Protein AF-A0A1B6FHH0-F1 (afdb_monomer_lite)

Radius of gyration: 31.62 Å; chains: 1; bounding box: 97×94×81 Å

pLDDT: mean 74.46, std 24.97, range [25.98, 98.75]

Secondary structure (DSSP, 8-state):
-TTTSSSS--HHHHHHHHHHHHHHHT----S-TT-----HHHHHHHHHHHHHHHHHT--HHHHHHHHHHHHHHHHHHHHTT-S-HHHHHHHHHHHHHHHHTTS-TTSTT----HHHHHHHHHHHHHHHHHHHHHHGGGGT---HHHHHT-TTHHHHHHHHHHHHH-GGGGGSHHHHT-TTHHHHHHHHHHHHHHHTTT--GGGGTTPPPHHHHHTTT-HHHHGGGTT--TT----HHHHHHHHHHHHHHHHHHHHHH-TTTEEEEEETTEEEEEE--SS--PPPHHHHHHHHHHHHGGGGS-PPP---S-----------------HHHHHHHHHHHHHHS--------PPP---------------HHHHHHHHHHHSSSS-------PPPPPP-PPPPPPPPP--------------PPPPP-PPPPP-

InterPro domains:
  IPR011990 Tetratricopeptide-like helical domain superfamily [SSF48452] (1-264)
  IPR018834 DNA/RNA-binding domain, Est1-type [PF10373] (1-224)
  IPR045153 Est1/Ebs1-like [PTHR15696] (1-316)

Structure (mmCIF, N/CA/C/O backbone):
data_AF-A0A1B6FHH0-F1
#
_entry.id   AF-A0A1B6FHH0-F1
#
loop_
_atom_site.group_PDB
_atom_site.id
_atom_site.type_symbol
_atom_site.label_atom_id
_atom_site.label_alt_id
_atom_site.label_comp_id
_atom_site.label_asym_id
_atom_site.label_entity_id
_atom_site.label_seq_id
_atom_site.pdbx_PDB_ins_code
_atom_site.Cartn_x
_atom_site.Cartn_y
_atom_site.Cartn_z
_atom_site.occupancy
_atom_site.B_iso_or_equiv
_atom_site.auth_seq_id
_atom_site.auth_comp_id
_atom_site.auth_asym_id
_atom_site.auth_atom_id
_atom_site.pdbx_PDB_model_num
ATOM 1 N N . MET A 1 1 ? -1.819 -0.570 -17.343 1.00 93.25 1 MET A N 1
ATOM 2 C CA . MET A 1 1 ? -1.731 -1.490 -16.185 1.00 93.25 1 MET A CA 1
ATOM 3 C C . MET A 1 1 ? -3.051 -2.209 -15.928 1.00 93.25 1 MET A C 1
ATOM 5 O O . MET A 1 1 ? -3.100 -3.400 -16.185 1.00 93.25 1 MET A O 1
ATOM 9 N N . ARG A 1 2 ? -4.151 -1.539 -15.540 1.00 93.25 2 ARG A N 1
ATOM 10 C CA . ARG A 1 2 ? -5.451 -2.225 -15.341 1.00 93.25 2 ARG A CA 1
ATOM 11 C C . ARG A 1 2 ? -5.987 -2.968 -16.563 1.00 93.25 2 ARG A C 1
ATOM 13 O O . ARG A 1 2 ? -6.430 -4.091 -16.419 1.00 93.25 2 ARG A O 1
ATOM 20 N N . SER A 1 3 ? -5.861 -2.399 -17.760 1.00 93.81 3 SER A N 1
ATOM 21 C CA . SER A 1 3 ? -6.237 -3.080 -19.012 1.00 93.81 3 SER A CA 1
ATOM 22 C C . SER A 1 3 ? -5.343 -4.274 -19.380 1.00 93.81 3 SER A C 1
ATOM 24 O O . SER A 1 3 ? -5.603 -4.926 -20.383 1.00 93.81 3 SER A O 1
ATOM 26 N N . ILE A 1 4 ? -4.273 -4.519 -18.618 1.00 94.00 4 ILE A N 1
ATOM 27 C CA . ILE A 1 4 ? -3.348 -5.645 -18.797 1.00 94.00 4 ILE A CA 1
ATOM 28 C C . ILE A 1 4 ? -3.644 -6.704 -17.731 1.00 94.00 4 ILE A C 1
ATOM 30 O O . ILE A 1 4 ? -3.868 -7.856 -18.061 1.00 94.00 4 ILE A O 1
ATOM 34 N N . ALA A 1 5 ? -3.717 -6.303 -16.459 1.00 93.19 5 ALA A N 1
ATOM 35 C CA . ALA A 1 5 ? -3.992 -7.192 -15.329 1.00 93.19 5 ALA A CA 1
ATOM 36 C C . ALA A 1 5 ? -5.498 -7.445 -15.126 1.00 93.19 5 ALA A C 1
ATOM 38 O O . ALA A 1 5 ? -6.064 -7.132 -14.076 1.00 93.19 5 ALA A O 1
ATOM 39 N N . VAL A 1 6 ? -6.132 -7.994 -16.159 1.00 92.56 6 VAL A N 1
ATOM 40 C CA . VAL A 1 6 ? -7.525 -8.468 -16.214 1.00 92.56 6 VAL A CA 1
ATOM 41 C C . VAL A 1 6 ? -7.544 -9.786 -16.988 1.00 92.56 6 VAL A C 1
ATOM 43 O O . VAL A 1 6 ? -6.705 -9.984 -17.863 1.00 92.56 6 VAL A O 1
ATOM 46 N N . ARG A 1 7 ? -8.510 -10.674 -16.717 1.00 89.19 7 ARG A N 1
ATOM 47 C CA . ARG A 1 7 ? -8.594 -11.996 -17.382 1.00 89.19 7 ARG A CA 1
ATOM 48 C C . ARG A 1 7 ? -8.558 -11.927 -18.910 1.00 89.19 7 ARG A C 1
ATOM 50 O O . ARG A 1 7 ? -8.029 -12.815 -19.566 1.00 89.19 7 ARG A O 1
ATOM 57 N N . HIS A 1 8 ? -9.140 -10.871 -19.472 1.00 89.62 8 HIS A N 1
ATOM 58 C CA . HIS A 1 8 ? -9.124 -10.591 -20.902 1.00 89.62 8 HIS A CA 1
ATOM 59 C C . HIS A 1 8 ? -8.351 -9.298 -21.145 1.00 89.62 8 HIS A C 1
ATOM 61 O O . HIS A 1 8 ? -8.933 -8.214 -21.227 1.00 89.62 8 HIS A O 1
ATOM 67 N N . MET A 1 9 ? -7.024 -9.419 -21.193 1.00 91.06 9 MET A N 1
ATOM 68 C CA . MET A 1 9 ? -6.137 -8.281 -21.415 1.00 91.06 9 MET A CA 1
ATOM 69 C C . MET A 1 9 ? -6.401 -7.614 -22.767 1.00 91.06 9 MET A C 1
ATOM 71 O O . MET A 1 9 ? -6.722 -8.270 -23.757 1.00 91.06 9 MET A O 1
ATOM 75 N N . PHE A 1 10 ? -6.214 -6.297 -22.823 1.00 92.88 10 PHE A N 1
ATOM 76 C CA . PHE A 1 10 ? -6.217 -5.535 -24.066 1.00 92.88 10 PHE A CA 1
ATOM 77 C C . PHE A 1 10 ? -4.772 -5.375 -24.567 1.00 92.88 10 PHE A C 1
ATOM 79 O O . PHE A 1 10 ? -4.033 -4.569 -23.995 1.00 92.88 10 PHE A O 1
ATOM 86 N N . PRO A 1 11 ? -4.334 -6.083 -25.627 1.00 90.44 11 PRO A N 1
ATOM 87 C CA . PRO A 1 11 ? -2.913 -6.160 -25.986 1.00 90.44 11 PRO A CA 1
ATOM 88 C C . PRO A 1 11 ? -2.252 -4.811 -26.277 1.00 90.44 11 PRO A C 1
ATOM 90 O O . PRO A 1 11 ? -1.123 -4.568 -25.854 1.00 90.44 11 PRO A O 1
ATOM 93 N N . ALA A 1 12 ? -2.973 -3.884 -26.916 1.00 94.44 12 ALA A N 1
ATOM 94 C CA . ALA A 1 12 ? -2.444 -2.551 -27.205 1.00 94.44 12 ALA A CA 1
ATOM 95 C C . ALA A 1 12 ? -2.113 -1.747 -25.930 1.00 94.44 12 ALA A C 1
ATOM 97 O O . ALA A 1 12 ? -1.269 -0.851 -25.967 1.00 94.44 12 ALA A O 1
ATOM 98 N N . ALA A 1 13 ? -2.721 -2.075 -24.782 1.00 94.62 13 ALA A N 1
ATOM 99 C CA . ALA A 1 13 ? -2.372 -1.447 -23.512 1.00 94.62 13 ALA A CA 1
ATOM 100 C C . ALA A 1 13 ? -0.943 -1.780 -23.065 1.00 94.62 13 ALA A C 1
ATOM 102 O O . ALA A 1 13 ? -0.305 -0.919 -22.462 1.00 94.62 13 ALA A O 1
ATOM 103 N N . SER A 1 14 ? -0.435 -2.980 -23.362 1.00 92.19 14 SER A N 1
ATOM 104 C CA . SER A 1 14 ? 0.941 -3.371 -23.032 1.00 92.19 14 SER A CA 1
ATOM 105 C C . SER A 1 14 ? 1.955 -2.565 -23.840 1.00 92.19 14 SER A C 1
ATOM 107 O O . SER A 1 14 ? 2.889 -2.009 -23.266 1.00 92.19 14 SER A O 1
ATOM 109 N N . SER A 1 15 ? 1.728 -2.404 -25.148 1.00 94.00 15 SER A N 1
ATOM 110 C CA . SER A 1 15 ? 2.579 -1.566 -26.006 1.00 94.00 15 SER A CA 1
ATOM 111 C C . SER A 1 15 ? 2.551 -0.096 -25.578 1.00 94.00 15 SER A C 1
ATOM 113 O O . SER A 1 15 ? 3.599 0.533 -25.447 1.00 94.00 15 SER A O 1
ATOM 115 N N . ASN A 1 16 ? 1.364 0.445 -25.285 1.00 96.25 16 ASN A N 1
ATOM 116 C CA . ASN A 1 16 ? 1.227 1.824 -24.812 1.00 96.25 16 ASN A CA 1
ATOM 117 C C . ASN A 1 16 ? 1.906 2.042 -23.455 1.00 96.25 16 ASN A C 1
ATOM 119 O O . ASN A 1 16 ? 2.530 3.082 -23.235 1.00 96.25 16 ASN A O 1
ATOM 123 N N . LEU A 1 17 ? 1.796 1.070 -22.543 1.00 96.31 17 LEU A N 1
ATOM 124 C CA . LEU A 1 17 ? 2.469 1.121 -21.250 1.00 96.31 17 LEU A CA 1
ATOM 125 C C . LEU A 1 17 ? 3.990 1.124 -21.419 1.00 96.31 17 LEU A C 1
ATOM 127 O O . LEU A 1 17 ? 4.640 1.978 -20.827 1.00 96.31 17 LEU A O 1
ATOM 131 N N . ALA A 1 18 ? 4.539 0.236 -22.251 1.00 94.12 18 ALA A N 1
ATOM 132 C CA . ALA A 1 18 ? 5.974 0.175 -22.517 1.00 94.12 18 ALA A CA 1
ATOM 133 C C . ALA A 1 18 ? 6.516 1.518 -23.040 1.00 94.12 18 ALA A C 1
ATOM 135 O O . ALA A 1 18 ? 7.456 2.058 -22.463 1.00 94.12 18 ALA A O 1
ATOM 136 N N . LEU A 1 19 ? 5.859 2.116 -24.043 1.00 95.75 19 LEU A N 1
ATOM 137 C CA . LEU A 1 19 ? 6.241 3.429 -24.588 1.00 95.75 19 LEU A CA 1
ATOM 138 C C . LEU A 1 19 ? 6.138 4.559 -23.555 1.00 95.75 19 LEU A C 1
ATOM 140 O O . LEU A 1 19 ? 6.924 5.505 -23.567 1.00 95.75 19 LEU A O 1
ATOM 144 N N . THR A 1 20 ? 5.145 4.491 -22.668 1.00 96.44 20 THR A N 1
ATOM 145 C CA . THR A 1 20 ? 4.966 5.487 -21.604 1.00 96.44 20 THR A CA 1
ATOM 146 C C . THR A 1 20 ? 6.088 5.371 -20.576 1.00 96.44 20 THR A C 1
ATOM 148 O O . THR A 1 20 ? 6.711 6.371 -20.228 1.00 96.44 20 THR A O 1
ATOM 151 N N . LEU A 1 21 ? 6.385 4.150 -20.128 1.00 96.38 21 LEU A N 1
ATOM 152 C CA . LEU A 1 21 ? 7.426 3.882 -19.141 1.00 96.38 21 LEU A CA 1
ATOM 153 C C . LEU A 1 21 ? 8.827 4.169 -19.687 1.00 96.38 21 LEU A C 1
ATOM 155 O O . LEU A 1 21 ? 9.650 4.704 -18.956 1.00 96.38 21 LEU A O 1
ATOM 159 N N . GLU A 1 22 ? 9.088 3.933 -20.970 1.00 95.06 22 GLU A N 1
ATOM 160 C CA . GLU A 1 22 ? 10.348 4.322 -21.616 1.00 95.06 22 GLU A CA 1
ATOM 161 C C . GLU A 1 22 ? 10.596 5.840 -21.535 1.00 95.06 22 GLU A C 1
ATOM 163 O O . GLU A 1 22 ? 11.692 6.301 -21.192 1.00 95.06 22 GLU A O 1
ATOM 168 N N . LYS A 1 23 ? 9.549 6.648 -21.743 1.00 95.62 23 LYS A N 1
ATOM 169 C CA . LYS A 1 23 ? 9.636 8.100 -21.540 1.00 95.62 23 LYS A CA 1
ATOM 170 C C . LYS A 1 23 ? 9.844 8.465 -20.069 1.00 95.62 23 LYS A C 1
ATOM 172 O O . LYS A 1 23 ? 10.603 9.387 -19.776 1.00 95.62 23 LYS A O 1
ATOM 177 N N . CYS A 1 24 ? 9.207 7.753 -19.138 1.00 95.75 24 CYS A N 1
ATOM 178 C CA . CYS A 1 24 ? 9.413 7.962 -17.702 1.00 95.75 24 CYS A CA 1
ATOM 179 C C . CYS A 1 24 ? 10.842 7.604 -17.263 1.00 95.75 24 CYS A C 1
ATOM 181 O O . CYS A 1 24 ? 11.438 8.343 -16.483 1.00 95.75 24 CYS A O 1
ATOM 183 N N . ALA A 1 25 ? 11.429 6.532 -17.802 1.00 94.69 25 ALA A N 1
ATOM 184 C CA . ALA A 1 25 ? 12.813 6.134 -17.539 1.00 94.69 25 ALA A CA 1
ATOM 185 C C . ALA A 1 25 ? 13.814 7.235 -17.928 1.00 94.69 25 ALA A C 1
ATOM 187 O O . ALA A 1 25 ? 14.804 7.464 -17.229 1.00 94.69 25 ALA A O 1
ATOM 188 N N . SER A 1 26 ? 13.505 7.984 -18.991 1.00 92.56 26 SER A N 1
ATOM 189 C CA . SER A 1 26 ? 14.321 9.098 -19.491 1.00 92.56 26 SER A CA 1
ATOM 190 C C . SER A 1 26 ? 14.317 10.341 -18.584 1.00 92.56 26 SER A C 1
ATOM 192 O O . SER A 1 26 ? 15.105 11.264 -18.805 1.00 92.56 26 SER A O 1
ATOM 194 N N . TYR A 1 27 ? 13.457 10.392 -17.558 1.00 90.00 27 TYR A N 1
ATOM 195 C CA . TYR A 1 27 ? 13.427 11.495 -16.597 1.00 90.00 27 TYR A CA 1
ATOM 196 C C . TYR A 1 27 ? 14.773 11.632 -15.868 1.00 90.00 27 TYR A C 1
ATOM 198 O O . TYR A 1 27 ? 15.286 10.675 -15.277 1.00 90.00 27 TYR A O 1
ATOM 206 N N . LYS A 1 28 ? 15.357 12.834 -15.884 1.00 88.31 28 LYS A N 1
ATOM 207 C CA . LYS A 1 28 ? 16.637 13.106 -15.217 1.00 88.31 28 LYS A CA 1
ATOM 208 C C . LYS A 1 28 ? 16.417 13.378 -13.733 1.00 88.31 28 LYS A C 1
ATOM 210 O O . LYS A 1 28 ? 15.902 14.429 -13.356 1.00 88.31 28 LYS A O 1
ATOM 215 N N . TRP A 1 29 ? 16.825 12.426 -12.899 1.00 86.00 29 TRP A N 1
ATOM 216 C CA . TRP A 1 29 ? 16.830 12.583 -11.451 1.00 86.00 29 TRP A CA 1
ATOM 217 C C . TRP A 1 29 ? 18.149 13.218 -11.003 1.00 86.00 29 TRP A C 1
ATOM 219 O O . TRP A 1 29 ? 19.179 12.553 -10.989 1.00 86.00 29 TRP A O 1
ATOM 229 N N . ASN A 1 30 ? 18.105 14.505 -10.651 1.00 77.00 30 ASN A N 1
ATOM 230 C CA . ASN A 1 30 ? 19.296 15.301 -10.327 1.00 77.00 30 ASN A CA 1
ATOM 231 C C . ASN A 1 30 ? 19.348 15.746 -8.854 1.00 77.00 30 ASN A C 1
ATOM 233 O O . ASN A 1 30 ? 20.070 16.684 -8.529 1.00 77.00 30 ASN A O 1
ATOM 237 N N . LYS A 1 31 ? 18.542 15.141 -7.973 1.00 74.31 31 LYS A N 1
ATOM 238 C CA . LYS A 1 31 ? 18.535 15.466 -6.541 1.00 74.31 31 LYS A CA 1
ATOM 239 C C . LYS A 1 31 ? 19.353 14.455 -5.750 1.00 74.31 31 LYS A C 1
ATOM 241 O O . LYS A 1 31 ? 19.289 13.254 -6.021 1.00 74.31 31 LYS A O 1
ATOM 246 N N . ASP A 1 32 ? 20.049 14.951 -4.733 1.00 67.50 32 ASP A N 1
ATOM 247 C CA . ASP A 1 32 ? 20.791 14.113 -3.798 1.00 67.50 32 ASP A CA 1
ATOM 248 C C . ASP A 1 32 ? 19.856 13.142 -3.071 1.00 67.50 32 ASP A C 1
ATOM 250 O O . ASP A 1 32 ? 18.746 13.506 -2.667 1.00 67.50 32 ASP A O 1
ATOM 254 N N . TYR A 1 33 ? 20.344 11.920 -2.847 1.00 61.41 33 TYR A N 1
ATOM 255 C CA . TYR A 1 33 ? 19.647 10.820 -2.160 1.00 61.41 33 TYR A CA 1
ATOM 256 C C . TYR A 1 33 ? 19.243 11.148 -0.709 1.00 61.41 33 TYR A C 1
ATOM 258 O O . TYR A 1 33 ? 18.449 10.429 -0.105 1.00 61.41 33 TYR A O 1
ATOM 266 N N . LEU A 1 34 ? 19.773 12.240 -0.151 1.00 60.81 34 LEU A N 1
ATOM 267 C CA . LEU A 1 34 ? 19.448 12.760 1.180 1.00 60.81 34 LEU A CA 1
ATOM 268 C C . LEU A 1 34 ? 18.203 13.664 1.189 1.00 60.81 34 LEU A C 1
ATOM 270 O O . LEU A 1 34 ? 17.724 14.037 2.259 1.00 60.81 34 LEU A O 1
ATOM 274 N N . THR A 1 35 ? 17.667 14.033 0.021 1.00 68.06 35 THR A N 1
ATOM 275 C CA . THR A 1 35 ? 16.518 14.941 -0.065 1.00 68.06 35 THR A CA 1
ATOM 276 C C . THR A 1 35 ? 15.218 14.197 0.240 1.00 68.06 35 THR A C 1
ATOM 278 O O . THR A 1 35 ? 14.702 13.469 -0.602 1.00 68.06 35 THR A O 1
ATOM 281 N N . THR A 1 36 ? 14.647 14.418 1.425 1.00 67.81 36 THR A N 1
ATOM 282 C CA . THR A 1 36 ? 13.345 13.848 1.832 1.00 67.81 36 THR A CA 1
ATOM 283 C C . THR A 1 36 ? 12.146 14.713 1.429 1.00 67.81 36 THR A C 1
ATOM 285 O O . THR A 1 36 ? 11.003 14.270 1.501 1.00 67.81 36 THR A O 1
ATOM 288 N N . LYS A 1 37 ? 12.382 15.954 0.980 1.00 83.69 37 LYS A N 1
ATOM 289 C CA . LYS A 1 37 ? 11.332 16.899 0.574 1.00 83.69 37 LYS A CA 1
ATOM 290 C C . LYS A 1 37 ? 11.139 16.878 -0.937 1.00 83.69 37 LYS A C 1
ATOM 292 O O . LYS A 1 37 ? 11.902 17.507 -1.674 1.00 83.69 37 LYS A O 1
ATOM 297 N N . LEU A 1 38 ? 10.105 16.172 -1.384 1.00 91.69 38 LEU A N 1
ATOM 298 C CA . LEU A 1 38 ? 9.662 16.174 -2.776 1.00 91.69 38 LEU A CA 1
ATOM 299 C C . LEU A 1 38 ? 8.357 16.952 -2.914 1.00 91.69 38 LEU A C 1
ATOM 301 O O . LEU A 1 38 ? 7.483 16.892 -2.054 1.00 91.69 38 LEU A O 1
ATOM 305 N N . THR A 1 39 ? 8.223 17.690 -4.010 1.00 92.75 39 THR A N 1
ATOM 306 C CA . THR A 1 39 ? 6.906 18.157 -4.455 1.00 92.75 39 THR A CA 1
ATOM 307 C C . THR A 1 39 ? 6.102 16.983 -5.017 1.00 92.75 39 THR A C 1
ATOM 309 O O . THR A 1 39 ? 6.673 15.975 -5.434 1.00 92.75 39 THR A O 1
ATOM 312 N N . THR A 1 40 ? 4.778 17.126 -5.108 1.00 94.31 40 THR A N 1
ATOM 313 C CA . THR A 1 40 ? 3.891 16.115 -5.710 1.00 94.31 40 THR A CA 1
ATOM 314 C C . THR A 1 40 ? 4.357 15.696 -7.111 1.00 94.31 40 THR A C 1
ATOM 316 O O . THR A 1 40 ? 4.399 14.509 -7.427 1.00 94.31 40 THR A O 1
ATOM 319 N N . THR A 1 41 ? 4.773 16.655 -7.943 1.00 93.81 41 THR A N 1
ATOM 320 C CA . THR A 1 41 ? 5.261 16.402 -9.308 1.00 93.81 41 THR A CA 1
ATOM 321 C C . THR A 1 41 ? 6.580 15.632 -9.319 1.00 93.81 41 THR A C 1
ATOM 323 O O . THR A 1 41 ? 6.754 14.705 -10.110 1.00 93.81 41 THR A O 1
ATOM 326 N N . GLU A 1 42 ? 7.515 15.986 -8.437 1.00 94.31 42 GLU A N 1
ATOM 327 C CA . GLU A 1 42 ? 8.805 15.295 -8.323 1.00 94.31 42 GLU A CA 1
ATOM 328 C C . GLU A 1 42 ? 8.637 13.875 -7.790 1.00 94.31 42 GLU A C 1
ATOM 330 O O . GLU A 1 42 ? 9.250 12.953 -8.328 1.00 94.31 42 GLU A O 1
ATOM 335 N N . TYR A 1 43 ? 7.769 13.700 -6.787 1.00 95.88 43 TYR A N 1
ATOM 336 C CA . TYR A 1 43 ? 7.392 12.397 -6.257 1.00 95.88 43 TYR A CA 1
ATOM 337 C C . TYR A 1 43 ? 6.847 11.506 -7.373 1.00 95.88 43 TYR A C 1
ATOM 339 O O . TYR A 1 43 ? 7.370 10.419 -7.604 1.00 95.88 43 TYR A O 1
ATOM 347 N N . LEU A 1 44 ? 5.840 11.980 -8.118 1.00 96.62 44 LEU A N 1
ATOM 348 C CA . LEU A 1 44 ? 5.216 11.198 -9.187 1.00 96.62 44 LEU A CA 1
ATOM 349 C C . LEU A 1 44 ? 6.182 10.912 -10.345 1.00 96.62 44 LEU A C 1
ATOM 351 O O . LEU A 1 44 ? 6.155 9.816 -10.899 1.00 96.62 44 LEU A O 1
ATOM 355 N N . SER A 1 45 ? 7.064 11.854 -10.687 1.00 95.94 45 SER A N 1
ATOM 356 C CA . SER A 1 45 ? 8.067 11.652 -11.742 1.00 95.94 45 SER A CA 1
ATOM 357 C C . SER A 1 45 ? 9.079 10.569 -11.362 1.00 95.94 45 SER A C 1
ATOM 359 O O . SER A 1 45 ? 9.348 9.672 -12.161 1.00 95.94 45 SER A O 1
ATOM 361 N N . LEU A 1 46 ? 9.609 10.611 -10.132 1.00 96.56 46 LEU A N 1
ATOM 362 C CA . LEU A 1 46 ? 10.515 9.577 -9.630 1.00 96.56 46 LEU A CA 1
ATOM 363 C C . LEU A 1 46 ? 9.801 8.229 -9.475 1.00 96.56 46 LEU A C 1
ATOM 365 O O . LEU A 1 46 ? 10.354 7.198 -9.846 1.00 96.56 46 LEU A O 1
ATOM 369 N N . TYR A 1 47 ? 8.564 8.239 -8.981 1.00 98.00 47 TYR A N 1
ATOM 370 C CA . TYR A 1 47 ? 7.730 7.050 -8.831 1.00 98.00 47 TYR A CA 1
ATOM 371 C C . TYR A 1 47 ? 7.496 6.341 -10.171 1.00 98.00 47 TYR A C 1
ATOM 373 O O . TYR A 1 47 ? 7.731 5.140 -10.287 1.00 98.00 47 TYR A O 1
ATOM 381 N N . LEU A 1 48 ? 7.098 7.073 -11.216 1.00 98.00 48 LEU A N 1
ATOM 382 C CA . LEU A 1 48 ? 6.895 6.494 -12.547 1.00 98.00 48 LEU A CA 1
ATOM 383 C C . LEU A 1 48 ? 8.209 6.030 -13.185 1.00 98.00 48 LEU A C 1
ATOM 385 O O . LEU A 1 48 ? 8.221 5.011 -13.873 1.00 98.00 48 LEU A O 1
ATOM 389 N N . LYS A 1 49 ? 9.319 6.737 -12.938 1.00 97.25 49 LYS A N 1
ATOM 390 C CA . LYS A 1 49 ? 10.655 6.294 -13.356 1.00 97.25 49 LYS A CA 1
ATOM 391 C C . LYS A 1 49 ? 11.048 4.973 -12.688 1.00 97.25 49 LYS A C 1
ATOM 393 O O . LYS A 1 49 ? 11.475 4.055 -13.380 1.00 97.25 49 LYS A O 1
ATOM 398 N N . LEU A 1 50 ? 10.848 4.848 -11.376 1.00 97.88 50 LEU A N 1
ATOM 399 C CA . LEU A 1 50 ? 11.085 3.602 -10.645 1.00 97.88 50 LEU A CA 1
ATOM 400 C C . LEU A 1 50 ? 10.240 2.455 -11.218 1.00 97.88 50 LEU A C 1
ATOM 402 O O . LEU A 1 50 ? 10.758 1.371 -11.467 1.00 97.88 50 LEU A O 1
ATOM 406 N N . HIS A 1 51 ? 8.963 2.707 -11.510 1.00 97.94 51 HIS A N 1
ATOM 407 C CA . HIS A 1 51 ? 8.082 1.708 -12.124 1.00 97.94 51 HIS A CA 1
ATOM 408 C C . HIS A 1 51 ? 8.463 1.343 -13.562 1.00 97.94 51 HIS A C 1
ATOM 410 O O . HIS A 1 51 ? 8.204 0.221 -13.991 1.00 97.94 51 HIS A O 1
ATOM 416 N N . ALA A 1 52 ? 9.131 2.231 -14.300 1.00 97.38 52 ALA A N 1
ATOM 417 C CA . ALA A 1 52 ? 9.716 1.886 -15.593 1.00 97.38 52 ALA A CA 1
ATOM 418 C C . ALA A 1 52 ? 10.892 0.908 -15.453 1.00 97.38 52 ALA A C 1
ATOM 420 O O . ALA A 1 52 ? 11.015 -0.038 -16.236 1.00 97.38 52 ALA A O 1
ATOM 421 N N . TYR A 1 53 ? 11.725 1.100 -14.430 1.00 97.00 53 TYR A N 1
ATOM 422 C CA . TYR A 1 53 ? 12.817 0.186 -14.092 1.00 97.00 53 TYR A CA 1
ATOM 423 C C . TYR A 1 53 ? 12.299 -1.160 -13.593 1.00 97.00 53 TYR A C 1
ATOM 425 O O . TYR A 1 53 ? 12.800 -2.194 -14.024 1.00 97.00 53 TYR A O 1
ATOM 433 N N . PHE A 1 54 ? 11.231 -1.166 -12.792 1.00 96.88 54 PHE A N 1
ATOM 434 C CA . PHE A 1 54 ? 10.558 -2.398 -12.381 1.00 96.88 54 PHE A CA 1
ATOM 435 C C . PHE A 1 54 ? 9.968 -3.165 -13.564 1.00 96.88 54 PHE A C 1
ATOM 437 O O . PHE A 1 54 ? 10.194 -4.363 -13.687 1.00 96.88 54 PHE A O 1
ATOM 444 N N . TYR A 1 55 ? 9.273 -2.475 -14.470 1.00 94.88 55 TYR A N 1
ATOM 445 C CA . TYR A 1 55 ? 8.650 -3.095 -15.642 1.00 94.88 55 TYR A CA 1
ATOM 446 C C . TYR A 1 55 ? 9.662 -3.706 -16.619 1.00 94.88 55 TYR A C 1
ATOM 448 O O . TYR A 1 55 ? 9.350 -4.668 -17.311 1.00 94.88 55 TYR A O 1
ATOM 456 N N . THR A 1 56 ? 10.866 -3.138 -16.703 1.00 93.50 56 THR A N 1
ATOM 457 C CA . THR A 1 56 ? 11.915 -3.605 -17.625 1.00 93.50 56 THR A CA 1
ATOM 458 C C . THR A 1 56 ? 13.003 -4.438 -16.950 1.00 93.50 56 THR A C 1
ATOM 460 O O . THR A 1 56 ? 13.875 -4.943 -17.654 1.00 93.50 56 THR A O 1
ATOM 463 N N . CYS A 1 57 ? 12.967 -4.563 -15.619 1.00 93.44 57 CYS A N 1
ATOM 464 C CA . CYS A 1 57 ? 14.030 -5.128 -14.784 1.00 93.44 57 CYS A CA 1
ATOM 465 C C . CYS A 1 57 ? 15.421 -4.542 -15.107 1.00 93.44 57 CYS A C 1
ATOM 467 O O . CYS A 1 57 ? 16.398 -5.269 -15.250 1.00 93.44 57 CYS A O 1
ATOM 469 N N . ARG A 1 58 ? 15.517 -3.212 -15.251 1.00 92.06 58 ARG A N 1
ATOM 470 C CA . ARG A 1 58 ? 16.768 -2.491 -15.570 1.00 92.06 58 ARG A CA 1
ATOM 471 C C . ARG A 1 58 ? 17.151 -1.518 -14.465 1.00 92.06 58 ARG A C 1
ATOM 473 O O . ARG A 1 58 ? 16.297 -1.084 -13.705 1.00 92.06 58 ARG A O 1
ATOM 480 N N . GLU A 1 59 ? 18.438 -1.167 -14.403 1.00 93.81 59 GLU A N 1
ATOM 481 C CA . GLU A 1 59 ? 18.996 -0.204 -13.436 1.00 93.81 59 GLU A CA 1
ATOM 482 C C . GLU A 1 59 ? 18.618 -0.503 -11.967 1.00 93.81 59 GLU A C 1
ATOM 484 O O . GLU A 1 59 ? 18.405 0.397 -11.155 1.00 93.81 59 GLU A O 1
ATOM 489 N N . LEU A 1 60 ? 18.570 -1.789 -11.596 1.00 95.81 60 LEU A N 1
ATOM 490 C CA . LEU A 1 60 ? 18.160 -2.227 -10.254 1.00 95.81 60 LEU A CA 1
ATOM 491 C C . LEU A 1 60 ? 19.074 -1.712 -9.131 1.00 95.81 60 LEU A C 1
ATOM 493 O O . LEU A 1 60 ? 18.653 -1.630 -7.978 1.00 95.81 60 LEU A O 1
ATOM 497 N N . ASP A 1 61 ? 20.305 -1.321 -9.455 1.00 95.12 61 ASP A N 1
ATOM 498 C CA . ASP A 1 61 ? 21.259 -0.782 -8.486 1.00 95.12 61 ASP A CA 1
ATOM 499 C C . ASP A 1 61 ? 20.826 0.569 -7.905 1.00 95.12 61 ASP A C 1
ATOM 501 O O . ASP A 1 61 ? 21.114 0.850 -6.742 1.00 95.12 61 ASP A O 1
ATOM 505 N N . VAL A 1 62 ? 20.075 1.382 -8.660 1.00 94.56 62 VAL A N 1
ATOM 506 C CA . VAL A 1 62 ? 19.550 2.662 -8.151 1.00 94.56 62 VAL A CA 1
ATOM 507 C C . VAL A 1 62 ? 18.163 2.529 -7.518 1.00 94.56 62 VAL A C 1
ATOM 509 O O . VAL A 1 62 ? 17.757 3.402 -6.747 1.00 94.56 62 VAL A O 1
ATOM 512 N N . CYS A 1 63 ? 17.443 1.432 -7.784 1.00 95.81 63 CYS A N 1
ATOM 513 C CA . CYS A 1 63 ? 16.080 1.216 -7.293 1.00 95.81 63 CYS A CA 1
ATOM 514 C C . CYS A 1 63 ? 15.984 1.251 -5.765 1.00 95.81 63 CYS A C 1
ATOM 516 O O . CYS A 1 63 ? 15.060 1.868 -5.247 1.00 95.81 63 CYS A O 1
ATOM 518 N N . ALA A 1 64 ? 16.947 0.670 -5.041 1.00 94.69 64 ALA A N 1
ATOM 519 C CA . ALA A 1 64 ? 16.962 0.701 -3.574 1.00 94.69 64 ALA A CA 1
ATOM 520 C C . ALA A 1 64 ? 16.950 2.140 -3.020 1.00 94.69 64 ALA A C 1
ATOM 522 O O . ALA A 1 64 ? 16.199 2.464 -2.100 1.00 94.69 64 ALA A O 1
ATOM 523 N N . SER A 1 65 ? 17.756 3.022 -3.622 1.00 94.00 65 SER A N 1
ATOM 524 C CA . SER A 1 65 ? 17.820 4.439 -3.251 1.00 94.00 65 SER A CA 1
ATOM 525 C C . SER A 1 65 ? 16.498 5.147 -3.553 1.00 94.00 65 SER A C 1
ATOM 527 O O . SER A 1 65 ? 15.955 5.841 -2.696 1.00 94.00 65 SER A O 1
ATOM 529 N N . TYR A 1 66 ? 15.919 4.905 -4.733 1.00 95.75 66 TYR A N 1
ATOM 530 C CA . TYR A 1 66 ? 14.634 5.493 -5.117 1.00 95.75 66 TYR A CA 1
ATOM 531 C C . TYR A 1 66 ? 13.479 5.026 -4.234 1.00 95.75 66 TYR A C 1
ATOM 533 O O . TYR A 1 66 ? 12.657 5.853 -3.846 1.00 95.75 66 TYR A O 1
ATOM 541 N N . VAL A 1 67 ? 13.428 3.737 -3.879 1.00 96.75 67 VAL A N 1
ATOM 542 C CA . VAL A 1 67 ? 12.443 3.208 -2.926 1.00 96.75 67 VAL A CA 1
ATOM 543 C C . VAL A 1 67 ? 12.567 3.945 -1.602 1.00 96.75 67 VAL A C 1
ATOM 545 O O . VAL A 1 67 ? 11.573 4.499 -1.143 1.00 96.75 67 VAL A O 1
ATOM 548 N N . LYS A 1 68 ? 13.778 4.052 -1.040 1.00 94.31 68 LYS A N 1
ATOM 549 C CA . LYS A 1 68 ? 14.003 4.784 0.211 1.00 94.31 68 LYS A CA 1
ATOM 550 C C . LYS A 1 68 ? 13.525 6.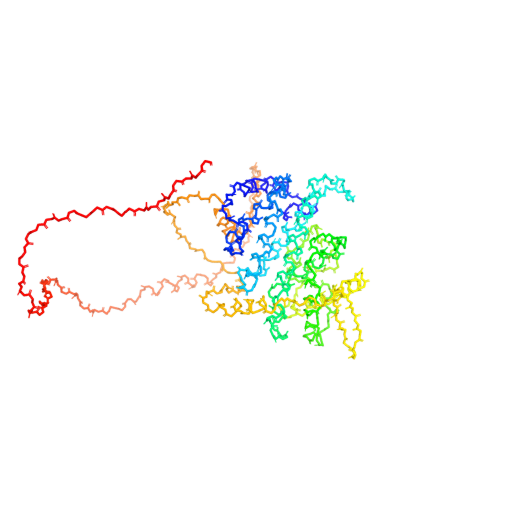237 0.115 1.00 94.31 68 LYS A C 1
ATOM 552 O O . LYS A 1 68 ? 12.740 6.679 0.952 1.00 94.31 68 LYS A O 1
ATOM 557 N N . THR A 1 69 ? 13.953 6.970 -0.915 1.00 94.81 69 THR A N 1
ATOM 558 C CA . THR A 1 69 ? 13.558 8.370 -1.126 1.00 94.81 69 THR A CA 1
ATOM 559 C C . THR A 1 69 ? 12.040 8.521 -1.241 1.00 94.81 69 THR A C 1
ATOM 561 O O . THR A 1 69 ? 11.469 9.411 -0.614 1.00 94.81 69 THR A O 1
ATOM 564 N N . LEU A 1 70 ? 11.365 7.650 -1.997 1.00 96.31 70 LEU A N 1
ATOM 565 C CA . LEU A 1 70 ? 9.909 7.684 -2.152 1.00 96.31 70 LEU A CA 1
ATOM 566 C C . LEU A 1 70 ? 9.181 7.311 -0.858 1.00 96.31 70 LEU A C 1
ATOM 568 O O . LEU A 1 70 ? 8.168 7.929 -0.544 1.00 96.31 70 LEU A O 1
ATOM 572 N N . THR A 1 71 ? 9.669 6.337 -0.086 1.00 95.31 71 THR A N 1
ATOM 573 C CA . THR A 1 71 ? 9.030 5.970 1.186 1.00 95.31 71 THR A CA 1
ATOM 574 C C . THR A 1 71 ? 9.186 7.064 2.237 1.00 95.31 71 THR A C 1
ATOM 576 O O . THR A 1 71 ? 8.224 7.357 2.943 1.00 95.31 71 THR A O 1
ATOM 579 N N . ASP A 1 72 ? 10.347 7.725 2.289 1.00 92.94 72 ASP A N 1
ATOM 580 C CA . ASP A 1 72 ? 10.601 8.834 3.214 1.00 92.94 72 ASP A CA 1
ATOM 581 C C . ASP A 1 72 ? 9.770 10.071 2.826 1.00 92.94 72 ASP A C 1
ATOM 583 O O . ASP A 1 72 ? 9.126 10.687 3.675 1.00 92.94 72 ASP A O 1
ATOM 587 N N . ALA A 1 73 ? 9.717 10.405 1.531 1.00 94.56 73 ALA A N 1
ATOM 588 C CA . ALA A 1 73 ? 8.966 11.553 1.023 1.00 94.56 73 ALA A CA 1
ATOM 589 C C . ALA A 1 73 ? 7.440 11.368 1.081 1.00 94.56 73 ALA A C 1
ATOM 591 O O . ALA A 1 73 ? 6.699 12.351 1.090 1.00 94.56 73 ALA A O 1
ATOM 592 N N . LEU A 1 74 ? 6.939 10.130 1.135 1.00 96.12 74 LEU A N 1
ATOM 593 C CA . LEU A 1 74 ? 5.500 9.882 1.223 1.00 96.12 74 LEU A CA 1
ATOM 594 C C . LEU A 1 74 ? 4.923 10.327 2.574 1.00 96.12 74 LEU A C 1
ATOM 596 O O . LEU A 1 74 ? 3.806 10.833 2.611 1.00 96.12 74 LEU A O 1
ATOM 600 N N . ILE A 1 75 ? 5.681 10.202 3.666 1.00 93.44 75 ILE A N 1
ATOM 601 C CA . ILE A 1 75 ? 5.244 10.576 5.021 1.00 93.44 75 ILE A CA 1
ATOM 602 C C . ILE A 1 75 ? 4.695 12.020 5.074 1.00 93.44 75 ILE A C 1
ATOM 604 O O . ILE A 1 75 ? 3.524 12.191 5.435 1.00 93.44 75 ILE A O 1
ATOM 608 N N . PRO A 1 76 ? 5.449 13.064 4.666 1.00 92.06 76 PRO A N 1
ATOM 609 C CA . PRO A 1 76 ? 4.930 14.429 4.661 1.00 92.06 76 PRO A CA 1
ATOM 610 C C . PRO A 1 76 ? 3.783 14.637 3.661 1.00 92.06 76 PRO A C 1
ATOM 612 O O . PRO A 1 76 ? 2.881 15.429 3.941 1.00 92.06 76 PRO A O 1
ATOM 615 N N . HIS A 1 77 ? 3.743 13.921 2.530 1.00 94.31 77 HIS A N 1
ATOM 616 C CA . HIS A 1 77 ? 2.608 13.999 1.600 1.00 94.31 77 HIS A CA 1
ATOM 617 C C . HIS A 1 77 ? 1.307 13.474 2.210 1.00 94.31 77 HIS A C 1
ATOM 619 O O . HIS A 1 77 ? 0.244 14.038 1.955 1.00 94.31 77 HIS A O 1
ATOM 625 N N . ILE A 1 78 ? 1.379 12.422 3.027 1.00 94.81 78 ILE A N 1
ATOM 626 C CA . ILE A 1 78 ? 0.214 11.893 3.734 1.00 94.81 78 ILE A CA 1
ATOM 627 C C . ILE A 1 78 ? -0.215 12.840 4.856 1.00 94.81 78 ILE A C 1
ATOM 629 O O . ILE A 1 78 ? -1.404 13.141 4.957 1.00 94.81 78 ILE A O 1
ATOM 633 N N . ALA A 1 79 ? 0.730 13.356 5.649 1.00 90.69 79 ALA A N 1
ATOM 634 C CA . ALA A 1 79 ? 0.436 14.303 6.730 1.00 90.69 79 ALA A CA 1
ATOM 635 C C . ALA A 1 79 ? -0.253 15.579 6.211 1.00 90.69 79 ALA A C 1
ATOM 637 O O . ALA A 1 79 ? -1.250 16.033 6.767 1.00 90.69 79 ALA A O 1
ATOM 638 N N . THR A 1 80 ? 0.232 16.113 5.088 1.00 90.69 80 THR A N 1
ATOM 639 C CA . THR A 1 80 ? -0.322 17.315 4.441 1.00 90.69 80 THR A CA 1
ATOM 640 C C . THR A 1 80 ? -1.515 17.033 3.524 1.00 90.69 80 THR A C 1
ATOM 642 O O . THR A 1 80 ? -2.104 17.967 2.987 1.00 90.69 80 THR A O 1
ATOM 645 N N . GLN A 1 81 ? -1.887 15.762 3.329 1.00 92.75 81 GLN A N 1
ATOM 646 C CA . GLN A 1 81 ? -2.922 15.329 2.379 1.00 92.75 81 GLN A CA 1
ATOM 647 C C . GLN A 1 81 ? -2.686 15.841 0.945 1.00 92.75 81 GLN A C 1
ATOM 649 O O . GLN A 1 81 ? -3.624 16.175 0.225 1.00 92.75 81 GLN A O 1
ATOM 654 N N . SER A 1 82 ? -1.421 15.871 0.513 1.00 93.69 82 SER A N 1
ATOM 655 C CA . SER A 1 82 ? -1.024 16.242 -0.858 1.00 93.69 82 SER A CA 1
ATOM 656 C C . SER A 1 82 ? -1.621 15.310 -1.924 1.00 93.69 82 SER A C 1
ATOM 658 O O . SER A 1 82 ? -1.730 15.680 -3.092 1.00 93.69 82 SER A O 1
ATOM 660 N N . PHE A 1 83 ? -1.995 14.092 -1.526 1.00 95.69 83 PHE A N 1
ATOM 661 C CA . PHE A 1 83 ? -2.694 13.118 -2.353 1.00 95.69 83 PHE A CA 1
ATOM 662 C C . PHE A 1 83 ? -4.089 12.866 -1.792 1.00 95.69 83 PHE A C 1
ATOM 664 O O . PHE A 1 83 ? -4.257 12.691 -0.587 1.00 95.69 83 PHE A O 1
ATOM 671 N N . ASN A 1 84 ? -5.087 12.782 -2.671 1.00 95.19 84 ASN A N 1
ATOM 672 C CA . ASN A 1 84 ? -6.413 12.313 -2.285 1.00 95.19 84 ASN A CA 1
ATOM 673 C C . ASN A 1 84 ? -6.460 10.775 -2.217 1.00 95.19 84 ASN A C 1
ATOM 675 O O . ASN A 1 84 ? -5.565 10.080 -2.706 1.00 95.19 84 ASN A O 1
ATOM 679 N N . SER A 1 85 ? -7.537 10.244 -1.635 1.00 96.38 85 SER A N 1
ATOM 680 C CA . SER A 1 85 ? -7.728 8.799 -1.463 1.00 96.38 85 SER A CA 1
ATOM 681 C C . SER A 1 85 ? -7.618 8.023 -2.781 1.00 96.38 85 SER A C 1
ATOM 683 O O . SER A 1 85 ? -6.911 7.019 -2.865 1.00 96.38 85 SER A O 1
ATOM 685 N N . TRP A 1 86 ? -8.230 8.544 -3.849 1.00 95.88 86 TRP A N 1
ATOM 686 C CA . TRP A 1 86 ? -8.203 7.919 -5.169 1.00 95.88 86 TRP A CA 1
ATOM 687 C C . TRP A 1 86 ? -6.784 7.783 -5.732 1.00 95.88 86 TRP A C 1
ATOM 689 O O . TRP A 1 86 ? -6.409 6.732 -6.252 1.00 95.88 86 TRP A O 1
ATOM 699 N N . LYS A 1 87 ? -5.949 8.816 -5.580 1.00 97.56 87 LYS A N 1
ATOM 700 C CA . LYS A 1 87 ? -4.549 8.769 -6.012 1.00 97.56 87 LYS A CA 1
ATOM 701 C C . LYS A 1 87 ? -3.756 7.713 -5.240 1.00 97.56 87 LYS A C 1
ATOM 703 O O . LYS A 1 87 ? -2.933 7.030 -5.844 1.00 97.56 87 LYS A O 1
ATOM 708 N N . LEU A 1 88 ? -4.033 7.520 -3.948 1.00 98.50 88 LEU A N 1
ATOM 709 C CA . LEU A 1 88 ? -3.406 6.450 -3.164 1.00 98.50 88 LEU A CA 1
ATOM 710 C C . LEU A 1 88 ? -3.830 5.055 -3.644 1.00 98.50 88 LEU A C 1
ATOM 712 O O . LEU A 1 88 ? -2.981 4.173 -3.763 1.00 98.50 88 LEU A O 1
ATOM 716 N N . VAL A 1 89 ? -5.106 4.866 -4.000 1.00 98.50 89 VAL A N 1
ATOM 717 C CA . VAL A 1 89 ? -5.591 3.619 -4.623 1.00 98.50 89 VAL A CA 1
ATOM 718 C C . VAL A 1 89 ? -4.880 3.360 -5.958 1.00 98.50 89 VAL A C 1
ATOM 720 O O . VAL A 1 89 ? -4.480 2.228 -6.231 1.00 98.50 89 VAL A O 1
ATOM 723 N N . GLN A 1 90 ? -4.642 4.397 -6.771 1.00 98.19 90 GLN A N 1
ATOM 724 C CA . GLN A 1 90 ? -3.868 4.278 -8.015 1.00 98.19 90 GLN A CA 1
ATOM 725 C C . GLN A 1 90 ? -2.409 3.869 -7.762 1.00 98.19 90 GLN A C 1
ATOM 727 O O . GLN A 1 90 ? -1.920 2.958 -8.429 1.00 98.19 90 GLN A O 1
ATOM 732 N N . ILE A 1 91 ? -1.728 4.502 -6.799 1.00 98.50 91 ILE A N 1
ATOM 733 C CA . ILE A 1 91 ? -0.352 4.151 -6.400 1.00 98.50 91 ILE A CA 1
ATOM 734 C C . ILE A 1 91 ? -0.289 2.686 -5.949 1.00 98.50 91 ILE A C 1
ATOM 736 O O . ILE A 1 91 ? 0.570 1.923 -6.388 1.00 98.50 91 ILE A O 1
ATOM 740 N N . PHE A 1 92 ? -1.239 2.252 -5.125 1.00 98.62 92 PHE A N 1
ATOM 741 C CA . PHE A 1 92 ? -1.321 0.861 -4.697 1.00 98.62 92 PHE A CA 1
ATOM 742 C C . PHE A 1 92 ? -1.550 -0.107 -5.870 1.00 98.62 92 PHE A C 1
ATOM 744 O O . PHE A 1 92 ? -0.871 -1.132 -5.965 1.00 98.62 92 PHE A O 1
ATOM 751 N N . ALA A 1 93 ? -2.453 0.219 -6.799 1.00 98.38 93 ALA A N 1
ATOM 752 C CA . ALA A 1 93 ? -2.721 -0.614 -7.970 1.00 98.38 93 ALA A CA 1
ATOM 753 C C . ALA A 1 93 ? -1.496 -0.739 -8.893 1.00 98.38 93 ALA A C 1
ATOM 755 O O . ALA A 1 93 ? -1.256 -1.799 -9.465 1.00 98.38 93 ALA A O 1
ATOM 756 N N . ILE A 1 94 ? -0.703 0.325 -9.037 1.00 98.44 94 ILE A N 1
ATOM 757 C CA . ILE A 1 94 ? 0.548 0.303 -9.807 1.00 98.44 94 ILE A CA 1
ATOM 758 C C . ILE A 1 94 ? 1.609 -0.548 -9.086 1.00 98.44 94 ILE A C 1
ATOM 760 O O . ILE A 1 94 ? 2.238 -1.395 -9.717 1.00 98.44 94 ILE A O 1
ATOM 764 N N . ASN A 1 95 ? 1.756 -0.402 -7.763 1.00 98.38 95 ASN A N 1
ATOM 765 C CA . ASN A 1 95 ? 2.686 -1.211 -6.965 1.00 98.38 95 ASN A CA 1
ATOM 766 C C . ASN A 1 95 ? 2.372 -2.712 -7.048 1.00 98.38 95 ASN A C 1
ATOM 768 O O . ASN A 1 95 ? 3.249 -3.526 -7.325 1.00 98.38 95 ASN A O 1
ATOM 772 N N . THR A 1 96 ? 1.109 -3.085 -6.856 1.00 97.06 96 THR A N 1
ATOM 773 C CA . THR A 1 96 ? 0.673 -4.490 -6.923 1.00 97.06 96 THR A CA 1
ATOM 774 C C . THR A 1 96 ? 0.693 -5.047 -8.344 1.00 97.06 96 THR A C 1
ATOM 776 O O . THR A 1 96 ? 0.986 -6.226 -8.528 1.00 97.06 96 THR A O 1
ATOM 779 N N . PHE A 1 97 ? 0.473 -4.209 -9.364 1.00 96.38 97 PHE A N 1
ATOM 780 C CA . PHE A 1 97 ? 0.732 -4.589 -10.752 1.00 96.38 97 PHE A CA 1
ATOM 781 C C . PHE A 1 97 ? 2.210 -4.930 -10.971 1.00 96.38 97 PHE A C 1
ATOM 783 O O . PHE A 1 97 ? 2.488 -5.962 -11.568 1.00 96.38 97 PHE A O 1
ATOM 790 N N . ALA A 1 98 ? 3.146 -4.113 -10.478 1.00 96.06 98 ALA A N 1
ATOM 791 C CA . ALA A 1 98 ? 4.580 -4.376 -10.623 1.00 96.06 98 ALA A CA 1
ATOM 792 C C . ALA A 1 98 ? 5.012 -5.679 -9.929 1.00 96.06 98 ALA A C 1
ATOM 794 O O . ALA A 1 98 ? 5.836 -6.410 -10.466 1.00 96.06 98 ALA A O 1
ATOM 795 N N . TYR A 1 99 ? 4.408 -6.009 -8.783 1.00 94.56 99 TYR A N 1
ATOM 796 C CA . TYR A 1 99 ? 4.628 -7.291 -8.106 1.00 94.56 99 TYR A CA 1
ATOM 797 C C . TYR A 1 99 ? 4.131 -8.488 -8.932 1.00 94.56 99 TYR A C 1
ATOM 799 O O . TYR A 1 99 ? 4.767 -9.538 -8.955 1.00 94.56 99 TYR A O 1
ATOM 807 N N . TYR A 1 100 ? 2.982 -8.332 -9.594 1.00 89.88 100 TYR A N 1
ATOM 808 C CA . TYR A 1 100 ? 2.329 -9.396 -10.357 1.00 89.88 100 TYR A CA 1
ATOM 809 C C . TYR A 1 100 ? 2.908 -9.577 -11.766 1.00 89.88 100 TYR A C 1
ATOM 811 O O . TYR A 1 100 ? 3.017 -10.700 -12.235 1.00 89.88 100 TYR A O 1
ATOM 819 N N . HIS A 1 101 ? 3.291 -8.492 -12.440 1.00 87.62 101 HIS A N 1
ATOM 820 C CA . HIS A 1 101 ? 3.656 -8.474 -13.859 1.00 87.62 101 HIS A CA 1
ATOM 821 C C . HIS A 1 101 ? 4.718 -9.509 -14.296 1.00 87.62 101 HIS A C 1
ATOM 823 O O . HIS A 1 101 ? 4.543 -10.065 -15.381 1.00 87.62 101 HIS A O 1
ATOM 829 N N . PRO A 1 102 ? 5.770 -9.810 -13.506 1.00 81.19 102 PRO A N 1
ATOM 830 C CA . PRO A 1 102 ? 6.748 -10.843 -13.866 1.00 81.19 102 PRO A CA 1
ATOM 831 C C . PRO A 1 102 ? 6.187 -12.271 -13.839 1.00 81.19 102 PRO A C 1
ATOM 833 O O . PRO A 1 102 ? 6.734 -13.164 -14.482 1.00 81.19 102 PRO A O 1
ATOM 836 N N . CYS A 1 103 ? 5.100 -12.510 -13.098 1.00 68.50 103 CYS A N 1
ATOM 837 C CA . CYS A 1 103 ? 4.452 -13.816 -13.034 1.00 68.50 103 CYS A CA 1
ATOM 838 C C . CYS A 1 103 ? 3.707 -14.045 -14.357 1.00 68.50 103 CYS A C 1
ATOM 840 O O . CYS A 1 103 ? 2.620 -13.507 -14.569 1.00 68.50 103 CYS A O 1
ATOM 842 N N . ARG A 1 104 ? 4.326 -14.796 -15.275 1.00 62.12 104 ARG A N 1
ATOM 843 C CA . ARG A 1 104 ? 3.736 -15.162 -16.572 1.00 62.12 104 ARG A CA 1
ATOM 844 C C . ARG A 1 104 ? 2.436 -15.951 -16.379 1.00 62.12 104 ARG A C 1
ATOM 846 O O . ARG A 1 104 ? 2.266 -16.639 -15.375 1.00 62.12 104 ARG A O 1
ATOM 853 N N . ASP A 1 105 ? 1.530 -15.844 -17.351 1.00 53.47 105 ASP A N 1
ATOM 854 C CA . ASP A 1 105 ? 0.211 -16.480 -17.312 1.00 53.47 105 ASP A CA 1
ATOM 855 C C . ASP A 1 105 ? 0.306 -17.991 -17.025 1.00 53.47 105 ASP A C 1
ATOM 857 O O . ASP A 1 105 ? 0.857 -18.747 -17.822 1.00 53.47 105 ASP A O 1
ATOM 861 N N . GLY A 1 106 ? -0.303 -18.434 -15.921 1.00 49.88 106 GLY A N 1
ATOM 862 C CA . GLY A 1 106 ? -0.729 -19.827 -15.741 1.00 49.88 106 GLY A CA 1
ATOM 863 C C . GLY A 1 106 ? 0.162 -20.764 -14.923 1.00 49.88 106 GLY A C 1
ATOM 864 O O . GLY A 1 106 ? -0.256 -21.900 -14.721 1.00 49.88 106 GLY A O 1
ATOM 865 N N . GLU A 1 107 ? 1.311 -20.328 -14.400 1.00 44.22 107 GLU A N 1
ATOM 866 C CA . GLU A 1 107 ? 2.139 -21.166 -13.518 1.00 44.22 107 GLU A CA 1
ATOM 867 C C . GLU A 1 107 ? 2.330 -20.518 -12.141 1.00 44.22 107 GLU A C 1
ATOM 869 O O . GLU A 1 107 ? 2.740 -19.359 -12.020 1.00 44.22 107 GLU A O 1
ATOM 874 N N . ASP A 1 108 ? 2.005 -21.281 -11.091 1.00 49.31 108 ASP A N 1
ATOM 875 C CA . ASP A 1 108 ? 2.363 -20.961 -9.711 1.00 49.31 108 ASP A CA 1
ATOM 876 C C . ASP A 1 108 ? 3.868 -20.697 -9.655 1.00 49.31 108 ASP A C 1
ATOM 878 O O . ASP A 1 108 ? 4.661 -21.609 -9.853 1.00 49.31 108 ASP A O 1
ATOM 882 N N . GLN A 1 109 ? 4.249 -19.443 -9.400 1.00 52.16 109 GLN A N 1
ATOM 883 C CA . GLN A 1 109 ? 5.648 -19.027 -9.298 1.00 52.16 109 GLN A CA 1
ATOM 884 C C . GLN A 1 109 ? 6.512 -19.561 -10.451 1.00 52.16 109 GLN A C 1
ATOM 886 O O . GLN A 1 109 ? 7.445 -20.328 -10.221 1.00 52.16 109 GLN A O 1
ATOM 891 N N . ALA A 1 110 ? 6.233 -19.122 -11.684 1.00 57.06 110 ALA A N 1
ATOM 892 C CA . ALA A 1 110 ? 7.236 -19.178 -12.749 1.00 57.06 110 ALA A CA 1
ATOM 893 C C . ALA A 1 110 ? 8.615 -18.808 -12.169 1.00 57.06 110 ALA A C 1
ATOM 895 O O . ALA A 1 110 ? 8.700 -17.845 -11.397 1.00 57.06 110 ALA A O 1
ATOM 896 N N . GLU A 1 111 ? 9.654 -19.591 -12.484 1.00 75.94 111 GLU A N 1
ATOM 897 C CA . GLU A 1 111 ? 11.016 -19.375 -11.983 1.00 75.94 111 GLU A CA 1
ATOM 898 C C . GLU A 1 111 ? 11.456 -17.945 -12.313 1.00 75.94 111 GLU A C 1
ATOM 900 O O . GLU A 1 111 ? 11.850 -17.635 -13.438 1.00 75.94 111 GLU A O 1
ATOM 905 N N . LEU A 1 112 ? 11.326 -17.052 -11.331 1.00 87.56 112 LEU A N 1
ATOM 906 C CA . LEU A 1 112 ? 11.732 -15.668 -11.479 1.00 87.56 112 LEU A CA 1
ATOM 907 C C . LEU A 1 112 ? 13.247 -15.637 -11.640 1.00 87.56 112 LEU A C 1
ATOM 909 O O . LEU A 1 112 ? 13.990 -16.270 -10.886 1.00 87.56 112 LEU A O 1
ATOM 913 N N . THR A 1 113 ? 13.712 -14.852 -12.600 1.00 91.56 113 THR A N 1
ATOM 914 C CA . THR A 1 113 ? 15.130 -14.531 -12.730 1.00 91.56 113 THR A CA 1
ATOM 915 C C . THR A 1 113 ? 15.636 -13.825 -11.470 1.00 91.56 113 THR A C 1
ATOM 917 O O . THR A 1 113 ? 14.869 -13.218 -10.718 1.00 91.56 113 THR A O 1
ATOM 920 N N . ALA A 1 114 ? 16.952 -13.849 -11.238 1.00 92.75 114 ALA A N 1
ATOM 921 C CA . ALA A 1 114 ? 17.553 -13.147 -10.100 1.00 92.75 114 ALA A CA 1
ATOM 922 C C . ALA A 1 114 ? 17.198 -11.645 -10.083 1.00 92.75 114 ALA A C 1
ATOM 924 O O . ALA A 1 114 ? 16.940 -11.080 -9.018 1.00 92.75 114 ALA A O 1
ATOM 925 N N . ASP A 1 115 ? 17.118 -11.024 -11.263 1.00 94.19 115 ASP A N 1
ATOM 926 C CA . ASP A 1 115 ? 16.718 -9.626 -11.417 1.00 94.19 115 ASP A CA 1
ATOM 927 C C . ASP A 1 115 ? 15.235 -9.408 -11.088 1.00 94.19 115 ASP A C 1
ATOM 929 O O . ASP A 1 115 ? 14.901 -8.443 -10.404 1.00 94.19 115 ASP A O 1
ATOM 933 N N . GLU A 1 116 ? 14.338 -10.312 -11.492 1.00 93.69 116 GLU A N 1
ATOM 934 C CA . GLU A 1 116 ? 12.914 -10.243 -11.132 1.00 93.69 116 GLU A CA 1
ATOM 935 C C . GLU A 1 116 ? 12.689 -10.456 -9.631 1.00 93.69 116 GLU A C 1
ATOM 937 O O . GLU A 1 116 ? 11.876 -9.752 -9.033 1.00 93.69 116 GLU A O 1
ATOM 942 N N . VAL A 1 117 ? 13.436 -11.366 -8.994 1.00 93.31 117 VAL A N 1
ATOM 943 C CA . VAL A 1 117 ? 13.408 -11.557 -7.533 1.00 93.31 117 VAL A CA 1
ATOM 944 C C . VAL A 1 117 ? 13.873 -10.287 -6.819 1.00 93.31 117 VAL A C 1
ATOM 946 O O . VAL A 1 117 ? 13.199 -9.808 -5.904 1.00 93.31 117 VAL A O 1
ATOM 949 N N . ARG A 1 118 ? 14.994 -9.702 -7.257 1.00 95.00 118 ARG A N 1
ATOM 950 C CA . ARG A 1 118 ? 15.531 -8.452 -6.698 1.00 95.00 118 ARG A CA 1
ATOM 951 C C . ARG A 1 118 ? 14.584 -7.271 -6.920 1.00 95.00 118 ARG A C 1
ATOM 953 O O . ARG A 1 118 ? 14.392 -6.450 -6.032 1.00 95.00 118 ARG A O 1
ATOM 960 N N . MET A 1 119 ? 13.967 -7.175 -8.091 1.00 95.81 119 MET A N 1
ATOM 961 C CA . MET A 1 119 ? 12.966 -6.155 -8.389 1.00 95.81 119 MET A CA 1
ATOM 962 C C . MET A 1 119 ? 11.736 -6.312 -7.488 1.00 95.81 119 MET A C 1
ATOM 964 O O . MET A 1 119 ? 11.271 -5.339 -6.893 1.00 95.81 119 MET A O 1
ATOM 968 N N . ARG A 1 120 ? 11.241 -7.544 -7.329 1.00 94.56 120 ARG A N 1
ATOM 969 C CA . ARG A 1 120 ? 10.082 -7.855 -6.488 1.00 94.56 120 ARG A CA 1
ATOM 970 C C . ARG A 1 120 ? 10.327 -7.483 -5.029 1.00 94.56 120 ARG A C 1
ATOM 972 O O . ARG A 1 120 ? 9.429 -6.902 -4.423 1.00 94.56 120 ARG A O 1
ATOM 979 N N . SER A 1 121 ? 11.530 -7.713 -4.497 1.00 96.06 121 SER A N 1
ATOM 980 C CA . SER A 1 121 ? 11.856 -7.287 -3.131 1.00 96.06 121 SER A CA 1
ATOM 981 C C . SER A 1 121 ? 11.806 -5.761 -2.974 1.00 96.06 121 SER A C 1
ATOM 983 O O . SER A 1 121 ? 11.267 -5.271 -1.983 1.00 96.06 121 SER A O 1
ATOM 985 N N . TYR A 1 122 ? 12.243 -4.988 -3.978 1.00 97.81 122 TYR A N 1
ATOM 986 C CA . TYR A 1 122 ? 12.081 -3.526 -3.989 1.00 97.81 122 TYR A CA 1
ATOM 987 C C . TYR A 1 122 ? 10.616 -3.078 -4.081 1.00 97.81 122 TYR A C 1
ATOM 989 O O . TYR A 1 122 ? 10.237 -2.085 -3.458 1.00 97.81 122 TYR A O 1
ATOM 997 N N . VAL A 1 123 ? 9.768 -3.800 -4.818 1.00 98.00 123 VAL A N 1
ATOM 998 C CA . VAL A 1 123 ? 8.321 -3.526 -4.851 1.00 98.00 123 VAL A CA 1
ATOM 999 C C . VAL A 1 123 ? 7.686 -3.783 -3.483 1.00 98.00 123 VAL A C 1
ATOM 1001 O O . VAL A 1 123 ? 6.896 -2.960 -3.015 1.00 98.00 123 VAL A O 1
ATOM 1004 N N . VAL A 1 124 ? 8.041 -4.884 -2.815 1.00 98.00 124 VAL A N 1
ATOM 1005 C CA . VAL A 1 124 ? 7.557 -5.192 -1.459 1.00 98.00 124 VAL A CA 1
ATOM 1006 C C . VAL A 1 124 ? 8.036 -4.145 -0.457 1.00 98.00 124 VAL A C 1
ATOM 1008 O O . VAL A 1 124 ? 7.244 -3.678 0.361 1.00 98.00 124 VAL A O 1
ATOM 1011 N N . ASP A 1 125 ? 9.290 -3.708 -0.565 1.00 98.19 125 ASP A N 1
ATOM 1012 C CA . ASP A 1 125 ? 9.857 -2.615 0.227 1.00 98.19 125 ASP A CA 1
ATOM 1013 C C . ASP A 1 125 ? 9.069 -1.302 0.039 1.00 98.19 125 ASP A C 1
ATOM 1015 O O . ASP A 1 125 ? 8.663 -0.664 1.016 1.00 98.19 125 ASP A O 1
ATOM 1019 N N . LEU A 1 126 ? 8.725 -0.953 -1.205 1.00 98.50 126 LEU A N 1
ATOM 1020 C CA . LEU A 1 126 ? 7.898 0.214 -1.522 1.00 98.50 126 LEU A CA 1
ATOM 1021 C C . LEU A 1 126 ? 6.470 0.103 -0.957 1.00 98.50 126 LEU A C 1
ATOM 1023 O O . LEU A 1 126 ? 5.946 1.086 -0.425 1.00 98.50 126 LEU A O 1
ATOM 1027 N N . ILE A 1 127 ? 5.832 -1.070 -1.047 1.00 98.62 127 ILE A N 1
ATOM 1028 C CA . ILE A 1 127 ? 4.487 -1.310 -0.492 1.00 98.62 127 ILE A CA 1
ATOM 1029 C C . ILE A 1 127 ? 4.511 -1.214 1.037 1.00 98.62 127 ILE A C 1
ATOM 1031 O O . ILE A 1 127 ? 3.689 -0.501 1.613 1.00 98.62 127 ILE A O 1
ATOM 1035 N N . ALA A 1 128 ? 5.468 -1.871 1.698 1.00 98.38 128 ALA A N 1
ATOM 1036 C CA . ALA A 1 128 ? 5.604 -1.845 3.152 1.00 98.38 128 ALA A CA 1
ATOM 1037 C C . ALA A 1 128 ? 5.928 -0.435 3.669 1.00 98.38 128 ALA A C 1
ATOM 1039 O O . ALA A 1 128 ? 5.346 0.022 4.655 1.00 98.38 128 ALA A O 1
ATOM 1040 N N . GLY A 1 129 ? 6.808 0.298 2.980 1.00 98.00 129 GLY A N 1
ATOM 1041 C CA . GLY A 1 129 ? 7.088 1.697 3.295 1.00 98.00 129 GLY A CA 1
ATOM 1042 C C . GLY A 1 129 ? 5.886 2.614 3.088 1.00 98.00 129 GLY A C 1
ATOM 1043 O O . GLY A 1 129 ? 5.655 3.501 3.910 1.00 98.00 129 GLY A O 1
ATOM 1044 N N . SER A 1 130 ? 5.070 2.355 2.063 1.00 98.44 130 SER A N 1
ATOM 1045 C CA . SER A 1 130 ? 3.813 3.079 1.852 1.00 98.44 130 SER A CA 1
ATOM 1046 C C . SER A 1 130 ? 2.808 2.813 2.971 1.00 98.44 130 SER A C 1
ATOM 1048 O O . SER A 1 130 ? 2.267 3.759 3.538 1.00 98.44 130 SER A O 1
ATOM 1050 N N . LEU A 1 131 ? 2.621 1.545 3.356 1.00 98.56 131 LEU A N 1
ATOM 1051 C CA . LEU A 1 131 ? 1.759 1.171 4.477 1.00 98.56 131 LEU A CA 1
ATOM 1052 C C . LEU A 1 131 ? 2.202 1.845 5.777 1.00 98.56 131 LEU A C 1
ATOM 1054 O O . LEU A 1 131 ? 1.371 2.394 6.494 1.00 98.56 131 LEU A O 1
ATOM 1058 N N . ASN A 1 132 ? 3.508 1.857 6.053 1.00 97.19 132 ASN A N 1
ATOM 1059 C CA . ASN A 1 132 ? 4.053 2.561 7.208 1.00 97.19 132 ASN A CA 1
ATOM 1060 C C . ASN A 1 132 ? 3.687 4.055 7.176 1.00 97.19 132 ASN A C 1
ATOM 1062 O O . ASN A 1 132 ? 3.159 4.572 8.156 1.00 97.19 132 ASN A O 1
ATOM 1066 N N . ALA A 1 133 ? 3.878 4.734 6.040 1.00 96.38 133 ALA A N 1
ATOM 1067 C CA . ALA A 1 133 ? 3.514 6.144 5.887 1.00 96.38 133 ALA A CA 1
ATOM 1068 C C . ALA A 1 133 ? 2.009 6.404 6.088 1.00 96.38 133 ALA A C 1
ATOM 1070 O O . ALA A 1 133 ? 1.645 7.406 6.700 1.00 96.38 133 ALA A O 1
ATOM 1071 N N . PHE A 1 134 ? 1.133 5.503 5.629 1.00 97.44 134 PHE A N 1
ATOM 1072 C CA . PHE A 1 134 ? -0.318 5.608 5.843 1.00 97.44 134 PHE A CA 1
ATOM 1073 C C . PHE A 1 134 ? -0.722 5.405 7.306 1.00 97.44 134 PHE A C 1
ATOM 1075 O O . PHE A 1 134 ? -1.747 5.917 7.742 1.00 97.44 134 PHE A O 1
ATOM 1082 N N . LEU A 1 135 ? 0.060 4.648 8.074 1.00 96.06 135 LEU A N 1
ATOM 1083 C CA . LEU A 1 135 ? -0.262 4.338 9.461 1.00 96.06 135 LEU A CA 1
ATOM 1084 C C . LEU A 1 135 ? 0.305 5.359 10.455 1.00 96.06 135 LEU A C 1
ATOM 1086 O O . LEU A 1 135 ? -0.213 5.459 11.557 1.00 96.06 135 LEU A O 1
ATOM 1090 N N . LEU A 1 136 ? 1.320 6.150 10.105 1.00 92.50 136 LEU A N 1
ATOM 1091 C CA . LEU A 1 136 ? 1.896 7.139 11.030 1.00 92.50 136 LEU A CA 1
ATOM 1092 C C . LEU A 1 136 ? 0.919 8.247 11.492 1.00 92.50 136 LEU A C 1
ATOM 1094 O O . LEU A 1 136 ? 0.954 8.607 12.671 1.00 92.50 136 LEU A O 1
ATOM 1098 N N . PRO A 1 137 ? 0.005 8.781 10.660 1.00 89.38 137 PRO A N 1
ATOM 1099 C CA . PRO A 1 137 ? -0.950 9.798 11.110 1.00 89.38 137 PRO A CA 1
ATOM 1100 C C . PRO A 1 137 ? -1.924 9.337 12.203 1.00 89.38 137 PRO A C 1
ATOM 1102 O O . PRO A 1 137 ? -2.541 10.169 12.862 1.00 89.38 137 PRO A O 1
ATOM 1105 N N . VAL A 1 138 ? -2.050 8.033 12.477 1.00 88.88 138 VAL A N 1
ATOM 1106 C CA . VAL A 1 138 ? -2.925 7.522 13.556 1.00 88.88 138 VAL A CA 1
ATOM 1107 C C . VAL A 1 138 ? -2.477 7.981 14.954 1.00 88.88 138 VAL A C 1
ATOM 1109 O O . VAL A 1 138 ? -3.231 7.882 15.925 1.00 88.88 138 VAL A O 1
ATOM 1112 N N . TYR A 1 139 ? -1.241 8.478 15.078 1.00 86.69 139 TYR A N 1
ATOM 1113 C CA . TYR A 1 139 ? -0.719 9.063 16.313 1.00 86.69 139 TYR A CA 1
ATOM 1114 C C . TYR A 1 139 ? -1.110 10.533 16.494 1.00 86.69 139 TYR A C 1
ATOM 1116 O O . TYR A 1 139 ? -1.162 10.996 17.633 1.00 86.69 139 TYR A O 1
ATOM 1124 N N . THR A 1 140 ? -1.425 11.243 15.408 1.00 83.88 140 THR A N 1
ATOM 1125 C CA . THR A 1 140 ? -1.731 12.683 15.411 1.00 83.88 140 THR A CA 1
ATOM 1126 C C . THR A 1 140 ? -3.223 12.978 15.233 1.00 83.88 140 THR A C 1
ATOM 1128 O O . THR A 1 140 ? -3.706 14.019 15.678 1.00 83.88 140 THR A O 1
ATOM 1131 N N . LEU A 1 141 ? -3.985 12.044 14.659 1.00 80.19 141 LEU A N 1
ATOM 1132 C CA . LEU A 1 141 ? -5.446 12.090 14.574 1.00 80.19 141 LEU A CA 1
ATOM 1133 C C . LEU A 1 141 ? -6.050 11.716 15.944 1.00 80.19 141 LEU A C 1
ATOM 1135 O O . LEU A 1 141 ? -6.261 10.549 16.258 1.00 80.19 141 LEU A O 1
ATOM 1139 N N . LYS A 1 142 ? -6.247 12.720 16.809 1.00 61.56 142 LYS A N 1
ATOM 1140 C CA . LYS A 1 142 ? -6.585 12.568 18.244 1.00 61.56 142 LYS A CA 1
ATOM 1141 C C . LYS A 1 142 ? -8.075 12.309 18.552 1.00 61.56 142 LYS A C 1
ATOM 1143 O O . LYS A 1 142 ? -8.428 12.269 19.725 1.00 61.56 142 LYS A O 1
ATOM 1148 N N . GLN A 1 143 ? -8.951 12.168 17.552 1.00 62.91 143 GLN A N 1
ATOM 1149 C CA . GLN A 1 143 ? -10.404 12.030 17.754 1.00 62.91 143 GLN A CA 1
ATOM 1150 C C . GLN A 1 143 ? -10.960 10.788 17.040 1.00 62.91 143 GLN A C 1
ATOM 1152 O O . GLN A 1 143 ? -10.802 10.647 15.828 1.00 62.91 143 GLN A O 1
ATOM 1157 N N . ASP A 1 144 ? -11.650 9.915 17.777 1.00 61.00 144 ASP A N 1
ATOM 1158 C CA . ASP A 1 144 ? -12.149 8.608 17.306 1.00 61.00 144 ASP A CA 1
ATOM 1159 C C . ASP A 1 144 ? -13.034 8.688 16.045 1.00 61.00 144 ASP A C 1
ATOM 1161 O O . ASP A 1 144 ? -12.972 7.815 15.175 1.00 61.00 144 ASP A O 1
ATOM 1165 N N . GLU A 1 145 ? -13.822 9.760 15.905 1.00 59.69 145 GLU A N 1
ATOM 1166 C CA . GLU A 1 145 ? -14.662 10.002 14.721 1.00 59.69 145 GLU A CA 1
ATOM 1167 C C . GLU A 1 145 ? -13.834 10.437 13.502 1.00 59.69 145 GLU A C 1
ATOM 1169 O O . GLU A 1 145 ? -14.119 10.028 12.379 1.00 59.69 145 GLU A O 1
ATOM 1174 N N . THR A 1 146 ? -12.737 11.171 13.711 1.00 74.12 146 THR A N 1
ATOM 1175 C CA . THR A 1 146 ? -11.881 11.658 12.613 1.00 74.12 146 THR A CA 1
ATOM 1176 C C . THR A 1 146 ? -11.076 10.546 11.949 1.00 74.12 146 THR A C 1
ATOM 1178 O O . THR A 1 146 ? -10.699 10.668 10.783 1.00 74.12 146 THR A O 1
ATOM 1181 N N . LEU A 1 147 ? -10.825 9.444 12.667 1.00 86.94 147 LEU A N 1
ATOM 1182 C CA . LEU A 1 147 ? -10.086 8.312 12.117 1.00 86.94 147 LEU A CA 1
ATOM 1183 C C . LEU A 1 147 ? -10.948 7.465 11.179 1.00 86.94 147 LEU A C 1
ATOM 1185 O O . LEU A 1 147 ? -10.416 6.897 10.231 1.00 86.94 147 LEU A O 1
ATOM 1189 N N . LEU A 1 148 ? -12.265 7.414 11.400 1.00 89.69 148 LEU A N 1
ATOM 1190 C CA . LEU A 1 148 ? -13.197 6.708 10.517 1.00 89.69 148 LEU A CA 1
ATOM 1191 C C . LEU A 1 148 ? -13.278 7.368 9.128 1.00 89.69 148 LEU A C 1
ATOM 1193 O O . LEU A 1 148 ? -13.466 6.683 8.122 1.00 89.69 148 LEU A O 1
ATOM 1197 N N . ASP A 1 149 ? -13.059 8.682 9.081 1.00 90.19 149 ASP A N 1
ATOM 1198 C CA . ASP A 1 149 ? -13.014 9.492 7.861 1.00 90.19 149 ASP A CA 1
ATOM 1199 C C . ASP A 1 149 ? -11.587 9.683 7.318 1.00 90.19 149 ASP A C 1
ATOM 1201 O O . ASP A 1 149 ? -11.352 10.470 6.395 1.00 90.19 149 ASP A O 1
ATOM 1205 N N . TYR A 1 150 ? -10.603 8.962 7.864 1.00 94.00 150 TYR A N 1
ATOM 1206 C CA . TYR A 1 150 ? -9.224 9.088 7.420 1.00 94.00 150 TYR A CA 1
ATOM 1207 C C . TYR A 1 150 ? -9.067 8.632 5.960 1.00 94.00 150 TYR A C 1
ATOM 1209 O O . TYR A 1 150 ? -9.276 7.473 5.597 1.00 94.00 150 TYR A O 1
ATOM 1217 N N . PHE A 1 151 ? -8.652 9.564 5.099 1.00 94.62 151 PHE A N 1
ATOM 1218 C CA . PHE A 1 151 ? -8.659 9.394 3.643 1.00 94.62 151 PHE A CA 1
ATOM 1219 C C . PHE A 1 151 ? -7.793 8.236 3.119 1.00 94.62 151 PHE A C 1
ATOM 1221 O O . PHE A 1 151 ? -8.014 7.787 1.993 1.00 94.62 151 PHE A O 1
ATOM 1228 N N . ALA A 1 152 ? -6.815 7.751 3.892 1.00 97.06 152 ALA A N 1
ATOM 1229 C CA . ALA A 1 152 ? -5.965 6.631 3.493 1.00 97.06 152 ALA A CA 1
ATOM 1230 C C . ALA A 1 152 ? -6.496 5.258 3.949 1.00 97.06 152 ALA A C 1
ATOM 1232 O O . ALA A 1 152 ? -5.935 4.240 3.547 1.00 97.06 152 ALA A O 1
ATOM 1233 N N . LEU A 1 153 ? -7.599 5.180 4.713 1.00 97.44 153 LEU A N 1
ATOM 1234 C CA . LEU A 1 153 ? -8.195 3.885 5.073 1.00 97.44 153 LEU A CA 1
ATOM 1235 C C . LEU A 1 153 ? -8.483 2.976 3.866 1.00 97.44 153 LEU A C 1
ATOM 1237 O O . LEU A 1 153 ? -8.224 1.779 3.993 1.00 97.44 153 LEU A O 1
ATOM 1241 N N . PRO A 1 154 ? -8.970 3.473 2.706 1.00 98.12 154 PRO A N 1
ATOM 1242 C CA . PRO A 1 154 ? -9.182 2.626 1.532 1.00 98.12 154 PRO A CA 1
ATOM 1243 C C . PRO A 1 154 ? -7.907 1.906 1.090 1.00 98.12 154 PRO A C 1
ATOM 1245 O O . PRO A 1 154 ? -7.911 0.696 0.880 1.00 98.12 154 PRO A O 1
ATOM 1248 N N . VAL A 1 155 ? -6.779 2.622 1.017 1.00 98.62 155 VAL A N 1
ATOM 1249 C CA . VAL A 1 155 ? -5.512 2.020 0.586 1.00 98.62 155 VAL A CA 1
ATOM 1250 C C . VAL A 1 155 ? -4.896 1.124 1.663 1.00 98.62 155 VAL A C 1
ATOM 1252 O O . VAL A 1 155 ? -4.308 0.099 1.324 1.00 98.62 155 VAL A O 1
ATOM 1255 N N . VAL A 1 156 ? -5.077 1.438 2.952 1.00 98.69 156 VAL A N 1
ATOM 1256 C CA . VAL A 1 156 ? -4.677 0.543 4.053 1.00 98.69 156 VAL A CA 1
ATOM 1257 C C . VAL A 1 156 ? -5.443 -0.777 3.948 1.00 98.69 156 VAL A C 1
ATOM 1259 O O . VAL A 1 156 ? -4.830 -1.842 3.969 1.00 98.69 156 VAL A O 1
ATOM 1262 N N . LYS A 1 157 ? -6.765 -0.710 3.746 1.00 98.50 157 LYS A N 1
ATOM 1263 C CA . LYS A 1 157 ? -7.641 -1.875 3.574 1.00 98.50 157 LYS A CA 1
ATOM 1264 C C . LYS A 1 157 ? -7.184 -2.750 2.403 1.00 98.50 157 LYS A C 1
ATOM 1266 O O . LYS A 1 157 ? -6.949 -3.940 2.592 1.00 98.50 157 LYS A O 1
ATOM 1271 N N . LEU A 1 158 ? -6.981 -2.154 1.228 1.00 98.69 158 LEU A N 1
ATOM 1272 C CA . LEU A 1 158 ? -6.502 -2.867 0.040 1.00 98.69 158 LEU A CA 1
ATOM 1273 C C . LEU A 1 158 ? -5.102 -3.473 0.231 1.00 98.69 158 LEU A C 1
ATOM 1275 O O . LEU A 1 158 ? -4.841 -4.587 -0.220 1.00 98.69 158 LEU A O 1
ATOM 1279 N N . THR A 1 159 ? -4.205 -2.770 0.929 1.00 98.75 159 THR A N 1
ATOM 1280 C CA . THR A 1 159 ? -2.850 -3.273 1.206 1.00 98.75 159 THR A CA 1
ATOM 1281 C C . THR A 1 159 ? -2.887 -4.506 2.102 1.00 98.75 159 THR A C 1
ATOM 1283 O O . THR A 1 159 ? -2.211 -5.490 1.812 1.00 98.75 159 THR A O 1
ATOM 1286 N N . LEU A 1 160 ? -3.705 -4.492 3.156 1.00 98.56 160 LEU A N 1
ATOM 1287 C CA . LEU A 1 160 ? -3.874 -5.644 4.044 1.00 98.56 160 LEU A CA 1
ATOM 1288 C C . LEU A 1 160 ? -4.595 -6.812 3.355 1.00 98.56 160 LEU A C 1
ATOM 1290 O O . LEU A 1 160 ? -4.251 -7.967 3.598 1.00 98.56 160 LEU A O 1
ATOM 1294 N N . GLU A 1 161 ? -5.543 -6.542 2.451 1.00 98.12 161 GLU A N 1
ATOM 1295 C CA . GLU A 1 161 ? -6.130 -7.586 1.602 1.00 98.12 161 GLU A CA 1
ATOM 1296 C C . GLU A 1 161 ? -5.086 -8.243 0.700 1.00 98.12 161 GLU A C 1
ATOM 1298 O O . GLU A 1 161 ? -5.047 -9.467 0.608 1.00 98.12 161 GLU A O 1
ATOM 1303 N N . TRP A 1 162 ? -4.210 -7.455 0.078 1.00 98.06 162 TRP A N 1
ATOM 1304 C CA . TRP A 1 162 ? -3.119 -7.983 -0.736 1.00 98.06 162 TRP A CA 1
ATOM 1305 C C . TRP A 1 162 ? -2.123 -8.809 0.093 1.00 98.06 162 TRP A C 1
ATOM 1307 O O . TRP A 1 162 ? -1.761 -9.910 -0.316 1.00 98.06 162 TRP A O 1
ATOM 1317 N N . VAL A 1 163 ? -1.756 -8.349 1.296 1.00 97.81 163 VAL A N 1
ATOM 1318 C CA . VAL A 1 163 ? -0.938 -9.129 2.246 1.00 97.81 163 VAL A CA 1
ATOM 1319 C C . VAL A 1 163 ? -1.616 -10.454 2.602 1.00 97.81 163 VAL A C 1
ATOM 1321 O O . VAL A 1 163 ? -0.954 -11.487 2.633 1.00 97.81 163 VAL A O 1
ATOM 1324 N N . ARG A 1 164 ? -2.939 -10.463 2.806 1.00 97.12 164 ARG A N 1
ATOM 1325 C CA . ARG A 1 164 ? -3.704 -11.694 3.055 1.00 97.12 164 ARG A CA 1
ATOM 1326 C C . ARG A 1 164 ? -3.633 -12.686 1.892 1.00 97.12 164 ARG A C 1
ATOM 1328 O O . ARG A 1 164 ? -3.636 -13.893 2.119 1.00 97.12 164 ARG A O 1
ATOM 1335 N N . LEU A 1 165 ? -3.580 -12.196 0.653 1.00 95.75 165 LEU A N 1
ATOM 1336 C CA . LEU A 1 165 ? -3.408 -13.037 -0.537 1.00 95.75 165 LEU A CA 1
ATOM 1337 C C . LEU A 1 165 ? -1.967 -13.541 -0.710 1.00 95.75 165 LEU A C 1
ATOM 1339 O O . LEU A 1 165 ? -1.764 -14.586 -1.328 1.00 95.75 165 LEU A O 1
ATOM 1343 N N . HIS A 1 166 ? -0.988 -12.825 -0.158 1.00 95.00 166 HIS A N 1
ATOM 1344 C CA . HIS A 1 166 ? 0.439 -13.109 -0.294 1.00 95.00 166 HIS A CA 1
ATOM 1345 C C . HIS A 1 166 ? 1.166 -13.081 1.063 1.00 95.00 166 HIS A C 1
ATOM 1347 O O . HIS A 1 166 ? 2.091 -12.288 1.237 1.00 95.00 166 HIS A O 1
ATOM 1353 N N . PRO A 1 167 ? 0.802 -13.943 2.033 1.00 95.50 167 PRO A N 1
ATOM 1354 C CA . PRO A 1 167 ? 1.333 -13.888 3.400 1.00 95.50 167 PRO A CA 1
ATOM 1355 C C . PRO A 1 167 ? 2.863 -13.978 3.482 1.00 95.50 167 PRO A C 1
ATOM 1357 O O . PRO A 1 167 ? 3.464 -13.435 4.406 1.00 95.50 167 PRO A O 1
ATOM 1360 N N . GLN A 1 168 ? 3.514 -14.617 2.506 1.00 93.94 168 GLN A N 1
ATOM 1361 C CA . GLN A 1 168 ? 4.968 -14.762 2.448 1.00 93.94 168 GLN A CA 1
ATOM 1362 C C . GLN A 1 168 ? 5.722 -13.424 2.388 1.00 93.94 168 GLN A C 1
ATOM 1364 O O . GLN A 1 168 ? 6.865 -13.365 2.833 1.00 93.94 168 GLN A O 1
ATOM 1369 N N . VAL A 1 169 ? 5.093 -12.341 1.908 1.00 95.50 169 VAL A N 1
ATOM 1370 C CA . VAL A 1 169 ? 5.736 -11.011 1.844 1.00 95.50 169 VAL A CA 1
ATOM 1371 C C . VAL A 1 169 ? 6.071 -10.460 3.228 1.00 95.50 169 VAL A C 1
ATOM 1373 O O . VAL A 1 169 ? 6.953 -9.620 3.360 1.00 95.50 169 VAL A O 1
ATOM 1376 N N . LEU A 1 170 ? 5.409 -10.956 4.277 1.00 95.69 170 LEU A N 1
ATOM 1377 C CA . LEU A 1 170 ? 5.678 -10.570 5.663 1.00 95.69 170 LEU A CA 1
ATOM 1378 C C . LEU A 1 170 ? 7.056 -11.035 6.155 1.00 95.69 170 LEU A C 1
ATOM 1380 O O . LEU A 1 170 ? 7.564 -10.491 7.133 1.00 95.69 170 LEU A O 1
ATOM 1384 N N . LEU A 1 171 ? 7.664 -12.012 5.474 1.00 94.06 171 LEU A N 1
ATOM 1385 C CA . LEU A 1 171 ? 9.025 -12.480 5.741 1.00 94.06 171 LEU A CA 1
ATOM 1386 C C . LEU A 1 171 ? 10.085 -11.662 4.990 1.00 94.06 171 LEU A C 1
ATOM 1388 O O . LEU A 1 171 ? 11.274 -11.797 5.271 1.00 94.06 171 LEU A O 1
ATOM 1392 N N . GLU A 1 172 ? 9.679 -10.818 4.039 1.00 95.00 172 GLU A N 1
ATOM 1393 C CA . GLU A 1 172 ? 10.604 -10.023 3.239 1.00 95.00 172 GLU A CA 1
ATOM 1394 C C . GLU A 1 172 ? 11.117 -8.792 4.000 1.00 95.00 172 GLU A C 1
ATOM 1396 O O . GLU A 1 172 ? 10.498 -8.264 4.932 1.00 95.00 172 GLU A O 1
ATOM 1401 N N . GLU A 1 173 ? 12.282 -8.305 3.574 1.00 92.12 173 GLU A N 1
ATOM 1402 C CA . GLU A 1 173 ? 13.018 -7.208 4.207 1.00 92.12 173 GLU A CA 1
ATOM 1403 C C . GLU A 1 173 ? 12.182 -5.922 4.357 1.00 92.12 173 GLU A C 1
ATOM 1405 O O . GLU A 1 173 ? 12.289 -5.214 5.361 1.00 92.12 173 GLU A O 1
ATOM 1410 N N . GLY A 1 174 ? 11.284 -5.658 3.400 1.00 93.19 174 GLY A N 1
ATOM 1411 C CA . GLY A 1 174 ? 10.379 -4.510 3.423 1.00 93.19 174 GLY A CA 1
ATOM 1412 C C . GLY A 1 174 ? 9.500 -4.440 4.678 1.00 93.19 174 GLY A C 1
ATOM 1413 O O . GLY A 1 174 ? 9.352 -3.363 5.266 1.00 93.19 174 GLY A O 1
ATOM 1414 N N . PHE A 1 175 ? 8.952 -5.579 5.113 1.00 95.50 175 PHE A N 1
ATOM 1415 C CA . PHE A 1 175 ? 8.097 -5.673 6.300 1.00 95.50 175 PHE A CA 1
ATOM 1416 C C . PHE A 1 175 ? 8.901 -5.917 7.578 1.00 95.50 175 PHE A C 1
ATOM 1418 O O . PHE A 1 175 ? 8.614 -5.305 8.607 1.00 95.50 175 PHE A O 1
ATOM 1425 N N . THR A 1 176 ? 9.939 -6.754 7.521 1.00 93.81 176 THR A N 1
ATOM 1426 C CA . THR A 1 176 ? 10.734 -7.108 8.710 1.00 93.81 176 THR A CA 1
ATOM 1427 C C . THR A 1 176 ? 11.563 -5.940 9.251 1.00 93.81 176 THR A C 1
ATOM 1429 O O . THR A 1 176 ? 11.746 -5.839 10.462 1.00 93.81 176 THR A O 1
ATOM 1432 N N . LYS A 1 177 ? 12.001 -4.996 8.403 1.00 91.50 177 LYS A N 1
ATOM 1433 C CA . LYS A 1 177 ? 12.691 -3.772 8.853 1.00 91.50 177 LYS A CA 1
ATOM 1434 C C . LYS A 1 177 ? 11.763 -2.707 9.444 1.00 91.50 177 LYS A C 1
ATOM 1436 O O . LYS A 1 177 ? 12.227 -1.835 10.178 1.00 91.50 177 LYS A O 1
ATOM 1441 N N . ARG A 1 178 ? 10.467 -2.723 9.118 1.00 91.81 178 ARG A N 1
ATOM 1442 C CA . ARG A 1 178 ? 9.509 -1.663 9.484 1.00 91.81 178 ARG A CA 1
ATOM 1443 C C . ARG A 1 178 ? 8.613 -2.088 10.636 1.00 91.81 178 ARG A C 1
ATOM 1445 O O . ARG A 1 178 ? 7.396 -2.180 10.507 1.00 91.81 178 ARG A O 1
ATOM 1452 N N . LEU A 1 179 ? 9.231 -2.277 11.798 1.00 89.06 179 LEU A N 1
ATOM 1453 C CA . LEU A 1 179 ? 8.543 -2.727 13.013 1.00 89.06 179 LEU A CA 1
ATOM 1454 C C . LEU A 1 179 ? 7.407 -1.788 13.456 1.00 89.06 179 LEU A C 1
ATOM 1456 O O . LEU A 1 179 ? 6.470 -2.236 14.107 1.00 89.06 179 LEU A O 1
ATOM 1460 N N . GLN A 1 180 ? 7.447 -0.512 13.054 1.00 91.19 180 GLN A N 1
ATOM 1461 C CA . GLN A 1 180 ? 6.418 0.484 13.367 1.00 91.19 180 GLN A CA 1
ATOM 1462 C C . GLN A 1 180 ? 5.048 0.188 12.733 1.00 91.19 180 GLN A C 1
ATOM 1464 O O . GLN A 1 180 ? 4.035 0.672 13.241 1.00 91.19 180 GLN A O 1
ATOM 1469 N N . ILE A 1 181 ? 4.975 -0.619 11.668 1.00 95.38 181 ILE A N 1
ATOM 1470 C CA . ILE A 1 181 ? 3.706 -0.959 11.004 1.00 95.38 181 ILE A CA 1
ATOM 1471 C C . ILE A 1 181 ? 2.728 -1.583 12.008 1.00 95.38 181 ILE A C 1
ATOM 1473 O O . ILE A 1 181 ? 1.572 -1.169 12.089 1.00 95.38 181 ILE A O 1
ATOM 1477 N N . TRP A 1 182 ? 3.189 -2.537 12.817 1.00 95.00 182 TRP A N 1
ATOM 1478 C CA . TRP A 1 182 ? 2.311 -3.364 13.648 1.00 95.00 182 TRP A CA 1
ATOM 1479 C C . TRP A 1 182 ? 1.737 -2.629 14.868 1.00 95.00 182 TRP A C 1
ATOM 1481 O O . TRP A 1 182 ? 0.522 -2.717 15.077 1.00 95.00 182 TRP A O 1
ATOM 1491 N N . PRO A 1 183 ? 2.521 -1.851 15.649 1.00 93.62 183 PRO A N 1
ATOM 1492 C CA . PRO A 1 183 ? 1.969 -1.003 16.706 1.00 93.62 183 PRO A CA 1
ATOM 1493 C C . PRO A 1 183 ? 0.993 0.048 16.162 1.00 93.62 183 PRO A C 1
ATOM 1495 O O . PRO A 1 183 ? -0.048 0.296 16.773 1.00 93.62 183 PRO A O 1
ATOM 1498 N N . SER A 1 184 ? 1.293 0.631 14.996 1.00 94.81 184 SER A N 1
ATOM 1499 C CA . SER A 1 184 ? 0.436 1.644 14.364 1.00 94.81 184 SER A CA 1
ATOM 1500 C C . SER A 1 184 ? -0.886 1.042 13.886 1.00 94.81 184 SER A C 1
ATOM 1502 O O . SER A 1 184 ? -1.951 1.611 14.122 1.00 94.81 184 SER A O 1
ATOM 1504 N N . LEU A 1 185 ? -0.833 -0.148 13.279 1.00 96.44 185 LEU A N 1
ATOM 1505 C CA . LEU A 1 185 ? -2.019 -0.901 12.886 1.00 96.44 185 LEU A CA 1
ATOM 1506 C C . LEU A 1 185 ? -2.849 -1.311 14.107 1.00 96.44 185 LEU A C 1
ATOM 1508 O O . LEU A 1 185 ? -4.053 -1.093 14.117 1.00 96.44 185 LEU A O 1
ATOM 1512 N N . SER A 1 186 ? -2.221 -1.825 15.166 1.00 94.94 186 SER A N 1
ATOM 1513 C CA . SER A 1 186 ? -2.923 -2.200 16.403 1.00 94.94 186 SER A CA 1
ATOM 1514 C C . SER A 1 186 ? -3.679 -1.010 17.003 1.00 94.94 186 SER A C 1
ATOM 1516 O O . SER A 1 186 ? -4.853 -1.122 17.352 1.00 94.94 186 SER A O 1
ATOM 1518 N N . ARG A 1 187 ? -3.040 0.169 17.047 1.00 93.00 187 ARG A N 1
ATOM 1519 C CA . ARG A 1 187 ? -3.684 1.419 17.474 1.00 93.00 187 ARG A CA 1
ATOM 1520 C C . ARG A 1 187 ? -4.871 1.785 16.582 1.00 93.00 187 ARG A C 1
ATOM 1522 O O . ARG A 1 187 ? -5.937 2.081 17.112 1.00 93.00 187 ARG A O 1
ATOM 1529 N N . LEU A 1 188 ? -4.698 1.743 15.260 1.00 94.88 188 LEU A N 1
ATOM 1530 C CA . LEU A 1 188 ? -5.769 2.010 14.299 1.00 94.88 188 LEU A CA 1
ATOM 1531 C C . LEU A 1 188 ? -6.983 1.103 14.542 1.00 94.88 188 LEU A C 1
ATOM 1533 O O . LEU A 1 188 ? -8.101 1.596 14.656 1.00 94.88 188 LEU A O 1
ATOM 1537 N N . LEU A 1 189 ? -6.761 -0.208 14.655 1.00 95.00 189 LEU A N 1
ATOM 1538 C CA . LEU A 1 189 ? -7.822 -1.196 14.856 1.00 95.00 189 LEU A CA 1
ATOM 1539 C C . LEU A 1 189 ? -8.574 -0.959 16.170 1.00 95.00 189 LEU A C 1
ATOM 1541 O O . LEU A 1 189 ? -9.803 -0.928 16.175 1.00 95.00 189 LEU A O 1
ATOM 1545 N N . ASN A 1 190 ? -7.849 -0.707 17.262 1.00 92.88 190 ASN A N 1
ATOM 1546 C CA . ASN A 1 190 ? -8.455 -0.443 18.568 1.00 92.88 190 ASN A CA 1
ATOM 1547 C C . ASN A 1 190 ? -9.342 0.816 18.555 1.00 92.88 190 ASN A C 1
ATOM 1549 O O . ASN A 1 190 ? -10.431 0.799 19.129 1.00 92.88 190 ASN A O 1
ATOM 1553 N N . VAL A 1 191 ? -8.916 1.885 17.870 1.00 91.19 191 VAL A N 1
ATOM 1554 C CA . VAL A 1 191 ? -9.725 3.109 17.719 1.00 91.19 191 VAL A CA 1
ATOM 1555 C C . VAL A 1 191 ? -10.948 2.853 16.835 1.00 91.19 191 VAL A C 1
ATOM 1557 O O . VAL A 1 191 ? -12.066 3.191 17.219 1.00 91.19 191 VAL A O 1
ATOM 1560 N N . LEU A 1 192 ? -10.774 2.197 15.681 1.00 92.19 192 LEU A N 1
ATOM 1561 C CA . LEU A 1 192 ? -11.886 1.882 14.777 1.00 92.19 192 LEU A CA 1
ATOM 1562 C C . LEU A 1 192 ? -12.956 1.030 15.461 1.00 92.19 192 LEU A C 1
ATOM 1564 O O . LEU A 1 192 ? -14.144 1.260 15.254 1.00 92.19 192 LEU A O 1
ATOM 1568 N N . GLN A 1 193 ? -12.559 0.080 16.306 1.00 90.69 193 GLN A N 1
ATOM 1569 C CA . GLN A 1 193 ? -13.505 -0.764 17.026 1.00 90.69 193 GLN A CA 1
ATOM 1570 C C . GLN A 1 193 ? -14.447 0.033 17.934 1.00 90.69 193 GLN A C 1
ATOM 1572 O O . GLN A 1 193 ? -15.639 -0.276 18.000 1.00 90.69 193 GLN A O 1
ATOM 1577 N N . ALA A 1 194 ? -13.951 1.080 18.600 1.00 87.69 194 ALA A N 1
ATOM 1578 C CA . ALA A 1 194 ? -14.789 1.950 19.422 1.00 87.69 194 ALA A CA 1
ATOM 1579 C C . ALA A 1 194 ? -15.870 2.657 18.582 1.00 87.69 194 ALA A C 1
ATOM 1581 O O . ALA A 1 194 ? -17.028 2.721 19.003 1.00 87.69 194 ALA A O 1
ATOM 1582 N N . SER A 1 195 ? -15.517 3.089 17.368 1.00 87.75 195 SER A N 1
ATOM 1583 C CA . SER A 1 195 ? -16.403 3.785 16.422 1.00 87.75 195 SER A CA 1
ATOM 1584 C C . SER A 1 195 ? -17.432 2.873 15.730 1.00 87.75 195 SER A C 1
ATOM 1586 O O . SER A 1 195 ? -18.351 3.358 15.066 1.00 87.75 195 SER A O 1
ATOM 1588 N N . LEU A 1 196 ? -17.313 1.549 15.886 1.00 90.00 196 LEU A N 1
ATOM 1589 C CA . LEU A 1 196 ? -18.185 0.547 15.254 1.00 90.00 196 LEU A CA 1
ATOM 1590 C C . LEU A 1 196 ? -19.222 -0.066 16.202 1.00 90.00 196 LEU A C 1
ATOM 1592 O O . LEU A 1 196 ? -19.961 -0.969 15.804 1.00 90.00 196 LEU A O 1
ATOM 1596 N N . LYS A 1 197 ? -19.333 0.430 17.439 1.00 86.69 197 LYS A N 1
ATOM 1597 C CA . LYS A 1 197 ? -20.360 -0.028 18.386 1.00 86.69 197 LYS A CA 1
ATOM 1598 C C . LYS A 1 197 ? -21.762 0.070 17.767 1.00 86.69 197 LYS A C 1
ATOM 1600 O O . LYS A 1 197 ? -22.173 1.122 17.283 1.00 86.69 197 LYS A O 1
ATOM 1605 N N . GLY A 1 198 ? -22.491 -1.048 17.777 1.00 85.94 198 GLY A N 1
ATOM 1606 C CA . GLY A 1 198 ? -23.846 -1.151 17.221 1.00 85.94 198 GLY A CA 1
ATOM 1607 C C . GLY A 1 198 ? -23.928 -1.233 15.690 1.00 85.94 198 GLY A C 1
ATOM 1608 O O . GLY A 1 198 ? -25.033 -1.263 15.152 1.00 85.94 198 GLY A O 1
ATOM 1609 N N . PHE A 1 199 ? -22.802 -1.284 14.968 1.00 91.19 199 PHE A N 1
ATOM 1610 C CA . PHE A 1 199 ? -22.801 -1.464 13.517 1.00 91.19 199 PHE A CA 1
ATOM 1611 C C . PHE A 1 199 ? -22.890 -2.949 13.133 1.00 91.19 199 PHE A C 1
ATOM 1613 O O . PHE A 1 199 ? -22.006 -3.747 13.435 1.00 91.19 199 PHE A O 1
ATOM 1620 N N . SER A 1 200 ? -23.951 -3.327 12.421 1.00 89.50 200 SER A N 1
ATOM 1621 C CA . SER A 1 200 ? -24.201 -4.699 11.969 1.00 89.50 200 SER A CA 1
ATOM 1622 C C . SER A 1 200 ? -23.516 -5.001 10.629 1.00 89.50 200 SER A C 1
ATOM 1624 O O . SER A 1 200 ? -24.158 -5.116 9.587 1.00 89.50 200 SER A O 1
ATOM 1626 N N . ALA A 1 201 ? -22.190 -5.171 10.653 1.00 89.88 201 ALA A N 1
ATOM 1627 C CA . ALA A 1 201 ? -21.382 -5.397 9.447 1.00 89.88 201 ALA A CA 1
ATOM 1628 C C . ALA A 1 201 ? -21.829 -6.607 8.599 1.00 89.88 201 ALA A C 1
ATOM 1630 O O . ALA A 1 201 ? -21.711 -6.576 7.375 1.00 89.88 201 ALA A O 1
ATOM 1631 N N . GLN A 1 202 ? -22.388 -7.649 9.226 1.00 88.56 202 GLN A N 1
ATOM 1632 C CA . GLN A 1 202 ? -22.826 -8.868 8.537 1.00 88.56 202 GLN A CA 1
ATOM 1633 C C . GLN A 1 202 ? -23.902 -8.606 7.472 1.00 88.56 202 GLN A C 1
ATOM 1635 O O . GLN A 1 202 ? -23.908 -9.265 6.431 1.00 88.56 202 GLN A O 1
ATOM 1640 N N . SER A 1 203 ? -24.768 -7.613 7.691 1.00 89.44 203 SER A N 1
ATOM 1641 C CA . SER A 1 203 ? -25.801 -7.207 6.730 1.00 89.44 203 SER A CA 1
ATOM 1642 C C . SER A 1 203 ? -25.213 -6.670 5.421 1.00 89.44 203 SER A C 1
ATOM 1644 O O . SER A 1 203 ? -25.881 -6.689 4.392 1.00 89.44 203 SER A O 1
ATOM 1646 N N . TYR A 1 204 ? -23.949 -6.242 5.448 1.00 91.75 204 TYR A N 1
ATOM 1647 C CA . TYR A 1 204 ? -23.244 -5.610 4.335 1.00 91.75 204 TYR A CA 1
ATOM 1648 C C . TYR A 1 204 ? -22.066 -6.449 3.824 1.00 91.75 204 TYR A C 1
ATOM 1650 O O . TYR A 1 204 ? -21.261 -5.960 3.035 1.00 91.75 204 TYR A O 1
ATOM 1658 N N . ALA A 1 205 ? -21.947 -7.717 4.241 1.00 89.88 205 ALA A N 1
ATOM 1659 C CA . ALA A 1 205 ? -20.787 -8.558 3.930 1.00 89.88 205 ALA A CA 1
ATOM 1660 C C . ALA A 1 205 ? -20.466 -8.619 2.421 1.00 89.88 205 ALA A C 1
ATOM 1662 O O . ALA A 1 205 ? -19.299 -8.585 2.035 1.00 89.88 205 ALA A O 1
ATOM 1663 N N . LYS A 1 206 ? -21.505 -8.633 1.573 1.00 93.88 206 LYS A N 1
ATOM 1664 C CA . LYS A 1 206 ? -21.393 -8.707 0.105 1.00 93.88 206 LYS A CA 1
ATOM 1665 C C . LYS A 1 206 ? -21.326 -7.346 -0.596 1.00 93.88 206 LYS A C 1
ATOM 1667 O O . LYS A 1 206 ? -21.176 -7.314 -1.812 1.00 93.88 206 LYS A O 1
ATOM 1672 N N . VAL A 1 207 ? -21.490 -6.233 0.114 1.00 95.00 207 VAL A N 1
ATOM 1673 C CA . VAL A 1 207 ? -21.537 -4.897 -0.501 1.00 95.00 207 VAL A CA 1
ATOM 1674 C C . VAL A 1 207 ? -20.115 -4.438 -0.825 1.00 95.00 207 VAL A C 1
ATOM 1676 O O . VAL A 1 207 ? -19.294 -4.388 0.088 1.00 95.00 207 VAL A O 1
ATOM 1679 N N . PRO A 1 208 ? -19.768 -4.096 -2.074 1.00 95.88 208 PRO A N 1
ATOM 1680 C CA . PRO A 1 208 ? -18.449 -3.558 -2.384 1.00 95.88 208 PRO A CA 1
ATOM 1681 C C . PRO A 1 208 ? -18.285 -2.152 -1.794 1.00 95.88 208 PRO A C 1
ATOM 1683 O O . PRO A 1 208 ? -19.220 -1.354 -1.770 1.00 95.88 208 PRO A O 1
ATOM 1686 N N . LEU A 1 209 ? -17.075 -1.825 -1.353 1.00 96.38 209 LEU A N 1
ATOM 1687 C CA . LEU A 1 209 ? -16.703 -0.439 -1.086 1.00 96.38 209 LEU A CA 1
ATOM 1688 C C . LEU A 1 209 ? -16.333 0.265 -2.405 1.00 96.38 209 LEU A C 1
ATOM 1690 O O . LEU A 1 209 ? -16.075 -0.410 -3.411 1.00 96.38 209 LEU A O 1
ATOM 1694 N N . PRO A 1 210 ? -16.279 1.611 -2.431 1.00 95.12 210 PRO A N 1
ATOM 1695 C CA . PRO A 1 210 ? -15.864 2.353 -3.620 1.00 95.12 210 PRO A CA 1
ATOM 1696 C C . PRO A 1 210 ? -14.524 1.869 -4.187 1.00 95.12 210 PRO A C 1
ATOM 1698 O O . PRO A 1 210 ? -14.430 1.582 -5.376 1.00 95.12 210 PRO A O 1
ATOM 1701 N N . GLU A 1 211 ? -13.527 1.651 -3.327 1.00 96.94 211 GLU A N 1
ATOM 1702 C CA . GLU A 1 211 ? -12.205 1.178 -3.742 1.00 96.94 211 GLU A CA 1
ATOM 1703 C C . GLU A 1 211 ? -12.194 -0.265 -4.286 1.00 96.94 211 GLU A C 1
ATOM 1705 O O . GLU A 1 211 ? -11.359 -0.599 -5.128 1.00 96.94 211 GLU A O 1
ATOM 1710 N N . ASP A 1 212 ? -13.145 -1.109 -3.867 1.00 96.94 212 ASP A N 1
ATOM 1711 C CA . ASP A 1 212 ? -13.321 -2.457 -4.426 1.00 96.94 212 ASP A CA 1
ATOM 1712 C C . ASP A 1 212 ? -13.899 -2.360 -5.831 1.00 96.94 212 ASP A C 1
ATOM 1714 O O . ASP A 1 212 ? -13.456 -3.047 -6.749 1.00 96.94 212 ASP A O 1
ATOM 1718 N N . SER A 1 213 ? -14.893 -1.483 -5.996 1.00 95.38 213 SER A N 1
ATOM 1719 C CA . SER A 1 213 ? -15.558 -1.232 -7.275 1.00 95.38 213 SER A CA 1
ATOM 1720 C C . SER A 1 213 ? -14.572 -0.660 -8.286 1.00 95.38 213 SER A C 1
ATOM 1722 O O . SER A 1 213 ? -14.497 -1.127 -9.423 1.00 95.38 213 SER A O 1
ATOM 1724 N N . ASP A 1 214 ? -13.731 0.279 -7.852 1.00 95.06 214 ASP A N 1
ATOM 1725 C CA . ASP A 1 214 ? -12.647 0.806 -8.668 1.00 95.06 214 ASP A CA 1
ATOM 1726 C C . ASP A 1 214 ? -11.676 -0.294 -9.108 1.00 95.06 214 ASP A C 1
ATOM 1728 O O . ASP A 1 214 ? -11.179 -0.269 -10.240 1.00 95.06 214 ASP A O 1
ATOM 1732 N N . LEU A 1 215 ? -11.399 -1.274 -8.238 1.00 96.75 215 LEU A N 1
ATOM 1733 C CA . LEU A 1 215 ? -10.481 -2.390 -8.477 1.00 96.75 215 LEU A CA 1
ATOM 1734 C C . LEU A 1 215 ? -11.139 -3.686 -8.979 1.00 96.75 215 LEU A C 1
ATOM 1736 O O . LEU A 1 215 ? -10.451 -4.693 -9.148 1.00 96.75 215 LEU A O 1
ATOM 1740 N N . GLN A 1 216 ? -12.418 -3.650 -9.357 1.00 95.38 216 GLN A N 1
ATOM 1741 C CA . GLN A 1 216 ? -13.136 -4.818 -9.862 1.00 95.38 216 GLN A CA 1
ATOM 1742 C C . GLN A 1 216 ? -12.439 -5.442 -11.088 1.00 95.38 216 GLN A C 1
ATOM 1744 O O . GLN A 1 216 ? -12.069 -4.758 -12.048 1.00 95.38 216 GLN A O 1
ATOM 1749 N N . GLY A 1 217 ? -12.243 -6.762 -11.057 1.00 93.25 217 GLY A N 1
ATOM 1750 C CA . GLY A 1 217 ? -11.590 -7.519 -12.131 1.00 93.25 217 GLY A CA 1
ATOM 1751 C C . GLY A 1 217 ? -10.070 -7.335 -12.222 1.00 93.25 217 GLY A C 1
ATOM 1752 O O . GLY A 1 217 ? -9.452 -7.866 -13.140 1.00 93.25 217 GLY A O 1
ATOM 1753 N N . PHE A 1 218 ? -9.451 -6.591 -11.299 1.00 95.81 218 PHE A N 1
ATOM 1754 C CA . PHE A 1 218 ? -7.996 -6.504 -11.213 1.00 95.81 218 PHE A CA 1
ATOM 1755 C C . PHE A 1 218 ? -7.420 -7.821 -10.687 1.00 95.81 218 PHE A C 1
ATOM 1757 O O . PHE A 1 218 ? -7.639 -8.153 -9.523 1.00 95.81 218 PHE A O 1
ATOM 1764 N N . ILE A 1 219 ? -6.673 -8.554 -11.519 1.00 93.31 219 ILE A N 1
ATOM 1765 C CA . ILE A 1 219 ? -6.193 -9.908 -11.181 1.00 93.31 219 ILE A CA 1
ATOM 1766 C C . ILE A 1 219 ? -5.485 -9.976 -9.814 1.00 93.31 219 ILE A C 1
ATOM 1768 O O . ILE A 1 219 ? -5.846 -10.859 -9.035 1.00 93.31 219 ILE A O 1
ATOM 1772 N N . PRO A 1 220 ? -4.571 -9.048 -9.446 1.00 93.88 220 PRO A N 1
ATOM 1773 C CA . PRO A 1 220 ? -3.877 -9.096 -8.153 1.00 93.88 220 PRO A CA 1
ATOM 1774 C C . PRO A 1 220 ? -4.788 -9.084 -6.917 1.00 93.88 220 PRO A C 1
ATOM 1776 O O . PRO A 1 220 ? -4.335 -9.427 -5.830 1.00 93.88 220 PRO A O 1
ATOM 1779 N N . LEU A 1 221 ? -6.054 -8.681 -7.060 1.00 95.75 221 LEU A N 1
ATOM 1780 C CA . LEU A 1 221 ? -7.041 -8.642 -5.978 1.00 95.75 221 LEU A CA 1
ATOM 1781 C C . LEU A 1 221 ? -8.307 -9.446 -6.273 1.00 95.75 221 LEU A C 1
ATOM 1783 O O . LEU A 1 221 ? -9.218 -9.474 -5.450 1.00 95.75 221 LEU A O 1
ATOM 1787 N N . GLU A 1 222 ? -8.384 -10.137 -7.408 1.00 93.19 222 GLU A N 1
ATOM 1788 C CA . GLU A 1 222 ? -9.608 -10.818 -7.834 1.00 93.19 222 GLU A CA 1
ATOM 1789 C C . GLU A 1 222 ? -10.096 -11.823 -6.780 1.00 93.19 222 GLU A C 1
ATOM 1791 O O . GLU A 1 222 ? -11.284 -11.871 -6.461 1.00 93.19 222 GLU A O 1
ATOM 1796 N N . LYS A 1 223 ? -9.163 -12.555 -6.155 1.00 94.69 223 LYS A N 1
ATOM 1797 C CA . LYS A 1 223 ? -9.469 -13.498 -5.074 1.00 94.69 223 LYS A CA 1
ATOM 1798 C C . LYS A 1 223 ? -10.023 -12.804 -3.822 1.00 94.69 223 LYS A C 1
ATOM 1800 O O . LYS A 1 223 ? -10.861 -13.381 -3.139 1.00 94.69 223 LYS A O 1
ATOM 1805 N N . ALA A 1 224 ? -9.590 -11.580 -3.512 1.00 95.00 224 ALA A N 1
ATOM 1806 C CA . ALA A 1 224 ? -10.109 -10.832 -2.364 1.00 95.00 224 ALA A CA 1
ATOM 1807 C C . ALA A 1 224 ? -11.563 -10.379 -2.574 1.00 95.00 224 ALA A C 1
ATOM 1809 O O . ALA A 1 224 ? -12.298 -10.232 -1.602 1.00 95.00 224 ALA A O 1
ATOM 1810 N N . PHE A 1 225 ? -11.983 -10.202 -3.828 1.00 95.19 225 PHE A N 1
ATOM 1811 C CA . PHE A 1 225 ? -13.296 -9.667 -4.185 1.00 95.19 225 PHE A CA 1
ATOM 1812 C C . PHE A 1 225 ? -14.330 -10.729 -4.581 1.00 95.19 225 PHE A C 1
ATOM 1814 O O . PHE A 1 225 ? -15.444 -10.365 -4.955 1.00 95.19 225 PHE A O 1
ATOM 1821 N N . MET A 1 226 ? -13.996 -12.023 -4.504 1.00 94.25 226 MET A N 1
ATOM 1822 C CA . MET A 1 226 ? -14.846 -13.098 -5.041 1.00 94.25 226 MET A CA 1
ATOM 1823 C C . MET A 1 226 ? -16.246 -13.173 -4.411 1.00 94.25 226 MET A C 1
ATOM 1825 O O . MET A 1 226 ? -17.197 -13.562 -5.083 1.00 94.25 226 MET A O 1
ATOM 1829 N N . ASP A 1 227 ? -16.374 -12.776 -3.143 1.00 93.81 227 ASP A N 1
ATOM 1830 C CA . ASP A 1 227 ? -17.627 -12.852 -2.381 1.00 93.81 227 ASP A CA 1
ATOM 1831 C C . ASP A 1 227 ? -18.474 -11.567 -2.476 1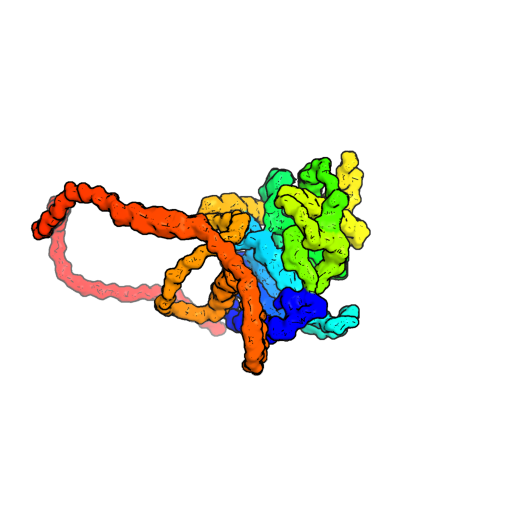.00 93.81 227 ASP A C 1
ATOM 1833 O O . ASP A 1 227 ? -19.570 -11.489 -1.907 1.00 93.81 227 ASP A O 1
ATOM 1837 N N . LEU A 1 228 ? -17.979 -10.544 -3.183 1.00 95.44 228 LEU A N 1
ATOM 1838 C CA . LEU A 1 228 ? -18.653 -9.257 -3.329 1.00 95.44 228 LEU A CA 1
ATOM 1839 C C . LEU A 1 228 ? -19.665 -9.283 -4.473 1.00 95.44 228 LEU A C 1
ATOM 1841 O O . LEU A 1 228 ? -19.413 -9.799 -5.560 1.00 95.44 228 LEU A O 1
ATOM 1845 N N . ASN A 1 229 ? -20.810 -8.645 -4.245 1.00 94.88 229 ASN A N 1
ATOM 1846 C CA . ASN A 1 229 ? -21.804 -8.395 -5.272 1.00 94.88 229 ASN A CA 1
ATOM 1847 C C . ASN A 1 229 ? -21.741 -6.936 -5.738 1.00 94.88 229 ASN A C 1
ATOM 1849 O O . ASN A 1 229 ? -22.344 -6.047 -5.137 1.00 94.88 229 ASN A O 1
ATOM 1853 N N . PHE A 1 230 ? -21.073 -6.719 -6.869 1.00 92.75 230 PHE A N 1
ATOM 1854 C CA . PHE A 1 230 ? -20.877 -5.401 -7.477 1.00 92.75 230 PHE A CA 1
ATOM 1855 C C . PHE A 1 230 ? -22.147 -4.730 -8.025 1.00 92.75 230 PHE A C 1
ATOM 1857 O O . PHE A 1 230 ? -22.085 -3.593 -8.482 1.00 92.75 230 PHE A O 1
ATOM 1864 N N . SER A 1 231 ? -23.306 -5.395 -7.967 1.00 90.75 231 SER A N 1
ATOM 1865 C CA . SER A 1 231 ? -24.594 -4.758 -8.261 1.00 90.75 231 SER A CA 1
ATOM 1866 C C . SER A 1 231 ? -25.172 -3.977 -7.073 1.00 90.75 231 SER A C 1
ATOM 1868 O O . SER A 1 231 ? -26.171 -3.283 -7.242 1.00 90.75 231 SER A O 1
ATOM 1870 N N . LEU A 1 232 ? -24.619 -4.142 -5.866 1.00 87.94 232 LEU A N 1
ATOM 1871 C CA . LEU A 1 232 ? -25.074 -3.461 -4.651 1.00 87.94 232 LEU A CA 1
ATOM 1872 C C . LEU A 1 232 ? -24.347 -2.122 -4.481 1.00 87.94 232 LEU A C 1
ATOM 1874 O O . LEU A 1 232 ? -23.164 -2.014 -4.798 1.00 87.94 232 LEU A O 1
ATOM 1878 N N . GLN A 1 233 ? -25.042 -1.115 -3.949 1.00 76.50 233 GLN A N 1
ATOM 1879 C CA . GLN A 1 233 ? -24.470 0.189 -3.604 1.00 76.50 233 GLN A CA 1
ATOM 1880 C C . GLN A 1 233 ? -25.016 0.659 -2.256 1.00 76.50 233 GLN A C 1
ATOM 1882 O O . GLN A 1 233 ? -26.179 0.418 -1.945 1.00 76.50 233 GLN A O 1
ATOM 1887 N N . GLU A 1 234 ? -24.180 1.348 -1.482 1.00 73.19 234 GLU A N 1
ATOM 1888 C CA . GLU A 1 234 ? -24.522 1.904 -0.171 1.00 73.19 234 GLU A CA 1
ATOM 1889 C C . GLU A 1 234 ? -24.038 3.351 -0.039 1.00 73.19 234 GLU A C 1
ATOM 1891 O O . GLU A 1 234 ? -23.160 3.808 -0.773 1.00 73.19 234 GLU A O 1
ATOM 1896 N N . GLY A 1 235 ? -24.608 4.079 0.924 1.00 68.50 235 GLY A N 1
ATOM 1897 C CA . GLY A 1 235 ? -24.219 5.458 1.221 1.00 68.50 235 GLY A CA 1
ATOM 1898 C C . GLY A 1 235 ? -22.816 5.599 1.837 1.00 68.50 235 GLY A C 1
ATOM 1899 O O . GLY A 1 235 ? -22.236 4.654 2.381 1.00 68.50 235 GLY A O 1
ATOM 1900 N N . SER A 1 236 ? -22.281 6.824 1.805 1.00 65.50 236 SER A N 1
ATOM 1901 C CA . SER A 1 236 ? -20.920 7.161 2.268 1.00 65.50 236 SER A CA 1
ATOM 1902 C C . SER A 1 236 ? -20.663 6.828 3.752 1.00 65.50 236 SER A C 1
ATOM 1904 O O . SER A 1 236 ? -19.674 6.175 4.086 1.00 65.50 236 SER A O 1
ATOM 1906 N N . VAL A 1 237 ? -21.591 7.172 4.654 1.00 63.91 237 VAL A N 1
ATOM 1907 C CA . VAL A 1 237 ? -21.438 6.919 6.105 1.00 63.91 237 VAL A CA 1
ATOM 1908 C C . VAL A 1 237 ? -21.399 5.418 6.419 1.00 63.91 237 VAL A C 1
ATOM 1910 O O . VAL A 1 237 ? -20.569 4.956 7.205 1.00 63.91 237 VAL A O 1
ATOM 1913 N N . THR A 1 238 ? -22.261 4.636 5.766 1.00 84.44 238 THR A N 1
ATOM 1914 C CA . THR A 1 238 ? -22.259 3.169 5.863 1.00 84.44 238 THR A CA 1
ATOM 1915 C C . THR A 1 238 ? -20.947 2.592 5.332 1.00 84.44 238 THR A C 1
ATOM 1917 O O . THR A 1 238 ? -20.404 1.665 5.929 1.00 84.44 238 THR A O 1
ATOM 1920 N N . SER A 1 239 ? -20.388 3.184 4.271 1.00 88.88 239 SER A N 1
ATOM 1921 C CA . SER A 1 239 ? -19.121 2.752 3.672 1.00 88.88 239 SER A CA 1
ATOM 1922 C C . SER A 1 239 ? -17.931 2.920 4.621 1.00 88.88 239 SER A C 1
ATOM 1924 O O . SER A 1 239 ? -17.108 2.012 4.722 1.00 88.88 239 SER A O 1
ATOM 1926 N N . ASN A 1 240 ? -17.839 4.022 5.372 1.00 92.12 240 ASN A N 1
ATOM 1927 C CA . ASN A 1 240 ? -16.724 4.224 6.308 1.00 92.12 240 ASN A CA 1
ATOM 1928 C C . ASN A 1 240 ? -16.778 3.240 7.488 1.00 92.12 240 ASN A C 1
ATOM 1930 O O . ASN A 1 240 ? -15.764 2.627 7.829 1.00 92.12 240 ASN A O 1
ATOM 1934 N N . LYS A 1 241 ? -17.974 2.984 8.038 1.00 93.75 241 LYS A N 1
ATOM 1935 C CA . LYS A 1 241 ? -18.164 1.943 9.063 1.00 93.75 241 LYS A CA 1
ATOM 1936 C C . LYS A 1 241 ? -17.879 0.539 8.525 1.00 93.75 241 LYS A C 1
ATOM 1938 O O . LYS A 1 241 ? -17.173 -0.237 9.165 1.00 93.75 241 LYS A O 1
ATOM 1943 N N . LEU A 1 242 ? -18.356 0.221 7.322 1.00 95.38 242 LEU A N 1
ATOM 1944 C CA . LEU A 1 242 ? -18.075 -1.058 6.669 1.00 95.38 242 LEU A CA 1
ATOM 1945 C C . LEU A 1 242 ? -16.574 -1.256 6.422 1.00 95.38 242 LEU A C 1
ATOM 1947 O O . LEU A 1 242 ? -16.049 -2.345 6.652 1.00 95.38 242 LEU A O 1
ATOM 1951 N N . ARG A 1 243 ? -15.862 -0.204 6.015 1.00 96.25 243 ARG A N 1
ATOM 1952 C CA . ARG A 1 243 ? -14.405 -0.230 5.857 1.00 96.25 243 ARG A CA 1
ATOM 1953 C C . ARG A 1 243 ? -13.692 -0.497 7.174 1.00 96.25 243 ARG A C 1
ATOM 1955 O O . ARG A 1 243 ? -12.817 -1.359 7.210 1.00 96.25 243 ARG A O 1
ATOM 1962 N N . GLY A 1 244 ? -14.098 0.180 8.248 1.00 95.56 244 GLY A N 1
ATOM 1963 C CA . GLY A 1 244 ? -13.591 -0.095 9.590 1.00 95.56 244 GLY A CA 1
ATOM 1964 C C . GLY A 1 244 ? -13.805 -1.556 9.994 1.00 95.56 244 GLY A C 1
ATOM 1965 O O . GLY A 1 244 ? -12.870 -2.216 10.437 1.00 95.56 244 GLY A O 1
ATOM 1966 N N . ALA A 1 245 ? -15.004 -2.099 9.761 1.00 95.94 245 ALA A N 1
ATOM 1967 C CA . ALA A 1 245 ? -15.315 -3.493 10.074 1.00 95.94 245 ALA A CA 1
ATOM 1968 C C . ALA A 1 245 ? -14.457 -4.492 9.274 1.00 95.94 245 ALA A C 1
ATOM 1970 O O . ALA A 1 245 ? -14.002 -5.492 9.823 1.00 95.94 245 ALA A O 1
ATOM 1971 N N . ARG A 1 246 ? -14.177 -4.214 7.995 1.00 97.19 246 ARG A N 1
ATOM 1972 C CA . ARG A 1 246 ? -13.275 -5.041 7.172 1.00 97.19 246 ARG A CA 1
ATOM 1973 C C . ARG A 1 246 ? -11.823 -4.965 7.625 1.00 97.19 246 ARG A C 1
ATOM 1975 O O . ARG A 1 246 ? -11.127 -5.974 7.594 1.00 97.19 246 ARG A O 1
ATOM 1982 N N . LEU A 1 247 ? -11.369 -3.796 8.073 1.00 97.94 247 LEU A N 1
ATOM 1983 C CA . LEU A 1 247 ? -10.045 -3.649 8.677 1.00 97.94 247 LEU A CA 1
ATOM 1984 C C . LEU A 1 247 ? -9.919 -4.478 9.961 1.00 97.94 247 LEU A C 1
ATOM 1986 O O . LEU A 1 247 ? -8.901 -5.142 10.128 1.00 97.94 247 LEU A O 1
ATOM 1990 N N . LEU A 1 248 ? -10.954 -4.517 10.812 1.00 96.56 248 LEU A N 1
ATOM 1991 C CA . LEU A 1 248 ? -10.977 -5.402 11.986 1.00 96.56 248 LEU A CA 1
ATOM 1992 C C . LEU A 1 248 ? -10.863 -6.878 11.595 1.00 96.56 248 LEU A C 1
ATOM 1994 O O . LEU A 1 248 ? -10.013 -7.576 12.135 1.00 96.56 248 LEU A O 1
ATOM 1998 N N . GLN A 1 249 ? -11.626 -7.330 10.595 1.00 96.12 249 GLN A N 1
ATOM 1999 C CA . GLN A 1 249 ? -11.539 -8.709 10.092 1.00 96.12 249 GLN A CA 1
ATOM 2000 C C . GLN A 1 249 ? -10.136 -9.058 9.567 1.00 96.12 249 GLN A C 1
ATOM 2002 O O . GLN A 1 249 ? -9.648 -10.169 9.771 1.00 96.12 249 GLN A O 1
ATOM 2007 N N . LEU A 1 250 ? -9.468 -8.115 8.894 1.00 97.75 250 LEU A N 1
ATOM 2008 C CA . LEU A 1 250 ? -8.083 -8.283 8.439 1.00 97.75 250 LEU A CA 1
ATOM 2009 C C . LEU A 1 250 ? -7.098 -8.306 9.617 1.00 97.75 250 LEU A C 1
ATOM 2011 O O . LEU A 1 250 ? -6.145 -9.083 9.594 1.00 97.75 250 LEU A O 1
ATOM 2015 N N . GLY A 1 251 ? -7.344 -7.499 10.651 1.00 97.12 251 GLY A N 1
ATOM 2016 C CA . GLY A 1 251 ? -6.604 -7.523 11.911 1.00 97.12 251 GLY A CA 1
ATOM 2017 C C . GLY A 1 251 ? -6.714 -8.866 12.633 1.00 97.12 251 GLY A C 1
ATOM 2018 O O . GLY A 1 251 ? -5.696 -9.431 13.026 1.00 97.12 251 GLY A O 1
ATOM 2019 N N . ASP A 1 252 ? -7.925 -9.414 12.741 1.00 96.00 252 ASP A N 1
ATOM 2020 C CA . ASP A 1 252 ? -8.172 -10.739 13.321 1.00 96.00 252 ASP A CA 1
ATOM 2021 C C . ASP A 1 252 ? -7.467 -11.837 12.519 1.00 96.00 252 ASP A C 1
ATOM 2023 O O . ASP A 1 252 ? -6.818 -12.717 13.087 1.00 96.00 252 ASP A O 1
ATOM 2027 N N . TRP A 1 253 ? -7.540 -11.767 11.185 1.00 97.06 253 TRP A N 1
ATOM 2028 C CA . TRP A 1 253 ? -6.827 -12.699 10.316 1.00 97.06 253 TRP A CA 1
ATOM 2029 C C . TRP A 1 253 ? -5.309 -12.630 10.539 1.00 97.06 253 TRP A C 1
ATOM 2031 O O . TRP A 1 253 ? -4.669 -13.674 10.677 1.00 97.06 253 TRP A O 1
ATOM 2041 N N . LEU A 1 254 ? -4.728 -11.428 10.640 1.00 96.38 254 LEU A N 1
ATOM 2042 C CA . LEU A 1 254 ? -3.304 -11.250 10.944 1.00 96.38 254 LEU A CA 1
ATOM 2043 C C . LEU A 1 254 ? -2.932 -11.818 12.315 1.00 96.38 254 LEU A C 1
ATOM 2045 O O . LEU A 1 254 ? -1.905 -12.484 12.430 1.00 96.38 254 LEU A O 1
ATOM 2049 N N . ALA A 1 255 ? -3.761 -11.604 13.337 1.00 95.25 255 ALA A N 1
ATOM 2050 C CA . ALA A 1 255 ? -3.511 -12.131 14.675 1.00 95.25 255 ALA A CA 1
ATOM 2051 C C . ALA A 1 255 ? -3.517 -13.669 14.717 1.00 95.25 255 ALA A C 1
ATOM 2053 O O . ALA A 1 255 ? -2.755 -14.276 15.468 1.00 95.25 255 ALA A O 1
ATOM 2054 N N . GLN A 1 256 ? -4.348 -14.303 13.887 1.00 94.69 256 GLN A N 1
ATOM 2055 C CA . GLN A 1 256 ? -4.435 -15.762 13.785 1.00 94.69 256 GLN A CA 1
ATOM 2056 C C . GLN A 1 256 ? -3.300 -16.374 12.953 1.00 94.69 256 GLN A C 1
ATOM 2058 O O . GLN A 1 256 ? -2.806 -17.446 13.292 1.00 94.69 256 GLN A O 1
ATOM 2063 N N . ASN A 1 257 ? -2.887 -15.716 11.864 1.00 93.25 257 ASN A N 1
ATOM 2064 C CA . ASN A 1 257 ? -1.935 -16.279 10.895 1.00 93.25 257 ASN A CA 1
ATOM 2065 C C . ASN A 1 257 ? -0.487 -15.830 11.137 1.00 93.25 257 ASN A C 1
ATOM 2067 O O . ASN A 1 257 ? 0.447 -16.531 10.755 1.00 93.25 257 ASN A O 1
ATOM 2071 N N . THR A 1 258 ? -0.292 -14.682 11.784 1.00 88.94 258 THR A N 1
ATOM 2072 C CA . THR A 1 258 ? 1.021 -14.104 12.107 1.00 88.94 258 THR A CA 1
ATOM 2073 C C . THR A 1 258 ? 1.064 -13.594 13.550 1.00 88.94 258 THR A C 1
ATOM 2075 O O . THR A 1 258 ? 1.261 -12.398 13.790 1.00 88.94 258 THR A O 1
ATOM 2078 N N . PRO A 1 259 ? 0.895 -14.492 14.543 1.00 81.81 259 PRO A N 1
ATOM 2079 C CA . PRO A 1 259 ? 0.828 -14.111 15.954 1.00 81.81 259 PRO A CA 1
ATOM 2080 C C . PRO A 1 259 ? 2.118 -13.452 16.456 1.00 81.81 259 PRO A C 1
ATOM 2082 O O . PRO A 1 259 ? 2.103 -12.744 17.453 1.00 81.81 259 PRO A O 1
ATOM 2085 N N . ASN A 1 260 ? 3.241 -13.650 15.762 1.00 87.38 260 ASN A N 1
ATOM 2086 C CA . ASN A 1 260 ? 4.523 -13.008 16.041 1.00 87.38 260 ASN A CA 1
ATOM 2087 C C . ASN A 1 260 ? 4.576 -11.520 15.651 1.00 87.38 260 ASN A C 1
ATOM 2089 O O . ASN A 1 260 ? 5.565 -10.872 15.968 1.00 87.38 260 ASN A O 1
ATOM 2093 N N . LEU A 1 261 ? 3.569 -10.990 14.951 1.00 90.81 261 LEU A N 1
ATOM 2094 C CA . LEU A 1 261 ? 3.495 -9.579 14.554 1.00 90.81 261 LEU A CA 1
ATOM 2095 C C . LEU A 1 261 ? 2.412 -8.838 15.342 1.00 90.81 261 LEU A C 1
ATOM 2097 O O . LEU A 1 261 ? 2.675 -7.777 15.909 1.00 90.81 261 LEU A O 1
ATOM 2101 N N . ILE A 1 262 ? 1.205 -9.408 15.403 1.00 93.31 262 ILE A N 1
ATOM 2102 C CA . ILE A 1 262 ? 0.038 -8.863 16.108 1.00 93.31 262 ILE A CA 1
ATOM 2103 C C . ILE A 1 262 ? -0.676 -9.998 16.841 1.00 93.31 262 ILE A C 1
ATOM 2105 O O . ILE A 1 262 ? -0.746 -11.117 16.349 1.00 93.31 262 ILE A O 1
ATOM 2109 N N . THR A 1 263 ? -1.253 -9.694 17.999 1.00 93.69 263 THR A N 1
ATOM 2110 C CA . THR A 1 263 ? -2.197 -10.555 18.715 1.00 93.69 263 THR A CA 1
ATOM 2111 C C . THR A 1 263 ? -3.505 -9.835 18.973 1.00 93.69 263 THR A C 1
ATOM 2113 O O . THR A 1 263 ? -3.536 -8.613 19.086 1.00 93.69 263 THR A O 1
ATOM 2116 N N . SER A 1 264 ? -4.576 -10.611 19.100 1.00 93.06 264 SER A N 1
ATOM 2117 C CA . SER A 1 264 ? -5.905 -10.154 19.494 1.00 93.06 264 SER A CA 1
ATOM 2118 C C . SER A 1 264 ? -6.305 -10.872 20.783 1.00 93.06 264 SER A C 1
ATOM 2120 O O . SER A 1 264 ? -6.319 -12.106 20.822 1.00 93.06 264 SER A O 1
ATOM 2122 N N . LYS A 1 265 ? -6.630 -10.132 21.844 1.00 90.44 265 LYS A N 1
ATOM 2123 C CA . LYS A 1 265 ? -7.090 -10.693 23.126 1.00 90.44 265 LYS A CA 1
ATOM 2124 C C . LYS A 1 265 ? -8.443 -10.114 23.497 1.00 90.44 265 LYS A C 1
ATOM 2126 O O . LYS A 1 265 ? -8.666 -8.921 23.342 1.00 90.44 265 LYS A O 1
ATOM 2131 N N . MET A 1 266 ? -9.330 -10.944 24.032 1.00 87.25 266 MET A N 1
ATOM 2132 C CA . MET A 1 266 ? -10.612 -10.477 24.552 1.00 87.25 266 MET A CA 1
ATOM 2133 C C . MET A 1 266 ? -10.417 -9.890 25.955 1.00 87.25 266 MET A C 1
ATOM 2135 O O . MET A 1 266 ? -9.926 -10.579 26.848 1.00 87.25 266 MET A O 1
ATOM 2139 N N . ASN A 1 267 ? -10.799 -8.631 26.153 1.00 83.75 267 ASN A N 1
ATOM 2140 C CA . ASN A 1 267 ? -10.748 -7.934 27.434 1.00 83.75 267 ASN A CA 1
ATOM 2141 C C . ASN A 1 267 ? -12.087 -7.227 27.677 1.00 83.75 267 ASN A C 1
ATOM 2143 O O . ASN A 1 267 ? -12.449 -6.330 26.924 1.00 83.75 267 ASN A O 1
ATOM 2147 N N . ASN A 1 268 ? -12.827 -7.629 28.715 1.00 78.44 268 ASN A N 1
ATOM 2148 C CA . ASN A 1 268 ? -14.125 -7.041 29.075 1.00 78.44 268 ASN A CA 1
ATOM 2149 C C . ASN A 1 268 ? -15.085 -6.891 27.876 1.00 78.44 268 ASN A C 1
ATOM 2151 O O . ASN A 1 268 ? -15.624 -5.815 27.642 1.00 78.44 268 ASN A O 1
ATOM 2155 N N . GLU A 1 269 ? -15.259 -7.969 27.104 1.00 78.12 269 GLU A N 1
ATOM 2156 C CA . GLU A 1 269 ? -16.108 -8.022 25.897 1.00 78.12 269 GLU A CA 1
ATOM 2157 C C . GLU A 1 269 ? -15.604 -7.218 24.682 1.00 78.12 269 GLU A C 1
ATOM 2159 O O . GLU A 1 269 ? -16.290 -7.119 23.665 1.00 78.12 269 GLU A O 1
ATOM 2164 N N . VAL A 1 270 ? -14.385 -6.682 24.752 1.00 83.06 270 VAL A N 1
ATOM 2165 C CA . VAL A 1 270 ? -13.751 -5.880 23.703 1.00 83.06 270 VAL A CA 1
ATOM 2166 C C . VAL A 1 270 ? -12.481 -6.587 23.229 1.00 83.06 270 VAL A C 1
ATOM 2168 O O . VAL A 1 270 ? -11.638 -6.972 24.039 1.00 83.06 270 VAL A O 1
ATOM 2171 N N . VAL A 1 271 ? -12.312 -6.760 21.916 1.00 89.81 271 VAL A N 1
ATOM 2172 C CA . VAL A 1 271 ? -11.068 -7.314 21.360 1.00 89.81 271 VAL A CA 1
ATOM 2173 C C . VAL A 1 271 ? -9.991 -6.233 21.382 1.00 89.81 271 VAL A C 1
ATOM 2175 O O . VAL A 1 271 ? -10.203 -5.120 20.916 1.00 89.81 271 VAL A O 1
ATOM 2178 N N . VAL A 1 272 ? -8.829 -6.529 21.946 1.00 92.75 272 VAL A N 1
ATOM 2179 C CA . VAL A 1 272 ? -7.688 -5.615 21.988 1.00 92.75 272 VAL A CA 1
ATOM 2180 C C . VAL A 1 272 ? -6.590 -6.174 21.103 1.00 92.75 272 VAL A C 1
ATOM 2182 O O . VAL A 1 272 ? -6.138 -7.303 21.310 1.00 92.75 272 VAL A O 1
ATOM 2185 N N . PHE A 1 273 ? -6.165 -5.373 20.130 1.00 94.06 273 PHE A N 1
ATOM 2186 C CA . PHE A 1 273 ? -5.031 -5.668 19.265 1.00 94.06 273 PHE A CA 1
ATOM 2187 C C . PHE A 1 273 ? -3.736 -5.148 19.891 1.00 94.06 273 PHE A C 1
ATOM 2189 O O . PHE A 1 273 ? -3.651 -3.980 20.283 1.00 94.06 273 PHE A O 1
ATOM 2196 N N . GLU A 1 274 ? -2.720 -6.005 19.960 1.00 93.31 274 GLU A N 1
ATOM 2197 C CA . GLU A 1 274 ? -1.395 -5.700 20.503 1.00 93.31 274 GLU A CA 1
ATOM 2198 C C . GLU A 1 274 ? -0.305 -6.210 19.557 1.00 93.31 274 GLU A C 1
ATOM 2200 O O . GLU A 1 274 ? -0.313 -7.377 19.165 1.00 93.31 274 GLU A O 1
ATOM 2205 N N . ALA A 1 275 ? 0.669 -5.364 19.223 1.00 91.50 275 ALA A N 1
ATOM 2206 C CA . ALA A 1 275 ? 1.827 -5.775 18.440 1.00 91.50 275 ALA A CA 1
ATOM 2207 C C . ALA A 1 275 ? 2.830 -6.567 19.293 1.00 91.50 275 ALA A C 1
ATOM 2209 O O . ALA A 1 275 ? 3.180 -6.141 20.395 1.00 91.50 275 ALA A O 1
ATOM 2210 N N . ILE A 1 276 ? 3.356 -7.669 18.753 1.00 83.62 276 ILE A N 1
ATOM 2211 C CA . ILE A 1 276 ? 4.490 -8.398 19.334 1.00 83.62 276 ILE A CA 1
ATOM 2212 C C . ILE A 1 276 ? 5.766 -7.972 18.604 1.00 83.62 276 ILE A C 1
ATOM 2214 O O . ILE A 1 276 ? 6.354 -8.715 17.831 1.00 83.62 276 ILE A O 1
ATOM 2218 N N . CYS A 1 277 ? 6.216 -6.742 18.818 1.00 64.06 277 CYS A N 1
ATOM 2219 C CA . CYS A 1 277 ? 7.591 -6.379 18.480 1.00 64.06 277 CYS A CA 1
ATOM 2220 C C . CYS A 1 277 ? 8.385 -6.283 19.779 1.00 64.06 277 CYS A C 1
ATOM 2222 O O . CYS A 1 277 ? 7.948 -5.634 20.730 1.00 64.06 277 CYS A O 1
ATOM 2224 N N . GLY A 1 278 ? 9.526 -6.979 19.838 1.00 52.97 278 GLY A N 1
ATOM 2225 C CA . GLY A 1 278 ? 10.458 -6.873 20.957 1.00 52.97 278 GLY A CA 1
ATOM 2226 C C . GLY A 1 278 ? 10.798 -5.401 21.160 1.00 52.97 278 GLY A C 1
ATOM 2227 O O . GLY A 1 278 ? 11.311 -4.763 20.244 1.00 52.97 278 GLY A O 1
ATOM 2228 N N . THR A 1 279 ? 10.457 -4.864 22.335 1.00 51.38 279 THR A N 1
ATOM 2229 C CA . THR A 1 279 ? 10.308 -3.423 22.624 1.00 51.38 279 THR A CA 1
ATOM 2230 C C . THR A 1 279 ? 9.211 -2.746 21.785 1.00 51.38 279 THR A C 1
ATOM 2232 O O . THR A 1 279 ? 9.295 -2.683 20.565 1.00 51.38 279 THR A O 1
ATOM 2235 N N . GLN A 1 280 ? 8.182 -2.196 22.444 1.00 53.53 280 GLN A N 1
ATOM 2236 C CA . GLN A 1 280 ? 7.183 -1.317 21.821 1.00 53.53 280 GLN A CA 1
ATOM 2237 C C . GLN A 1 280 ? 7.901 -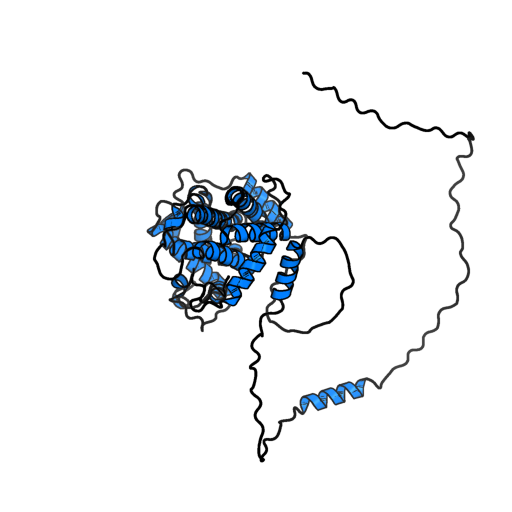0.127 21.167 1.00 53.53 280 GLN A C 1
ATOM 2239 O O . GLN A 1 280 ? 8.232 0.852 21.836 1.00 53.53 280 GLN A O 1
ATOM 2244 N N . VAL A 1 281 ? 8.182 -0.223 19.867 1.00 61.50 281 VAL A N 1
ATOM 2245 C CA . VAL A 1 281 ? 8.717 0.890 19.089 1.00 61.50 281 VAL A CA 1
ATOM 2246 C C . VAL A 1 281 ? 7.534 1.816 18.832 1.00 61.50 281 VAL A C 1
ATOM 2248 O O . VAL A 1 281 ? 6.687 1.558 17.977 1.00 61.50 281 VAL A O 1
ATOM 2251 N N . LEU A 1 282 ? 7.397 2.844 19.668 1.00 67.31 282 LEU A N 1
ATOM 2252 C CA . LEU A 1 282 ? 6.596 4.005 19.305 1.00 67.31 282 LEU A CA 1
ATOM 2253 C C . LEU A 1 282 ? 7.396 4.825 18.285 1.00 67.31 282 LEU A C 1
ATOM 2255 O O . LEU A 1 282 ? 8.632 4.838 18.361 1.00 67.31 282 LEU A O 1
ATOM 2259 N N . PRO A 1 283 ? 6.726 5.559 17.377 1.00 75.69 283 PRO A N 1
ATOM 2260 C CA . PRO A 1 283 ? 7.430 6.539 16.571 1.00 75.69 283 PRO A CA 1
ATOM 2261 C C . PRO A 1 283 ? 8.117 7.532 17.514 1.00 75.69 283 PRO A C 1
ATOM 2263 O O . PRO A 1 283 ? 7.602 7.813 18.604 1.00 75.69 283 PRO A O 1
ATOM 2266 N N . SER A 1 284 ? 9.282 8.054 17.123 1.00 77.56 284 SER A N 1
ATOM 2267 C CA . SER A 1 284 ? 9.997 9.013 17.967 1.00 77.56 284 SER A CA 1
ATOM 2268 C C . SER A 1 284 ? 9.093 10.208 18.285 1.00 77.56 284 SER A C 1
ATOM 2270 O O . SER A 1 284 ? 8.314 10.657 17.442 1.00 77.56 284 SER A O 1
ATOM 2272 N N . SER A 1 285 ? 9.192 10.742 19.504 1.00 77.50 285 SER A N 1
ATOM 2273 C CA . SER A 1 285 ? 8.422 11.929 19.902 1.00 77.50 285 SER A CA 1
ATOM 2274 C C . SER A 1 285 ? 8.666 13.112 18.961 1.00 77.50 285 SER A C 1
ATOM 2276 O O . SER A 1 285 ? 7.761 13.906 18.728 1.00 77.50 285 SER A O 1
ATOM 2278 N N . GLU A 1 286 ? 9.870 13.187 18.388 1.00 80.62 286 GLU A N 1
ATOM 2279 C CA . GLU A 1 286 ? 10.239 14.160 17.361 1.00 80.62 286 GLU A CA 1
ATOM 2280 C C . GLU A 1 286 ? 9.434 13.966 16.071 1.00 80.62 286 GLU A C 1
ATOM 2282 O O . GLU A 1 286 ? 8.801 14.908 15.609 1.00 80.62 286 GLU A O 1
ATOM 2287 N N . LEU A 1 287 ? 9.365 12.739 15.541 1.00 81.81 287 LEU A N 1
ATOM 2288 C CA . LEU A 1 287 ? 8.585 12.434 14.339 1.00 81.81 287 LEU A CA 1
ATOM 2289 C C . LEU A 1 287 ? 7.092 12.714 14.550 1.00 81.81 287 LEU A C 1
ATOM 2291 O O . LEU A 1 287 ? 6.428 13.236 13.659 1.00 81.81 287 LEU A O 1
ATOM 2295 N N . ILE A 1 288 ? 6.553 12.385 15.728 1.00 82.38 288 ILE A N 1
ATOM 2296 C CA . ILE A 1 288 ? 5.154 12.693 16.057 1.00 82.38 288 ILE A CA 1
ATOM 2297 C C . ILE A 1 288 ? 4.937 14.209 16.052 1.00 82.38 288 ILE A C 1
ATOM 2299 O O . ILE A 1 288 ? 3.968 14.669 15.451 1.00 82.38 288 ILE A O 1
ATOM 2303 N N . ARG A 1 289 ? 5.844 14.989 16.655 1.00 83.50 289 ARG A N 1
ATOM 2304 C CA . ARG A 1 289 ? 5.765 16.455 16.646 1.00 83.50 289 ARG A CA 1
ATOM 2305 C C . ARG A 1 289 ? 5.834 17.019 15.226 1.00 83.50 289 ARG A C 1
ATOM 2307 O O . ARG A 1 289 ? 4.990 17.832 14.869 1.00 83.50 289 ARG A O 1
ATOM 2314 N N . GLU A 1 290 ? 6.769 16.550 14.402 1.00 84.50 290 GLU A N 1
ATOM 2315 C CA . GLU A 1 290 ? 6.875 16.961 12.995 1.00 84.50 290 GLU A CA 1
ATOM 2316 C C . GLU A 1 290 ? 5.585 16.660 12.215 1.00 84.50 290 GLU A C 1
ATOM 2318 O O . GLU A 1 290 ? 5.097 17.497 11.455 1.00 84.50 290 GLU A O 1
ATOM 2323 N N . LEU A 1 291 ? 4.987 15.483 12.421 1.00 84.38 291 LEU A N 1
ATOM 2324 C CA . LEU A 1 291 ? 3.713 15.115 11.800 1.00 84.38 291 LEU A CA 1
ATOM 2325 C C . LEU A 1 291 ? 2.558 16.009 12.265 1.00 84.38 291 LEU A C 1
ATOM 2327 O O . LEU A 1 291 ? 1.705 16.370 11.449 1.00 84.38 291 LEU A O 1
ATOM 2331 N N . GLU A 1 292 ? 2.513 16.367 13.550 1.00 83.62 292 GLU A N 1
ATOM 2332 C CA . GLU A 1 292 ? 1.527 17.309 14.088 1.00 83.62 292 GLU A CA 1
ATOM 2333 C C . GLU A 1 292 ? 1.693 18.696 13.450 1.00 83.62 292 GLU A C 1
ATOM 2335 O O . GLU A 1 292 ? 0.716 19.255 12.953 1.00 83.62 292 GLU A O 1
ATOM 2340 N N . GLU A 1 293 ? 2.919 19.215 13.363 1.00 85.50 293 GLU A N 1
ATOM 2341 C CA . GLU A 1 293 ? 3.221 20.503 12.723 1.00 85.50 293 GLU A CA 1
ATOM 2342 C C . GLU A 1 293 ? 2.821 20.523 11.239 1.00 85.50 293 GLU A C 1
ATOM 2344 O O . GLU A 1 293 ? 2.164 21.459 10.774 1.00 85.50 293 GLU A O 1
ATOM 2349 N N . LEU A 1 294 ? 3.153 19.468 10.487 1.00 84.31 294 LEU A N 1
ATOM 2350 C CA . LEU A 1 294 ? 2.773 19.336 9.077 1.00 84.31 294 LEU A CA 1
ATOM 2351 C C . LEU A 1 294 ? 1.253 19.272 8.883 1.00 84.31 294 LEU A C 1
ATOM 2353 O O . LEU A 1 294 ? 0.735 19.833 7.917 1.00 84.31 294 LEU A O 1
ATOM 2357 N N . SER A 1 295 ? 0.541 18.619 9.804 1.00 78.06 295 SER A N 1
ATOM 2358 C CA . SER A 1 295 ? -0.918 18.481 9.747 1.00 78.06 295 SER A CA 1
ATOM 2359 C C . SER A 1 295 ? -1.638 19.795 10.081 1.00 78.06 295 SER A C 1
ATOM 2361 O O . SER A 1 295 ? -2.667 20.106 9.480 1.00 78.06 295 SER A O 1
ATOM 2363 N N . LEU A 1 296 ? -1.098 20.591 11.011 1.00 71.94 296 LEU A N 1
ATOM 2364 C CA . LEU A 1 296 ? -1.665 21.881 11.428 1.00 71.94 296 LEU A CA 1
ATOM 2365 C C . LEU A 1 296 ? -1.469 22.986 10.377 1.00 71.94 296 LEU A C 1
ATOM 2367 O O . LEU A 1 296 ? -2.329 23.851 10.219 1.00 71.94 296 LEU A O 1
ATOM 2371 N N . ASN A 1 297 ? -0.391 22.924 9.592 1.00 61.81 297 ASN A N 1
ATOM 2372 C CA . ASN A 1 297 ? -0.089 23.896 8.533 1.00 61.81 297 ASN A CA 1
ATOM 2373 C C . ASN A 1 297 ? -1.002 23.798 7.288 1.00 61.81 297 ASN A C 1
ATOM 2375 O O . ASN A 1 297 ? -0.835 24.558 6.332 1.00 61.81 297 ASN A O 1
ATOM 2379 N N . LYS A 1 298 ? -2.013 22.917 7.300 1.00 54.88 298 LYS A N 1
ATOM 2380 C CA . LYS A 1 298 ? -3.010 22.736 6.227 1.00 54.88 298 LYS A CA 1
ATOM 2381 C C . LYS A 1 298 ? -3.839 24.001 5.915 1.00 54.88 298 LYS A C 1
ATOM 2383 O O . LYS A 1 298 ? -4.480 24.068 4.871 1.00 54.88 298 LYS A O 1
ATOM 2388 N N . VAL A 1 299 ? -3.820 25.023 6.774 1.00 38.31 299 VAL A N 1
ATOM 2389 C CA . VAL A 1 299 ? -4.712 26.200 6.689 1.00 38.31 299 VAL A CA 1
ATOM 2390 C C . VAL A 1 299 ? -4.349 27.199 5.565 1.00 38.31 299 VAL A C 1
ATOM 2392 O O . VAL A 1 299 ? -5.136 28.094 5.275 1.00 38.31 299 VAL A O 1
ATOM 2395 N N . SER A 1 300 ? -3.229 27.035 4.850 1.00 35.19 300 SER A N 1
ATOM 2396 C CA . SER A 1 300 ? -2.739 28.060 3.900 1.00 35.19 300 SER A CA 1
ATOM 2397 C C . SER A 1 300 ? -2.824 27.704 2.408 1.00 35.19 300 SER A C 1
ATOM 2399 O O . SER A 1 300 ? -2.270 28.428 1.584 1.00 35.19 300 SER A O 1
ATOM 2401 N N . SER A 1 301 ? -3.487 26.611 2.016 1.00 30.69 301 SER A N 1
ATOM 2402 C CA . SER A 1 301 ? -3.623 26.248 0.592 1.00 30.69 301 SER A CA 1
ATOM 2403 C C . SER A 1 301 ? -5.015 25.689 0.272 1.00 30.69 301 SER A C 1
ATOM 2405 O O . SER A 1 301 ? -5.574 24.952 1.087 1.00 30.69 301 SER A O 1
ATOM 2407 N N . PRO A 1 302 ? -5.623 26.059 -0.875 1.00 32.28 302 PRO A N 1
ATOM 2408 C CA . PRO A 1 302 ? -6.974 25.629 -1.210 1.00 32.28 302 PRO A CA 1
ATOM 2409 C C . PRO A 1 302 ? -6.999 24.107 -1.373 1.00 32.28 302 PRO A C 1
ATOM 2411 O O . PRO A 1 302 ? -6.376 23.551 -2.275 1.00 32.28 302 PRO A O 1
ATOM 2414 N N . SER A 1 303 ? -7.712 23.432 -0.471 1.00 30.39 303 SER A N 1
ATOM 2415 C CA . SER A 1 303 ? -7.986 21.999 -0.584 1.00 30.39 303 SER A CA 1
ATOM 2416 C C . SER A 1 303 ? -8.839 21.732 -1.833 1.00 30.39 303 SER A C 1
ATOM 2418 O O . SER A 1 303 ? -9.782 22.489 -2.079 1.00 30.39 303 SER A O 1
ATOM 2420 N N . PRO A 1 304 ? -8.576 20.664 -2.607 1.00 36.94 304 PRO A N 1
ATOM 2421 C CA . PRO A 1 304 ? -9.496 20.238 -3.650 1.00 36.94 304 PRO A CA 1
ATOM 2422 C C . PRO A 1 304 ? -10.769 19.711 -2.977 1.00 36.94 304 PRO A C 1
ATOM 2424 O O . PRO A 1 304 ? -10.728 18.796 -2.154 1.00 36.94 304 PRO A O 1
ATOM 2427 N N . THR A 1 305 ? -11.902 20.333 -3.281 1.00 33.72 305 THR A N 1
ATOM 2428 C CA . THR A 1 305 ? -13.215 19.927 -2.779 1.00 33.72 305 THR A CA 1
ATOM 2429 C C . THR A 1 305 ? -13.611 18.549 -3.326 1.00 33.72 305 THR A C 1
ATOM 2431 O O . THR A 1 305 ? -13.310 18.228 -4.479 1.00 33.72 305 THR A O 1
ATOM 2434 N N . PRO A 1 306 ? -14.322 17.720 -2.542 1.00 33.28 306 PRO A N 1
ATOM 2435 C CA . PRO A 1 306 ? -14.926 16.503 -3.061 1.00 33.28 306 PRO A CA 1
ATOM 2436 C C . PRO A 1 306 ? -16.120 16.903 -3.940 1.00 33.28 306 PRO A C 1
ATOM 2438 O O . PRO A 1 306 ? -17.111 17.430 -3.443 1.00 33.28 306 PRO A O 1
ATOM 2441 N N . SER A 1 307 ? -16.017 16.712 -5.257 1.00 36.19 307 SER A N 1
ATOM 2442 C CA . SER A 1 307 ? -17.156 16.916 -6.161 1.00 36.19 307 SER A CA 1
ATOM 2443 C C . SER A 1 307 ? -18.022 15.660 -6.203 1.00 36.19 307 SER A C 1
ATOM 2445 O O . SER A 1 307 ? -17.650 14.659 -6.815 1.00 36.19 307 SER A O 1
ATOM 2447 N N . GLU A 1 308 ? -19.193 15.733 -5.573 1.00 34.16 308 GLU A N 1
ATOM 2448 C CA . GLU A 1 308 ? -20.343 14.906 -5.926 1.00 34.16 308 GLU A CA 1
ATOM 2449 C C . GLU A 1 308 ? -20.955 15.436 -7.234 1.00 34.16 308 GLU A C 1
ATOM 2451 O O . GLU A 1 308 ? -21.077 16.642 -7.440 1.00 34.16 308 GLU A O 1
ATOM 2456 N N . THR A 1 309 ? -21.376 14.519 -8.107 1.00 35.44 309 THR A N 1
ATOM 2457 C CA . THR A 1 309 ? -22.101 14.733 -9.378 1.00 35.44 309 THR A CA 1
ATOM 2458 C C . THR A 1 309 ? -21.371 15.433 -10.538 1.00 35.44 309 THR A C 1
ATOM 2460 O O . THR A 1 309 ? -21.090 16.626 -10.547 1.00 35.44 309 THR A O 1
ATOM 2463 N N . ALA A 1 310 ? -21.166 14.655 -11.607 1.00 35.19 310 ALA A N 1
ATOM 2464 C CA . ALA A 1 310 ? -20.749 15.109 -12.926 1.00 35.19 310 ALA A CA 1
ATOM 2465 C C . ALA A 1 310 ? -21.869 15.909 -13.619 1.00 35.19 310 ALA A C 1
ATOM 2467 O O . ALA A 1 310 ? -22.929 15.369 -13.931 1.00 35.19 310 ALA A O 1
ATOM 2468 N N . SER A 1 311 ? -21.603 17.177 -13.929 1.00 28.69 311 SER A N 1
ATOM 2469 C CA . SER A 1 311 ? -22.356 17.953 -14.916 1.00 28.69 311 SER A CA 1
ATOM 2470 C C . SER A 1 311 ? -21.366 18.754 -15.755 1.00 28.69 311 SER A C 1
ATOM 2472 O O . SER A 1 311 ? -20.577 19.538 -15.232 1.00 28.69 311 SER A O 1
ATOM 2474 N N . SER A 1 312 ? -21.348 18.488 -17.059 1.00 31.36 312 SER A N 1
ATOM 2475 C CA . SER A 1 312 ? -20.370 19.018 -18.004 1.00 31.36 312 SER A CA 1
ATOM 2476 C C . SER A 1 312 ? -20.908 20.253 -18.724 1.00 31.36 312 SER A C 1
ATOM 2478 O O . SER A 1 312 ? -21.970 20.225 -19.345 1.00 31.36 312 SER A O 1
ATOM 2480 N N . ARG A 1 313 ? -20.127 21.338 -18.717 1.00 29.16 313 ARG A N 1
ATOM 2481 C CA . ARG A 1 313 ? -20.236 22.403 -19.718 1.00 29.16 313 ARG A CA 1
ATOM 2482 C C . ARG A 1 313 ? -18.841 22.903 -20.077 1.00 29.16 313 ARG A C 1
ATOM 2484 O O . ARG A 1 313 ? -18.117 23.408 -19.230 1.00 29.16 313 ARG A O 1
ATOM 2491 N N . ALA A 1 314 ? -18.480 22.704 -21.341 1.00 28.78 314 ALA A N 1
ATOM 2492 C CA . ALA A 1 314 ? -17.199 23.076 -21.921 1.00 28.78 314 ALA A CA 1
ATOM 2493 C C . ALA A 1 314 ? -17.096 24.588 -22.170 1.00 28.78 314 ALA A C 1
ATOM 2495 O O . ALA A 1 314 ? -18.077 25.211 -22.581 1.00 28.78 314 ALA A O 1
ATOM 2496 N N . SER A 1 315 ? -15.882 25.123 -22.029 1.00 28.73 315 SER A N 1
ATOM 2497 C CA . SER A 1 315 ? -15.478 26.417 -22.583 1.00 28.73 315 SER A CA 1
ATOM 2498 C C . SER A 1 315 ? -14.105 26.281 -23.244 1.00 28.73 315 SER A C 1
ATOM 2500 O O . SER A 1 315 ? -13.164 25.760 -22.652 1.00 28.73 315 SER A O 1
ATOM 2502 N N . ASN A 1 316 ? -14.037 26.717 -24.500 1.00 29.44 316 ASN A N 1
ATOM 2503 C CA . ASN A 1 316 ? -12.859 26.742 -25.365 1.00 29.44 316 ASN A CA 1
ATOM 2504 C C . ASN A 1 316 ? -11.987 27.965 -25.059 1.00 29.44 316 ASN A C 1
ATOM 2506 O O . ASN A 1 316 ? -12.554 29.050 -25.010 1.00 29.44 316 ASN A O 1
ATOM 2510 N N . THR A 1 317 ? -10.656 27.822 -25.040 1.00 29.44 317 THR A N 1
ATOM 2511 C CA . THR A 1 317 ? -9.710 28.847 -25.540 1.00 29.44 317 THR A CA 1
ATOM 2512 C C . THR A 1 317 ? -8.319 28.254 -25.826 1.00 29.44 317 THR A C 1
ATOM 2514 O O . THR A 1 317 ? -7.852 27.352 -25.139 1.00 29.44 317 THR A O 1
ATOM 2517 N N . THR A 1 318 ? -7.718 28.778 -26.891 1.00 27.25 318 THR A N 1
ATOM 2518 C CA . THR A 1 318 ? -6.475 28.473 -27.629 1.00 27.25 318 THR A CA 1
ATOM 2519 C C . THR A 1 318 ? -5.169 28.646 -26.818 1.00 27.25 318 THR A C 1
ATOM 2521 O O . THR A 1 318 ? -5.151 29.499 -25.934 1.00 27.25 318 THR A O 1
ATOM 2524 N N . PRO A 1 319 ? -4.056 27.937 -27.135 1.00 31.50 319 PRO A N 1
ATOM 2525 C CA . PRO A 1 319 ? -2.758 28.150 -26.485 1.00 31.50 319 PRO A CA 1
ATOM 2526 C C . PRO A 1 319 ? -1.810 29.060 -27.297 1.00 31.50 319 PRO A C 1
ATOM 2528 O O . PRO A 1 319 ? -1.757 28.973 -28.523 1.00 31.50 319 PRO A O 1
ATOM 2531 N N . GLU A 1 320 ? -1.015 29.874 -26.595 1.00 25.98 320 GLU A N 1
ATOM 2532 C CA . GLU A 1 320 ? 0.174 30.586 -27.102 1.00 25.98 320 GLU A CA 1
ATOM 2533 C C . GLU A 1 320 ? 1.446 30.164 -26.323 1.00 25.98 320 GLU A C 1
ATOM 2535 O O . GLU A 1 320 ? 1.320 29.537 -25.266 1.00 25.98 320 GLU A O 1
ATOM 2540 N N . PRO A 1 321 ? 2.669 30.407 -26.850 1.00 41.78 321 PRO A N 1
ATOM 2541 C CA . PRO A 1 321 ? 3.749 29.425 -26.734 1.00 41.78 321 PRO A CA 1
ATOM 2542 C C . PRO A 1 321 ? 4.961 29.827 -25.856 1.00 41.78 321 PRO A C 1
ATOM 2544 O O . PRO A 1 321 ? 5.224 31.001 -25.616 1.00 41.78 321 PRO A O 1
ATOM 2547 N N . LEU A 1 322 ? 5.769 28.793 -25.544 1.00 32.31 322 LEU A N 1
ATOM 2548 C CA . LEU A 1 322 ? 7.210 28.754 -25.185 1.00 32.31 322 LEU A CA 1
ATOM 2549 C C . LEU A 1 322 ? 7.628 28.805 -23.696 1.00 32.31 322 LEU A C 1
ATOM 2551 O O . LEU A 1 322 ? 7.556 29.842 -23.048 1.00 32.31 322 LEU A O 1
ATOM 2555 N N . SER A 1 323 ? 8.267 27.726 -23.203 1.00 28.12 323 SER A N 1
ATOM 2556 C CA . SER A 1 323 ? 9.728 27.670 -22.916 1.00 28.12 323 SER A CA 1
ATOM 2557 C C . SER A 1 323 ? 10.173 26.405 -22.131 1.00 28.12 323 SER A C 1
ATOM 2559 O O . SER A 1 323 ? 9.483 25.939 -21.235 1.00 28.12 323 SER A O 1
ATOM 2561 N N . LEU A 1 324 ? 11.350 25.865 -22.507 1.00 32.81 324 LEU A N 1
ATOM 2562 C CA . LEU A 1 324 ? 12.189 24.830 -21.851 1.00 32.81 324 LEU A CA 1
ATOM 2563 C C . LEU A 1 324 ? 11.494 23.539 -21.360 1.00 32.81 324 LEU A C 1
ATOM 2565 O O . LEU A 1 324 ? 11.144 23.372 -20.195 1.00 32.81 324 LEU A O 1
ATOM 2569 N N . HIS A 1 325 ? 11.382 22.568 -22.269 1.00 36.78 325 HIS A N 1
ATOM 2570 C CA . HIS A 1 325 ? 10.664 21.314 -22.052 1.00 36.78 325 HIS A CA 1
ATOM 2571 C C . HIS A 1 325 ? 11.480 20.253 -21.302 1.00 36.78 325 HIS A C 1
ATOM 2573 O O . HIS A 1 325 ? 12.463 19.727 -21.824 1.00 36.78 325 HIS A O 1
ATOM 2579 N N . ASN A 1 326 ? 11.009 19.855 -20.119 1.00 46.44 326 ASN A N 1
ATOM 2580 C CA . ASN A 1 326 ? 11.285 18.528 -19.576 1.00 46.44 326 ASN A CA 1
ATOM 2581 C C . ASN A 1 326 ? 10.123 17.602 -20.000 1.00 46.44 326 ASN A C 1
ATOM 2583 O O . ASN A 1 326 ? 8.998 17.831 -19.546 1.00 46.44 326 ASN A O 1
ATOM 2587 N N . PRO A 1 327 ? 10.333 16.588 -20.863 1.00 44.09 327 PRO A N 1
ATOM 2588 C CA . PRO A 1 327 ? 9.244 15.783 -21.435 1.00 44.09 327 PRO A CA 1
ATOM 2589 C C . PRO A 1 327 ? 8.438 14.990 -20.389 1.00 44.09 327 PRO A C 1
ATOM 2591 O O . PRO A 1 327 ? 7.333 14.540 -20.672 1.00 44.09 327 PRO A O 1
ATOM 2594 N N . SER A 1 328 ? 8.953 14.835 -19.166 1.00 44.56 328 SER A N 1
ATOM 2595 C CA . SER A 1 328 ? 8.257 14.150 -18.068 1.00 44.56 328 SER A CA 1
ATOM 2596 C C . SER A 1 328 ? 7.175 15.003 -17.394 1.00 44.56 328 SER A C 1
ATOM 2598 O O . SER A 1 328 ? 6.185 14.447 -16.923 1.00 44.56 328 SER A O 1
ATOM 2600 N N . ILE A 1 329 ? 7.319 16.337 -17.385 1.00 52.28 329 ILE A N 1
ATOM 2601 C CA . ILE A 1 329 ? 6.284 17.252 -16.860 1.00 52.28 329 ILE A CA 1
ATOM 2602 C C . ILE A 1 329 ? 5.042 17.190 -17.755 1.00 52.28 329 ILE A C 1
ATOM 2604 O O . ILE A 1 329 ? 3.916 17.191 -17.262 1.00 52.28 329 ILE A O 1
ATOM 2608 N N . ASP A 1 330 ? 5.259 17.023 -19.058 1.00 55.69 330 ASP A N 1
ATOM 2609 C CA . ASP A 1 330 ? 4.199 16.871 -20.048 1.00 55.69 330 ASP A CA 1
ATOM 2610 C C . ASP A 1 330 ? 3.398 15.586 -19.909 1.00 55.69 330 ASP A C 1
ATOM 2612 O O . ASP A 1 330 ? 2.207 15.569 -20.200 1.00 55.69 330 ASP A O 1
ATOM 2616 N N . ILE A 1 331 ? 4.016 14.501 -19.442 1.00 59.69 331 ILE A N 1
ATOM 2617 C CA . ILE A 1 331 ? 3.303 13.245 -19.184 1.00 59.69 331 ILE A CA 1
ATOM 2618 C C . ILE A 1 331 ? 2.368 13.412 -17.987 1.00 59.69 331 ILE A C 1
ATOM 2620 O O . ILE A 1 331 ? 1.236 12.945 -18.029 1.00 59.69 331 ILE A O 1
ATOM 2624 N N . LEU A 1 332 ? 2.802 14.106 -16.932 1.00 57.19 332 LEU A N 1
ATOM 2625 C CA . LEU A 1 332 ? 1.948 14.364 -15.772 1.00 57.19 332 LEU A CA 1
ATOM 2626 C C . LEU A 1 332 ? 0.802 15.329 -16.116 1.00 57.19 332 LEU A C 1
ATOM 2628 O O . LEU A 1 332 ? -0.337 15.049 -15.753 1.00 57.19 332 LEU A O 1
ATOM 2632 N N . SER A 1 333 ? 1.060 16.382 -16.901 1.00 54.03 333 SER A N 1
ATOM 2633 C CA . SER A 1 333 ? 0.013 17.310 -17.365 1.00 54.03 333 SER A CA 1
ATOM 2634 C C . SER A 1 333 ? -0.957 16.668 -18.375 1.00 54.03 333 SER A C 1
ATOM 2636 O O . SER A 1 333 ? -2.166 16.918 -18.332 1.00 54.03 333 SER A O 1
ATOM 2638 N N . THR A 1 334 ? -0.473 15.778 -19.252 1.00 52.06 334 THR A N 1
ATOM 2639 C CA . THR A 1 334 ? -1.336 14.982 -20.146 1.00 52.06 334 THR A CA 1
ATOM 2640 C C . THR A 1 334 ? -2.126 13.910 -19.398 1.00 52.06 334 THR A C 1
ATOM 2642 O O . THR A 1 334 ? -3.277 13.655 -19.739 1.00 52.06 334 THR A O 1
ATOM 2645 N N . LEU A 1 335 ? -1.578 13.308 -18.338 1.00 47.53 335 LEU A N 1
ATOM 2646 C CA . LEU A 1 335 ? -2.323 12.391 -17.472 1.00 47.53 335 LEU A CA 1
ATOM 2647 C C . LEU A 1 335 ? -3.406 13.115 -16.663 1.00 47.53 335 LEU A C 1
ATOM 2649 O O . LEU A 1 335 ? -4.485 12.552 -16.493 1.00 47.53 335 LEU A O 1
ATOM 2653 N N . ASP A 1 336 ? -3.165 14.345 -16.204 1.00 41.62 336 ASP A N 1
ATOM 2654 C CA . ASP A 1 336 ? -4.190 15.162 -15.541 1.00 41.62 336 ASP A CA 1
ATOM 2655 C C . ASP A 1 336 ? -5.304 15.595 -16.508 1.00 41.62 336 ASP A C 1
ATOM 2657 O O . ASP A 1 336 ? -6.480 15.524 -16.164 1.00 41.62 336 ASP A O 1
ATOM 2661 N N . THR A 1 337 ? -4.988 15.912 -17.766 1.00 37.56 337 THR A N 1
ATOM 2662 C CA . THR A 1 337 ? -6.021 16.203 -18.785 1.00 37.56 337 THR A CA 1
ATOM 2663 C C . THR A 1 337 ? -6.768 14.956 -19.281 1.00 37.56 337 THR A C 1
ATOM 2665 O O . THR A 1 337 ? -7.934 15.048 -19.675 1.00 37.56 337 THR A O 1
ATOM 2668 N N . VAL A 1 338 ? -6.157 13.766 -19.231 1.00 41.62 338 VAL A N 1
ATOM 2669 C CA . VAL A 1 338 ? -6.840 12.484 -19.501 1.00 41.62 338 VAL A CA 1
ATOM 2670 C C . VAL A 1 338 ? -7.769 12.077 -18.346 1.00 41.62 338 VAL A C 1
ATOM 2672 O O . VAL A 1 338 ? -8.777 11.413 -18.600 1.00 41.62 338 VAL A O 1
ATOM 2675 N N . GLN A 1 339 ? -7.510 12.511 -17.102 1.00 41.28 339 GLN A N 1
ATOM 2676 C CA . GLN A 1 339 ? -8.431 12.302 -15.970 1.00 41.28 339 GLN A CA 1
ATOM 2677 C C . GLN A 1 339 ? -9.809 12.946 -16.214 1.00 41.28 339 GLN A C 1
ATOM 2679 O O . GLN A 1 339 ? -10.816 12.368 -15.810 1.00 41.28 339 GLN A O 1
ATOM 2684 N N . GLU A 1 340 ? -9.879 14.072 -16.936 1.00 35.91 340 GLU A N 1
ATOM 2685 C CA . GLU A 1 340 ? -11.146 14.748 -17.267 1.00 35.91 340 GLU A CA 1
ATOM 2686 C C . GLU A 1 340 ? -11.891 14.132 -18.463 1.00 35.91 340 GLU A C 1
ATOM 2688 O O . GLU A 1 340 ? -13.106 14.292 -18.594 1.00 35.91 340 GLU A O 1
ATOM 2693 N N . LYS A 1 341 ? -11.201 13.400 -19.345 1.00 36.19 341 LYS A N 1
ATOM 2694 C CA . LYS A 1 341 ? -11.781 12.839 -20.577 1.00 36.19 341 LYS A CA 1
ATOM 2695 C C . LYS A 1 341 ? -11.717 11.316 -20.574 1.00 36.19 341 LYS A C 1
ATOM 2697 O O . LYS A 1 341 ? -10.939 10.708 -21.309 1.00 36.19 341 LYS A O 1
ATOM 2702 N N . ARG A 1 342 ? -12.565 10.659 -19.778 1.00 37.09 342 ARG A N 1
ATOM 2703 C CA . ARG A 1 342 ? -12.673 9.193 -19.828 1.00 37.09 342 ARG A CA 1
ATOM 2704 C C . ARG A 1 342 ? -13.505 8.725 -21.035 1.00 37.09 342 ARG A C 1
ATOM 2706 O O . ARG A 1 342 ? -14.710 8.919 -21.091 1.00 37.09 342 ARG A O 1
ATOM 2713 N N . ALA A 1 343 ? -12.787 8.077 -21.954 1.00 35.75 343 ALA A N 1
ATOM 2714 C CA . ALA A 1 343 ? -13.139 6.905 -22.766 1.00 35.75 343 ALA A CA 1
ATOM 2715 C C . ALA A 1 343 ? -14.436 6.909 -23.607 1.00 35.75 343 ALA A C 1
ATOM 2717 O O . ALA A 1 343 ? -15.523 6.596 -23.133 1.00 35.75 343 ALA A O 1
ATOM 2718 N N . GLY A 1 344 ? -14.256 7.070 -24.921 1.00 30.45 344 GLY A N 1
ATOM 2719 C CA . GLY A 1 344 ? -15.219 6.679 -25.951 1.00 30.45 344 GLY A CA 1
ATOM 2720 C C . GLY A 1 344 ? -14.505 6.417 -27.277 1.00 30.45 344 GLY A C 1
ATOM 2721 O O . GLY A 1 344 ? -14.553 7.247 -28.176 1.00 30.45 344 GLY A O 1
ATOM 2722 N N . ILE A 1 345 ? -13.795 5.291 -27.397 1.00 41.50 345 ILE A N 1
ATOM 2723 C CA . ILE A 1 345 ? -13.203 4.848 -28.670 1.00 41.50 345 ILE A CA 1
ATOM 2724 C C . ILE A 1 345 ? -13.720 3.447 -28.965 1.00 41.50 345 ILE A C 1
ATOM 2726 O O . ILE A 1 345 ? -13.073 2.463 -28.645 1.00 41.50 345 ILE A O 1
ATOM 2730 N N . LEU A 1 346 ? -14.907 3.387 -29.562 1.00 27.33 346 LEU A N 1
ATOM 2731 C CA . LEU A 1 346 ? -15.359 2.312 -30.444 1.00 27.33 346 LEU A CA 1
ATOM 2732 C C . LEU A 1 346 ? -16.407 2.944 -31.372 1.00 27.33 346 LEU A C 1
ATOM 2734 O O . LEU A 1 346 ? -17.579 3.058 -31.026 1.00 27.33 346 LEU A O 1
ATOM 2738 N N . LYS A 1 347 ? -15.971 3.425 -32.542 1.00 30.88 347 LYS A N 1
ATOM 2739 C CA . LYS A 1 347 ? -16.877 3.677 -33.671 1.00 30.88 347 LYS A CA 1
ATOM 2740 C C . LYS A 1 347 ? -17.019 2.357 -34.433 1.00 30.88 347 LYS A C 1
ATOM 2742 O O . LYS A 1 347 ? -15.997 1.854 -34.897 1.00 30.88 347 LYS A O 1
ATOM 2747 N N . PRO A 1 348 ? -18.228 1.800 -34.606 1.00 28.03 348 PRO A N 1
ATOM 2748 C CA . PRO A 1 348 ? -18.440 0.724 -35.559 1.00 28.03 348 PRO A CA 1
ATOM 2749 C C . PRO A 1 348 ? -18.280 1.288 -36.972 1.00 28.03 348 PRO A C 1
ATOM 2751 O O . PRO A 1 348 ? -18.954 2.245 -37.356 1.00 28.03 348 PRO A O 1
ATOM 2754 N N . GLN A 1 349 ? -17.369 0.704 -37.738 1.00 26.84 349 GLN A N 1
ATOM 2755 C CA . GLN A 1 349 ? -17.241 0.945 -39.166 1.00 26.84 349 GLN A CA 1
ATOM 2756 C C . GLN A 1 349 ? -18.352 0.141 -39.860 1.00 26.84 349 GLN A C 1
ATOM 2758 O O . GLN A 1 349 ? -18.307 -1.086 -39.884 1.00 26.84 349 GLN A O 1
ATOM 2763 N N . MET A 1 350 ? -19.392 0.821 -40.352 1.00 27.08 350 MET A N 1
ATOM 2764 C CA . MET A 1 350 ? -20.441 0.192 -41.158 1.00 27.08 350 MET A CA 1
ATOM 2765 C C . MET A 1 350 ? -19.955 0.039 -42.599 1.00 27.08 350 MET A C 1
ATOM 2767 O O . MET A 1 350 ? -19.484 0.996 -43.214 1.00 27.08 350 MET A O 1
ATOM 2771 N N . LEU A 1 351 ? -20.077 -1.185 -43.107 1.00 28.39 351 LEU A N 1
ATOM 2772 C CA . LEU A 1 351 ? -19.922 -1.535 -44.512 1.00 28.39 351 LEU A CA 1
ATOM 2773 C C . LEU A 1 351 ? -21.003 -0.831 -45.339 1.00 28.39 351 LEU A C 1
ATOM 2775 O O . LEU A 1 351 ? -22.178 -0.825 -44.980 1.00 28.39 351 LEU A O 1
ATOM 2779 N N . THR A 1 352 ? -20.585 -0.246 -46.454 1.00 28.78 352 THR A N 1
ATOM 2780 C CA . THR A 1 352 ? -21.454 0.303 -47.491 1.00 28.78 352 THR A CA 1
ATOM 2781 C C . THR A 1 352 ? -22.095 -0.829 -48.289 1.00 28.78 352 THR A C 1
ATOM 2783 O O . THR A 1 352 ? -21.390 -1.628 -48.907 1.00 28.78 352 THR A O 1
ATOM 2786 N N . SER A 1 353 ? -23.422 -0.883 -48.330 1.00 27.92 353 SER A N 1
ATOM 2787 C CA . SER A 1 353 ? -24.174 -1.544 -49.400 1.00 27.92 353 SER A CA 1
ATOM 2788 C C . SER A 1 353 ? -25.494 -0.812 -49.579 1.00 27.92 353 SER A C 1
ATOM 2790 O O . SER A 1 353 ? -26.227 -0.600 -48.617 1.00 27.92 353 SER A O 1
ATOM 2792 N N . ASP A 1 354 ? -25.712 -0.378 -50.809 1.00 28.69 354 ASP A N 1
ATOM 2793 C CA . ASP A 1 354 ? -26.884 0.329 -51.300 1.00 28.69 354 ASP A CA 1
ATOM 2794 C C . ASP A 1 354 ? -28.072 -0.637 -51.469 1.00 28.69 354 ASP A C 1
ATOM 2796 O O . ASP A 1 354 ? -27.857 -1.815 -51.760 1.00 28.69 354 ASP A O 1
ATOM 2800 N N . ASP A 1 355 ? -29.286 -0.099 -51.307 1.00 29.12 355 ASP A N 1
ATOM 2801 C CA . ASP A 1 355 ? -30.485 -0.320 -52.140 1.00 29.12 355 ASP A CA 1
ATOM 2802 C C . ASP A 1 355 ? -31.819 -0.485 -51.366 1.00 29.12 355 ASP A C 1
ATOM 2804 O O . ASP A 1 355 ? -31.970 -1.305 -50.462 1.00 29.12 355 ASP A O 1
ATOM 2808 N N . GLY A 1 356 ? -32.821 0.288 -51.806 1.00 26.81 356 GLY A N 1
ATOM 2809 C CA . GLY A 1 356 ? -34.203 -0.185 -51.934 1.00 26.81 356 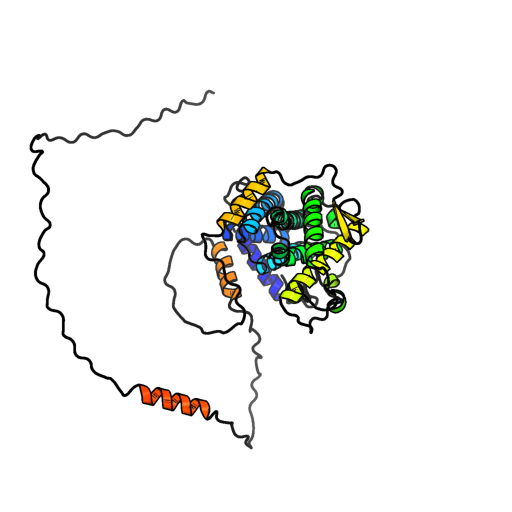GLY A CA 1
ATOM 2810 C C . GLY A 1 356 ? -35.219 -0.051 -50.784 1.00 26.81 356 GLY A C 1
ATOM 2811 O O . GLY A 1 356 ? -35.453 -0.983 -50.026 1.00 26.81 356 GLY A O 1
ATOM 2812 N N . SER A 1 357 ? -36.047 1.000 -50.879 1.00 29.00 357 SER A N 1
ATOM 2813 C CA . SER A 1 357 ? -37.517 1.002 -50.655 1.00 29.00 357 SER A CA 1
ATOM 2814 C C . SER A 1 357 ? -38.144 1.185 -49.244 1.00 29.00 357 SER A C 1
ATOM 2816 O O . SER A 1 357 ? -38.266 0.285 -48.429 1.00 29.00 357 SER A O 1
ATOM 2818 N N . ASN A 1 358 ? -38.664 2.406 -49.051 1.00 26.70 358 ASN A N 1
ATOM 2819 C CA . ASN A 1 358 ? -40.056 2.790 -48.739 1.00 26.70 358 ASN A CA 1
ATOM 2820 C C . ASN A 1 358 ? -40.837 2.231 -47.506 1.00 26.70 358 ASN A C 1
ATOM 2822 O O . ASN A 1 358 ? -41.180 1.059 -47.441 1.00 26.70 358 ASN A O 1
ATOM 2826 N N . VAL A 1 359 ? -41.343 3.195 -46.702 1.00 30.64 359 VAL A N 1
ATOM 2827 C CA . VAL A 1 359 ? -42.698 3.296 -46.077 1.00 30.64 359 VAL A CA 1
ATOM 2828 C C . VAL A 1 359 ? -42.819 3.247 -44.528 1.00 30.64 359 VAL A C 1
ATOM 2830 O O . VAL A 1 359 ? -42.633 2.231 -43.874 1.00 30.64 359 VAL A O 1
ATOM 2833 N N . ASN A 1 360 ? -43.338 4.379 -44.013 1.00 29.52 360 ASN A N 1
ATOM 2834 C CA . ASN A 1 360 ? -44.174 4.633 -42.818 1.00 29.52 360 ASN A CA 1
ATOM 2835 C C . ASN A 1 360 ? -43.590 4.858 -41.400 1.00 29.52 360 ASN A C 1
ATOM 2837 O O . ASN A 1 360 ? -43.488 3.966 -40.572 1.00 29.52 360 ASN A O 1
ATOM 2841 N N . ARG A 1 361 ? -43.468 6.164 -41.094 1.00 30.48 361 ARG A N 1
ATOM 2842 C CA . ARG A 1 361 ? -44.147 6.925 -40.014 1.00 30.48 361 ARG A CA 1
ATOM 2843 C C . ARG A 1 361 ? -44.171 6.335 -38.591 1.00 30.48 361 ARG A C 1
ATOM 2845 O O . ARG A 1 361 ? -45.104 5.620 -38.243 1.00 30.48 361 ARG A O 1
ATOM 2852 N N . THR A 1 362 ? -43.395 6.970 -37.705 1.00 30.25 362 THR A N 1
ATOM 2853 C CA . THR A 1 362 ? -43.867 7.289 -36.344 1.00 30.25 362 THR A CA 1
ATOM 2854 C C . THR A 1 362 ? -43.449 8.708 -35.958 1.00 30.25 362 THR A C 1
ATOM 2856 O O . THR A 1 362 ? -42.295 9.103 -36.088 1.00 30.25 362 THR A O 1
ATOM 2859 N N . ARG A 1 363 ? -44.444 9.502 -35.553 1.00 31.92 363 ARG A N 1
ATOM 2860 C CA . ARG A 1 363 ? -44.377 10.938 -35.258 1.00 31.92 363 ARG A CA 1
ATOM 2861 C C . ARG A 1 363 ? -43.363 11.250 -34.153 1.00 31.92 363 ARG A C 1
ATOM 2863 O O . ARG A 1 363 ? -43.442 10.691 -33.061 1.00 31.92 363 ARG A O 1
ATOM 2870 N N . SER A 1 364 ? -42.481 12.209 -34.417 1.00 29.89 364 SER A N 1
ATOM 2871 C CA . SER A 1 364 ? -41.645 12.853 -33.410 1.00 29.89 364 SER A CA 1
ATOM 2872 C C . SER A 1 364 ? -42.531 13.590 -32.399 1.00 29.89 364 SER A C 1
ATOM 2874 O O . SER A 1 364 ? -43.306 14.483 -32.743 1.00 29.89 364 SER A O 1
ATOM 2876 N N . ARG A 1 365 ? -42.429 13.212 -31.122 1.00 36.81 365 ARG A N 1
ATOM 2877 C CA . ARG A 1 365 ? -42.941 14.022 -30.013 1.00 36.81 365 ARG A CA 1
ATOM 2878 C C . ARG A 1 365 ? -42.065 15.272 -29.914 1.00 36.81 365 ARG A C 1
ATOM 2880 O O . ARG A 1 365 ? -40.978 15.233 -29.347 1.00 36.81 365 ARG A O 1
ATOM 2887 N N . GLN A 1 366 ? -42.514 16.363 -30.527 1.00 39.69 366 GLN A N 1
ATOM 2888 C CA . GLN A 1 366 ? -41.913 17.683 -30.364 1.00 39.69 366 GLN A CA 1
ATOM 2889 C C . GLN A 1 366 ? -42.087 18.146 -28.912 1.00 39.69 366 GLN A C 1
ATOM 2891 O O . GLN A 1 366 ? -43.201 18.213 -28.394 1.00 39.69 366 GLN A O 1
ATOM 2896 N N . ASN A 1 367 ? -40.972 18.465 -28.253 1.00 44.47 367 ASN A N 1
ATOM 2897 C CA . ASN A 1 367 ? -40.951 19.084 -26.932 1.00 44.47 367 ASN A CA 1
ATOM 2898 C C . ASN A 1 367 ? -41.473 20.528 -27.026 1.00 44.47 367 ASN A C 1
ATOM 2900 O O . ASN A 1 367 ? -40.714 21.464 -27.277 1.00 44.47 367 ASN A O 1
ATOM 2904 N N . VAL A 1 368 ? -42.777 20.702 -26.794 1.00 51.38 368 VAL A N 1
ATOM 2905 C CA . VAL A 1 368 ? -43.486 21.998 -26.754 1.00 51.38 368 VAL A CA 1
ATOM 2906 C C . VAL A 1 368 ? -42.852 22.974 -25.743 1.00 51.38 368 VAL A C 1
ATOM 2908 O O . VAL A 1 368 ? -42.886 24.187 -25.939 1.00 51.38 368 VAL A O 1
ATOM 2911 N N . ALA A 1 369 ? -42.171 22.457 -24.714 1.00 43.91 369 ALA A N 1
ATOM 2912 C CA . ALA A 1 369 ? -41.453 23.253 -23.718 1.00 43.91 369 ALA A CA 1
ATOM 2913 C C . ALA A 1 369 ? -40.244 24.019 -24.291 1.00 43.91 369 ALA A C 1
ATOM 2915 O O . ALA A 1 369 ? -39.954 25.123 -23.841 1.00 43.91 369 ALA A O 1
ATOM 2916 N N . LEU A 1 370 ? -39.566 23.490 -25.318 1.00 44.66 370 LEU A N 1
ATOM 2917 C CA . LEU A 1 370 ? -38.365 24.125 -25.870 1.00 44.66 370 LEU A CA 1
ATOM 2918 C C . LEU A 1 370 ? -38.710 25.300 -26.800 1.00 44.66 370 LEU A C 1
ATOM 2920 O O . LEU A 1 370 ? -38.036 26.325 -26.776 1.00 44.66 370 LEU A O 1
ATOM 2924 N N . GLN A 1 371 ? -39.804 25.191 -27.564 1.00 50.75 371 GLN A N 1
ATOM 2925 C CA . GLN A 1 371 ? -40.307 26.298 -28.389 1.00 50.75 371 GLN A CA 1
ATOM 2926 C C . GLN A 1 371 ? -40.934 27.416 -27.545 1.00 50.75 371 GLN A C 1
ATOM 2928 O O . GLN A 1 371 ? -40.819 28.582 -27.914 1.00 50.75 371 GLN A O 1
ATOM 2933 N N . ALA A 1 372 ? -41.526 27.092 -26.389 1.00 49.16 372 ALA A N 1
ATOM 2934 C CA . ALA A 1 372 ? -41.995 28.097 -25.436 1.00 49.16 372 ALA A CA 1
ATOM 2935 C C . ALA A 1 372 ? -40.832 28.878 -24.794 1.00 49.16 372 ALA A C 1
ATOM 2937 O O . ALA A 1 372 ? -40.949 30.084 -24.600 1.00 49.16 372 ALA A O 1
ATOM 2938 N N . ILE A 1 373 ? -39.698 28.221 -24.518 1.00 52.31 373 ILE A N 1
ATOM 2939 C CA . ILE A 1 373 ? -38.498 28.864 -23.954 1.00 52.31 373 ILE A CA 1
ATOM 2940 C C . ILE A 1 373 ? -37.778 29.722 -25.007 1.00 52.31 373 ILE A C 1
ATOM 2942 O O . ILE A 1 373 ? -37.412 30.853 -24.703 1.00 52.31 373 ILE A O 1
ATOM 2946 N N . LEU A 1 374 ? -37.665 29.244 -26.253 1.00 47.03 374 LEU A N 1
ATOM 2947 C CA . LEU A 1 374 ? -37.068 30.002 -27.364 1.00 47.03 374 LEU A CA 1
ATOM 2948 C C . LEU A 1 374 ? -37.883 31.247 -27.757 1.00 47.03 374 LEU A C 1
ATOM 2950 O O . LEU A 1 374 ? -37.298 32.278 -28.082 1.00 47.03 374 LEU A O 1
ATOM 2954 N N . ARG A 1 375 ? -39.222 31.195 -27.671 1.00 50.00 375 ARG A N 1
ATOM 2955 C CA . ARG A 1 375 ? -40.069 32.391 -27.851 1.00 50.00 375 ARG A CA 1
ATOM 2956 C C . ARG A 1 375 ? -39.931 33.379 -26.691 1.00 50.00 375 ARG A C 1
ATOM 2958 O O . ARG A 1 375 ? -39.863 34.580 -26.926 1.00 50.00 375 ARG A O 1
ATOM 2965 N N . ARG A 1 376 ? -39.811 32.886 -25.450 1.00 49.28 376 ARG A N 1
ATOM 2966 C CA . ARG A 1 376 ? -39.631 33.737 -24.258 1.00 49.28 376 ARG A CA 1
ATOM 2967 C C . ARG A 1 376 ? -38.263 34.423 -24.214 1.00 49.28 376 ARG A C 1
ATOM 2969 O O . ARG A 1 376 ? -38.178 35.530 -23.697 1.00 49.28 376 ARG A O 1
ATOM 2976 N N . SER A 1 377 ? -37.220 33.801 -24.772 1.00 46.88 377 SER A N 1
ATOM 2977 C CA . SER A 1 377 ? -35.885 34.407 -24.866 1.00 46.88 377 SER A CA 1
ATOM 2978 C C . SER A 1 377 ? -35.757 35.436 -25.994 1.00 46.88 377 SER A C 1
ATOM 2980 O O . SER A 1 377 ? -34.915 36.316 -25.889 1.00 46.88 377 SER A O 1
ATOM 2982 N N . GLN A 1 378 ? -36.594 35.371 -27.039 1.00 46.31 378 GLN A N 1
ATOM 2983 C CA . GLN A 1 378 ? -36.625 36.388 -28.103 1.00 46.31 378 GLN A CA 1
ATOM 2984 C C . GLN A 1 378 ? -37.492 37.615 -27.761 1.00 46.31 378 GLN A C 1
ATOM 2986 O O . GLN A 1 378 ? -37.228 38.697 -28.271 1.00 46.31 378 GLN A O 1
ATOM 2991 N N . GLU A 1 379 ? -38.485 37.498 -26.871 1.00 44.62 379 GLU A N 1
ATOM 2992 C CA . GLU A 1 379 ? -39.359 38.626 -26.485 1.00 44.62 379 GLU A CA 1
ATOM 2993 C C . GLU A 1 379 ? -38.809 39.499 -25.333 1.00 44.62 379 GLU A C 1
ATOM 2995 O O . GLU A 1 379 ? -39.355 40.570 -25.064 1.00 44.62 379 GLU A O 1
ATOM 3000 N N . GLN A 1 380 ? -37.717 39.098 -24.665 1.00 43.69 380 GLN A N 1
ATOM 3001 C CA . GLN A 1 380 ? -37.071 39.901 -23.610 1.00 43.69 380 GLN A CA 1
ATOM 3002 C C . GLN A 1 380 ? -35.873 40.747 -24.078 1.00 43.69 380 GLN A C 1
ATOM 3004 O O . GLN A 1 380 ? -35.403 41.581 -23.308 1.00 43.69 380 GLN A O 1
ATOM 3009 N N . GLU A 1 381 ? -35.435 40.634 -25.337 1.00 42.44 381 GLU A N 1
ATOM 3010 C CA . GLU A 1 381 ? -34.402 41.523 -25.904 1.00 42.44 381 GLU A CA 1
ATOM 3011 C C . GLU A 1 381 ? -34.948 42.848 -26.467 1.00 42.44 381 GLU A C 1
ATOM 3013 O O . GLU A 1 381 ? -34.180 43.731 -26.844 1.00 42.44 381 GLU A O 1
ATOM 3018 N N . THR A 1 382 ? -36.263 43.075 -26.445 1.00 47.62 382 THR A N 1
ATOM 3019 C CA . THR A 1 382 ? -36.865 44.347 -26.876 1.00 47.62 382 THR A CA 1
ATOM 3020 C C . THR A 1 382 ? -37.614 45.028 -25.736 1.00 47.62 382 THR A C 1
ATOM 3022 O O . THR A 1 382 ? -38.841 45.056 -25.725 1.00 47.62 382 THR A O 1
ATOM 3025 N N . LYS A 1 383 ? -36.874 45.574 -24.765 1.00 40.56 383 LYS A N 1
ATOM 3026 C CA . LYS A 1 383 ? -37.288 46.690 -23.886 1.00 40.56 383 LYS A CA 1
ATOM 3027 C C . LYS A 1 383 ? -36.043 47.297 -23.232 1.00 40.56 383 LYS A C 1
ATOM 3029 O O . LYS A 1 383 ? -35.772 47.148 -22.046 1.00 40.56 383 LYS A O 1
ATOM 3034 N N . GLN A 1 384 ? -35.264 47.974 -24.067 1.00 41.50 384 GLN A N 1
ATOM 3035 C CA . GLN A 1 384 ? -34.174 48.849 -23.660 1.00 41.50 384 GLN A CA 1
ATOM 3036 C C . GLN A 1 384 ? -34.779 50.062 -22.929 1.00 41.50 384 GLN A C 1
ATOM 3038 O O . GLN A 1 384 ? -35.538 50.826 -23.524 1.00 41.50 384 GLN A O 1
ATOM 3043 N N . VAL A 1 385 ? -34.478 50.239 -21.641 1.00 35.88 385 VAL A N 1
ATOM 3044 C CA . VAL A 1 385 ? -34.749 51.495 -20.926 1.00 35.88 385 VAL A CA 1
ATOM 3045 C C . VAL A 1 385 ? -33.482 52.338 -21.007 1.00 35.88 385 VAL A C 1
ATOM 3047 O O . VAL A 1 385 ? -32.456 52.007 -20.418 1.00 35.88 385 VAL A O 1
ATOM 3050 N N . THR A 1 386 ? -33.541 53.415 -21.785 1.00 39.09 386 THR A N 1
ATOM 3051 C CA . THR A 1 386 ? -32.479 54.416 -21.903 1.00 39.09 386 THR A CA 1
ATOM 3052 C C . THR A 1 386 ? -32.348 55.221 -20.613 1.00 39.09 386 THR A C 1
ATOM 3054 O O . THR A 1 386 ? -33.240 56.006 -20.294 1.00 39.09 386 THR A O 1
ATOM 3057 N N . PHE A 1 387 ? -31.205 55.113 -19.937 1.00 36.28 387 PHE A N 1
ATOM 3058 C CA . PHE A 1 387 ? -30.721 56.151 -19.028 1.00 36.28 387 PHE A CA 1
ATOM 3059 C C . PHE A 1 387 ? -29.595 56.919 -19.724 1.00 36.28 387 PHE A C 1
ATOM 3061 O O . PHE A 1 387 ? -28.573 56.348 -20.096 1.00 36.28 387 PHE A O 1
ATOM 3068 N N . LYS A 1 388 ? -29.821 58.217 -19.952 1.00 37.28 388 LYS A N 1
ATOM 3069 C CA . LYS A 1 388 ? -28.799 59.164 -20.405 1.00 37.28 388 LYS A CA 1
ATOM 3070 C C . LYS A 1 388 ? -28.045 59.688 -19.185 1.00 37.28 388 LYS A C 1
ATOM 3072 O O . LYS A 1 388 ? -28.664 60.304 -18.323 1.00 37.28 388 LYS A O 1
ATOM 3077 N N . THR A 1 389 ? -26.727 59.547 -19.183 1.00 38.03 389 THR A N 1
ATOM 3078 C CA . THR A 1 389 ? -25.802 60.336 -18.353 1.00 38.03 389 THR A CA 1
ATOM 3079 C C . THR A 1 389 ? -24.495 60.569 -19.130 1.00 38.03 389 THR A C 1
ATOM 3081 O O . THR A 1 389 ? -24.194 59.805 -20.047 1.00 38.03 389 THR A O 1
ATOM 3084 N N . PRO A 1 390 ? -23.796 61.694 -18.879 1.00 39.16 390 PRO A N 1
ATOM 3085 C CA . PRO A 1 390 ? -23.116 62.480 -19.907 1.00 39.16 390 PRO A CA 1
ATOM 3086 C C . PRO A 1 390 ? -21.655 62.086 -20.154 1.00 39.16 390 PRO A C 1
ATOM 3088 O O . PRO A 1 390 ? -20.988 61.516 -19.294 1.00 39.16 390 PRO A O 1
ATOM 3091 N N . SER A 1 391 ? -21.167 62.444 -21.344 1.00 42.66 391 SER A N 1
ATOM 3092 C CA . SER A 1 391 ? -19.802 62.208 -21.825 1.00 42.66 391 SER A CA 1
ATOM 3093 C C . SER A 1 391 ? -18.718 62.892 -20.972 1.00 42.66 391 SER A C 1
ATOM 3095 O O . SER A 1 391 ? -18.932 64.014 -20.505 1.00 42.66 391 SER A O 1
ATOM 3097 N N . PRO A 1 392 ? -17.534 62.269 -20.822 1.00 48.78 392 PRO A N 1
ATOM 3098 C CA . PRO A 1 392 ? -16.401 62.852 -20.108 1.00 48.78 392 PRO A CA 1
ATOM 3099 C C . PRO A 1 392 ? -15.687 63.947 -20.936 1.00 48.78 392 PRO A C 1
ATOM 3101 O O . PRO A 1 392 ? -15.654 63.859 -22.167 1.00 48.78 392 PRO A O 1
ATOM 3104 N N . PRO A 1 393 ? -15.109 64.976 -20.285 1.00 55.03 393 PRO A N 1
ATOM 3105 C CA . PRO A 1 393 ? -14.386 66.059 -20.952 1.00 55.03 393 PRO A CA 1
ATOM 3106 C C . PRO A 1 393 ? -12.959 65.661 -21.404 1.00 55.03 393 PRO A C 1
ATOM 3108 O O . PRO A 1 393 ? -12.387 64.707 -20.871 1.00 55.03 393 PRO A O 1
ATOM 3111 N N . PRO A 1 394 ? -12.373 66.393 -22.376 1.00 53.53 394 PRO A N 1
ATOM 3112 C CA . PRO A 1 394 ? -11.033 66.138 -22.919 1.00 53.53 394 PRO A CA 1
ATOM 3113 C C . PRO A 1 394 ? -9.892 66.532 -21.953 1.00 53.53 394 PRO A C 1
ATOM 3115 O O . PRO A 1 394 ? -10.110 67.322 -21.032 1.00 53.53 394 PRO A O 1
ATOM 3118 N N . PRO A 1 395 ? -8.665 66.005 -22.159 1.00 44.34 395 PRO A N 1
ATOM 3119 C CA . PRO A 1 395 ? -7.556 66.163 -21.221 1.00 44.34 395 PRO A CA 1
ATOM 3120 C C . PRO A 1 395 ? -6.923 67.562 -21.283 1.00 44.34 395 PRO A C 1
ATOM 3122 O O . PRO A 1 395 ? -6.673 68.103 -22.359 1.00 44.34 395 PRO A O 1
ATOM 3125 N N . ALA A 1 396 ? -6.610 68.112 -20.108 1.00 45.97 396 ALA A N 1
ATOM 3126 C CA . ALA A 1 396 ? -5.843 69.341 -19.899 1.00 45.97 396 ALA A CA 1
ATOM 3127 C C . ALA A 1 396 ? -4.653 69.060 -18.940 1.00 45.97 396 ALA A C 1
ATOM 3129 O O . ALA A 1 396 ? -4.669 68.046 -18.241 1.00 45.97 396 ALA A O 1
ATOM 3130 N N . PRO A 1 397 ? -3.593 69.890 -18.958 1.00 44.56 397 PRO A N 1
ATOM 3131 C CA . PRO A 1 397 ? -2.200 69.438 -18.891 1.00 44.56 397 PRO A CA 1
ATOM 3132 C C . PRO A 1 397 ? -1.642 69.095 -17.500 1.00 44.56 397 PRO A C 1
ATOM 3134 O O . PRO A 1 397 ? -2.100 69.578 -16.468 1.00 44.56 397 PRO A O 1
ATOM 3137 N N . LEU A 1 398 ? -0.583 68.275 -17.538 1.00 41.84 398 LEU A N 1
ATOM 3138 C CA . LEU A 1 398 ? 0.262 67.819 -16.431 1.00 41.84 398 LEU A CA 1
ATOM 3139 C C . LEU A 1 398 ? 0.743 68.976 -15.541 1.00 41.84 398 LEU A C 1
ATOM 3141 O O . LEU A 1 398 ? 1.523 69.824 -15.974 1.00 41.84 398 LEU A O 1
ATOM 3145 N N . ILE A 1 399 ? 0.333 68.950 -14.273 1.00 44.31 399 ILE A N 1
ATOM 3146 C CA . ILE A 1 399 ? 0.907 69.759 -13.195 1.00 44.31 399 ILE A CA 1
ATOM 3147 C C . ILE A 1 399 ? 1.959 68.896 -12.488 1.00 44.31 399 ILE A C 1
ATOM 3149 O O . ILE A 1 399 ? 1.671 67.781 -12.052 1.00 44.31 399 ILE A O 1
ATOM 3153 N N . ALA A 1 400 ? 3.190 69.401 -12.431 1.00 51.72 400 ALA A N 1
A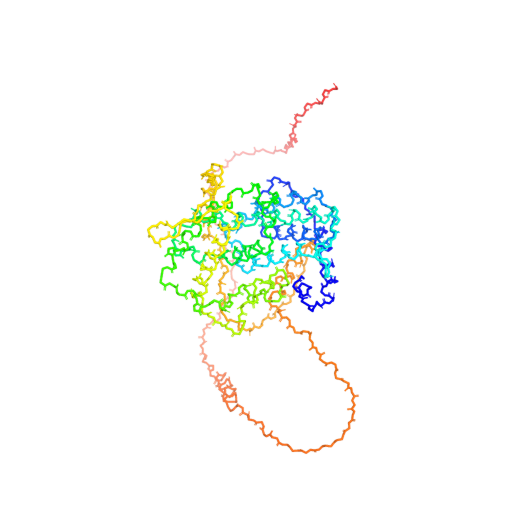TOM 3154 C CA . ALA A 1 400 ? 4.337 68.736 -11.822 1.00 51.72 400 ALA A CA 1
ATOM 3155 C C . ALA A 1 400 ? 4.206 68.625 -10.284 1.00 51.72 400 ALA A C 1
ATOM 3157 O O . ALA A 1 400 ? 3.591 69.493 -9.658 1.00 51.72 400 ALA A O 1
ATOM 3158 N N . PRO A 1 401 ? 4.800 67.589 -9.661 1.00 56.12 401 PRO A N 1
ATOM 3159 C CA . PRO A 1 401 ? 4.822 67.436 -8.207 1.00 56.12 401 PRO A CA 1
ATOM 3160 C C . PRO A 1 401 ? 5.693 68.511 -7.516 1.00 56.12 401 PRO A C 1
ATOM 3162 O O . PRO A 1 401 ? 6.625 69.037 -8.128 1.00 56.12 401 PRO A O 1
ATOM 3165 N N . PRO A 1 402 ? 5.408 68.845 -6.242 1.00 52.91 402 PRO A N 1
ATOM 3166 C CA . PRO A 1 402 ? 6.102 69.899 -5.505 1.00 52.91 402 PRO A CA 1
ATOM 3167 C C . PRO A 1 402 ? 7.544 69.521 -5.120 1.00 52.91 402 PRO A C 1
ATOM 3169 O O . PRO A 1 402 ? 7.859 68.359 -4.866 1.00 52.91 402 PRO A O 1
ATOM 3172 N N . ASN A 1 403 ? 8.410 70.539 -5.054 1.00 51.41 403 ASN A N 1
ATOM 3173 C CA . ASN A 1 403 ? 9.830 70.424 -4.710 1.00 51.41 403 ASN A CA 1
ATOM 3174 C C . ASN A 1 403 ? 10.072 69.937 -3.263 1.00 51.41 403 ASN A C 1
ATOM 3176 O O . ASN A 1 403 ? 9.330 70.329 -2.358 1.00 51.41 403 ASN A O 1
ATOM 3180 N N . PRO A 1 404 ? 11.150 69.165 -3.019 1.00 55.50 404 PRO A N 1
ATOM 3181 C CA . PRO A 1 404 ? 11.611 68.814 -1.678 1.00 55.50 404 PRO A CA 1
ATOM 3182 C C . PRO A 1 404 ? 12.264 70.009 -0.946 1.00 55.50 404 PRO A C 1
ATOM 3184 O O . PRO A 1 404 ? 12.667 70.981 -1.593 1.00 55.50 404 PRO A O 1
ATOM 3187 N N . PRO A 1 405 ? 12.390 69.951 0.396 1.00 44.28 405 PRO A N 1
ATOM 3188 C CA . PRO A 1 405 ? 12.888 71.059 1.206 1.00 44.28 405 PRO A CA 1
ATOM 3189 C C . PRO A 1 405 ? 14.345 71.411 0.891 1.00 44.28 405 PRO A C 1
ATOM 3191 O O . PRO A 1 405 ? 15.189 70.539 0.678 1.00 44.28 405 PRO A O 1
ATOM 3194 N N . ALA A 1 406 ? 14.631 72.711 0.897 1.00 43.06 406 ALA A N 1
ATOM 3195 C CA . ALA A 1 406 ? 15.972 73.260 0.809 1.00 43.06 406 ALA A CA 1
ATOM 3196 C C . ALA A 1 406 ? 16.706 73.034 2.135 1.00 43.06 406 ALA A C 1
ATOM 3198 O O . ALA A 1 406 ? 16.287 73.598 3.133 1.00 43.06 406 ALA A O 1
ATOM 3199 N N . ASP A 1 407 ? 17.746 72.196 2.125 1.00 48.03 407 ASP A N 1
ATOM 3200 C CA . ASP A 1 407 ? 18.979 72.356 2.914 1.00 48.03 407 ASP A CA 1
ATOM 3201 C C . ASP A 1 407 ? 19.914 71.159 2.689 1.00 48.03 407 ASP A C 1
ATOM 3203 O O . ASP A 1 407 ? 19.845 70.147 3.376 1.00 48.03 407 ASP A O 1
ATOM 3207 N N . TRP A 1 408 ? 20.780 71.275 1.677 1.00 38.09 408 TRP A N 1
ATOM 3208 C CA . TRP A 1 408 ? 22.166 70.769 1.691 1.00 38.09 408 TRP A CA 1
ATOM 3209 C C . TRP A 1 408 ? 22.922 71.272 0.446 1.00 38.09 408 TRP A C 1
ATOM 3211 O O . TRP A 1 408 ? 23.534 70.531 -0.321 1.00 38.09 408 TRP A O 1
ATOM 3221 N N . ARG A 1 409 ? 22.892 72.590 0.209 1.00 37.03 409 ARG A N 1
ATOM 3222 C CA . ARG A 1 409 ? 23.893 73.209 -0.669 1.00 37.03 409 ARG A CA 1
ATOM 3223 C C . ARG A 1 409 ? 25.241 73.165 0.047 1.00 37.03 409 ARG A C 1
ATOM 3225 O O . ARG A 1 409 ? 25.411 73.880 1.026 1.00 37.03 409 ARG A O 1
ATOM 3232 N N . ASN A 1 410 ? 26.155 72.339 -0.461 1.00 37.09 410 ASN A N 1
ATOM 3233 C CA . ASN A 1 410 ? 27.589 72.610 -0.660 1.00 37.09 410 ASN A CA 1
ATOM 3234 C C . ASN A 1 410 ? 28.424 71.342 -0.448 1.00 37.09 410 ASN A C 1
ATOM 3236 O O . ASN A 1 410 ? 28.768 70.991 0.675 1.00 37.09 410 ASN A O 1
ATOM 3240 N N . ASN A 1 411 ? 28.836 70.700 -1.540 1.00 38.06 411 ASN A N 1
ATOM 3241 C CA . ASN A 1 411 ? 30.232 70.805 -1.963 1.00 38.06 411 ASN A CA 1
ATOM 3242 C C . ASN A 1 411 ? 30.441 70.130 -3.322 1.00 38.06 411 ASN A C 1
ATOM 3244 O O . ASN A 1 411 ? 30.214 68.937 -3.501 1.00 38.06 411 ASN A O 1
ATOM 3248 N N . ASN A 1 412 ? 30.905 70.942 -4.272 1.00 37.66 412 ASN A N 1
ATOM 3249 C CA . ASN A 1 412 ? 31.630 70.511 -5.460 1.00 37.66 412 ASN A CA 1
ATOM 3250 C C . ASN A 1 412 ? 32.749 69.537 -5.071 1.00 37.66 412 ASN A C 1
ATOM 3252 O O . ASN A 1 412 ? 33.457 69.812 -4.108 1.00 37.66 412 ASN A O 1
ATOM 3256 N N . ILE A 1 413 ? 32.971 68.496 -5.879 1.00 41.66 413 ILE A N 1
ATOM 3257 C CA . ILE A 1 413 ? 34.260 68.220 -6.542 1.00 41.66 413 ILE A CA 1
ATOM 3258 C C . ILE A 1 413 ? 34.089 67.034 -7.512 1.00 41.66 413 ILE A C 1
ATOM 3260 O O . ILE A 1 413 ? 33.686 65.934 -7.144 1.00 41.66 413 ILE A O 1
ATOM 3264 N N . ASN A 1 414 ? 34.431 67.306 -8.773 1.00 35.81 414 ASN A N 1
ATOM 3265 C CA . ASN A 1 414 ? 34.713 66.354 -9.846 1.00 35.81 414 ASN A CA 1
ATOM 3266 C C . ASN A 1 414 ? 35.750 65.298 -9.425 1.00 35.81 414 ASN A C 1
ATOM 3268 O O . ASN A 1 414 ? 36.808 65.677 -8.931 1.00 35.81 414 ASN A O 1
ATOM 3272 N N . THR A 1 415 ? 35.521 64.014 -9.728 1.00 47.47 415 THR A N 1
ATOM 3273 C CA . THR A 1 415 ? 36.438 63.100 -10.468 1.00 47.47 415 THR A CA 1
ATOM 3274 C C . THR A 1 415 ? 35.995 61.629 -10.346 1.00 47.47 415 THR A C 1
ATOM 3276 O O . THR A 1 415 ? 35.486 61.227 -9.300 1.00 47.47 415 THR A O 1
ATOM 3279 N N . PRO A 1 416 ? 36.194 60.792 -11.386 1.00 41.97 416 PRO A N 1
ATOM 3280 C CA . PRO A 1 416 ? 35.818 59.381 -11.356 1.00 41.97 416 PRO A CA 1
ATOM 3281 C C . PRO A 1 416 ? 36.938 58.532 -10.733 1.00 41.97 416 PRO A C 1
ATOM 3283 O O . PRO A 1 416 ? 38.062 58.518 -11.233 1.00 41.97 416 PRO A O 1
ATOM 3286 N N . ARG A 1 417 ? 36.642 57.781 -9.665 1.00 39.62 417 ARG A N 1
ATOM 3287 C CA . ARG A 1 417 ? 37.525 56.714 -9.164 1.00 39.62 417 ARG A CA 1
ATOM 3288 C C . ARG A 1 417 ? 36.935 55.346 -9.482 1.00 39.62 417 ARG A C 1
ATOM 3290 O O . ARG A 1 417 ? 35.896 54.967 -8.952 1.00 39.62 417 ARG A O 1
ATOM 3297 N N . GLN A 1 418 ? 37.649 54.619 -10.337 1.00 44.50 418 GLN A N 1
ATOM 3298 C CA . GLN A 1 418 ? 37.565 53.169 -10.476 1.00 44.50 418 GLN A CA 1
ATOM 3299 C C . GLN A 1 418 ? 37.902 52.511 -9.129 1.00 44.50 418 GLN A C 1
ATOM 3301 O O . GLN A 1 418 ? 38.906 52.861 -8.506 1.00 44.50 418 GLN A O 1
ATOM 3306 N N . LEU A 1 419 ? 37.081 51.556 -8.697 1.00 42.78 419 LEU A N 1
ATOM 3307 C CA . LEU A 1 419 ? 37.390 50.647 -7.593 1.00 42.78 419 LEU A CA 1
ATOM 3308 C C . LEU A 1 419 ? 37.616 49.236 -8.170 1.00 42.78 419 LEU A C 1
ATOM 3310 O O . LEU A 1 419 ? 36.827 48.810 -9.016 1.00 42.78 419 LEU A O 1
ATOM 3314 N N . PRO A 1 420 ? 38.687 48.528 -7.76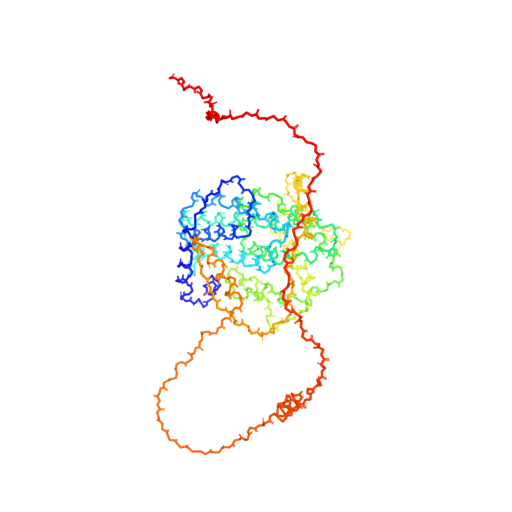6 1.00 51.53 420 PRO A N 1
ATOM 3315 C CA . PRO A 1 420 ? 39.025 47.204 -8.286 1.00 51.53 420 PRO A CA 1
ATOM 3316 C C . PRO A 1 420 ? 38.185 46.089 -7.629 1.00 51.53 420 PRO A C 1
ATOM 3318 O O . PRO A 1 420 ? 37.626 46.298 -6.549 1.00 51.53 420 PRO A O 1
ATOM 3321 N N . PRO A 1 421 ? 38.096 44.896 -8.253 1.00 48.78 421 PRO A N 1
ATOM 3322 C CA . PRO A 1 421 ? 37.351 43.764 -7.707 1.00 48.78 421 PRO A CA 1
ATOM 3323 C C . PRO A 1 421 ? 38.049 43.122 -6.488 1.00 48.78 421 PRO A C 1
ATOM 3325 O O . PRO A 1 421 ? 39.264 43.262 -6.323 1.00 48.78 421 PRO A O 1
ATOM 3328 N N . PRO A 1 422 ? 37.295 42.404 -5.631 1.00 45.66 422 PRO A N 1
ATOM 3329 C CA . PRO A 1 422 ? 37.805 41.827 -4.389 1.00 45.66 422 PRO A CA 1
ATOM 3330 C C . PRO A 1 422 ? 38.704 40.601 -4.621 1.00 45.66 422 PRO A C 1
ATOM 3332 O O . PRO A 1 422 ? 38.431 39.752 -5.469 1.00 45.66 422 PRO A O 1
ATOM 3335 N N . VAL A 1 423 ? 39.763 40.504 -3.814 1.00 43.16 423 VAL A N 1
ATOM 3336 C CA . VAL A 1 423 ? 40.735 39.402 -3.779 1.00 43.16 423 VAL A CA 1
ATOM 3337 C C . VAL A 1 423 ? 40.239 38.320 -2.812 1.00 43.16 423 VAL A C 1
ATOM 3339 O O . VAL A 1 423 ? 40.070 38.593 -1.626 1.00 43.16 423 VAL A O 1
ATOM 3342 N N . PHE A 1 424 ? 40.034 37.093 -3.298 1.00 48.53 424 PHE A N 1
ATOM 3343 C CA . PHE A 1 424 ? 39.827 35.901 -2.464 1.00 48.53 424 PHE A CA 1
ATOM 3344 C C . PHE A 1 424 ? 41.158 35.148 -2.297 1.00 48.53 424 PHE A C 1
ATOM 3346 O O . PHE A 1 424 ? 41.757 34.777 -3.309 1.00 48.53 424 PHE A O 1
ATOM 3353 N N . PRO A 1 425 ? 41.635 34.882 -1.067 1.00 60.91 425 PRO A N 1
ATOM 3354 C CA . PRO A 1 425 ? 42.812 34.053 -0.852 1.00 60.91 425 PRO A CA 1
ATOM 3355 C C . PRO A 1 425 ? 42.406 32.576 -0.726 1.00 60.91 425 PRO A C 1
ATOM 3357 O O . PRO A 1 425 ? 41.840 32.164 0.283 1.00 60.91 425 PRO A O 1
ATOM 3360 N N . PHE A 1 426 ? 42.728 31.768 -1.736 1.00 50.31 426 PHE A N 1
ATOM 3361 C CA . PHE A 1 426 ? 42.858 30.316 -1.577 1.00 50.31 426 PHE A CA 1
ATOM 3362 C C . PHE A 1 426 ? 44.342 29.976 -1.363 1.00 50.31 426 PHE A C 1
ATOM 3364 O O . PHE A 1 426 ? 45.172 30.443 -2.148 1.00 50.31 426 PHE A O 1
ATOM 3371 N N . PRO A 1 427 ? 44.714 29.175 -0.351 1.00 67.12 427 PRO A N 1
ATOM 3372 C CA . PRO A 1 427 ? 46.042 28.576 -0.296 1.00 67.12 427 PRO A CA 1
ATOM 3373 C C . PRO A 1 427 ? 46.141 27.396 -1.289 1.00 67.12 427 PRO A C 1
ATOM 3375 O O . PRO A 1 427 ? 45.145 26.704 -1.513 1.00 67.12 427 PRO A O 1
ATOM 3378 N N . PRO A 1 428 ? 47.317 27.154 -1.900 1.00 62.84 428 PRO A N 1
ATOM 3379 C CA . PRO A 1 428 ? 47.525 26.033 -2.814 1.00 62.84 428 PRO A CA 1
ATOM 3380 C C . PRO A 1 428 ? 47.624 24.687 -2.066 1.00 62.84 428 PRO A C 1
ATOM 3382 O O . PRO A 1 428 ? 47.937 24.669 -0.873 1.00 62.84 428 PRO A O 1
ATOM 3385 N N . PRO A 1 429 ? 47.390 23.555 -2.756 1.00 48.47 429 PRO A N 1
ATOM 3386 C CA . PRO A 1 429 ? 47.517 22.227 -2.171 1.00 48.47 429 PRO A CA 1
ATOM 3387 C C . PRO A 1 429 ? 48.990 21.857 -1.950 1.00 48.47 429 PRO A C 1
ATOM 3389 O O . PRO A 1 429 ? 49.851 22.117 -2.791 1.00 48.47 429 PRO A O 1
ATOM 3392 N N . THR A 1 430 ? 49.268 21.229 -0.812 1.00 59.72 430 THR A N 1
ATOM 3393 C CA . THR A 1 430 ? 50.526 20.526 -0.531 1.00 59.72 430 THR A CA 1
ATOM 3394 C C . THR A 1 430 ? 50.605 19.230 -1.337 1.00 59.72 430 THR A C 1
ATOM 3396 O O . THR A 1 430 ? 49.620 18.495 -1.409 1.00 59.72 430 THR A O 1
ATOM 3399 N N . ILE A 1 431 ? 51.780 19.006 -1.933 1.00 57.94 431 ILE A N 1
ATOM 3400 C CA . ILE A 1 431 ? 52.202 17.798 -2.665 1.00 57.94 431 ILE A CA 1
ATOM 3401 C C . ILE A 1 431 ? 52.230 16.584 -1.741 1.00 57.94 431 ILE A C 1
ATOM 3403 O O . ILE A 1 431 ? 52.697 16.754 -0.589 1.00 57.94 431 ILE A O 1
#

Foldseek 3Di:
DQLQQFPNHDVVVVVVLLVLLVLLLPFDDDDDLPDLADDPLRLVSLLSNLLSCLLVLPPLVCLLSSLVSNLSNLLLCLLLVVDFLVVLLVSLLSLLCSLCVQPDPDDDCDPDDPSNVSSNLSSLLSLLSNLLSLLLCLLQQPDLVVLLVRRNLLNNLVSLLLCVVVVVSCVGPSNVVCLSNQQSLLSSLQSLQVVLVPPPLVVCVQADAPSCLVCDRRNSNPVVNVSHDNVDDDDPVNRSNNSSVSSNVSLCVCCVPPVCAWHWDQDPNDTGIDGNDPPPDDPPPVSSVVSNVSNVVSPPDDDDDDDDDDDDDDDDDDDDDDDDDDPSSVSVVVVVVVVVPDDDPDDDDDDDDDDDDDDDDDDDPDPPVVVVVVVVVVVVVPDDDDDDDDDDDDDDDDDDDDDDDDDDDDDDDDDDDDDDDDDDDDDDDDD

Sequence (431 aa):
MRSIAVRHMFPAASSNLALTLEKCASYKWNKDYLTTKLTTTEYLSLYLKLHAYFYTCRELDVCASYVKTLTDALIPHIATQSFNSWKLVQIFAINTFAYYHPCRDGEDQAELTADEVRMRSYVVDLIAGSLNAFLLPVYTLKQDETLLDYFALPVVKLTLEWVRLHPQVLLEEGFTKRLQIWPSLSRLLNVLQASLKGFSAQSYAKVPLPEDSDLQGFIPLEKAFMDLNFSLQEGSVTSNKLRGARLLQLGDWLAQNTPNLITSKMNNEVVVFEAICGTQVLPSSELIRELEELSLNKVSSPSPTPSETASSRASNTTPEPLSLHNPSIDILSTLDTVQEKRAGILKPQMLTSDDGSNVNRTRSRQNVALQAILRRSQEQETKQVTFKTPSPPPPAPLIAPPNPPADWRNNNINTPRQLPPPVFPFPPPTI

Organism: NCBI:txid1464854